Protein AF-A0A1V3IBD9-F1 (afdb_monomer_lite)

Structure (mmCIF, N/CA/C/O backbone):
data_AF-A0A1V3IBD9-F1
#
_entry.id   AF-A0A1V3IBD9-F1
#
loop_
_atom_site.group_PDB
_atom_site.id
_atom_site.type_symbol
_atom_site.label_atom_id
_atom_site.label_alt_id
_atom_site.label_comp_id
_atom_site.label_asym_id
_atom_site.label_entity_id
_atom_site.label_seq_id
_atom_site.pdbx_PDB_ins_code
_atom_site.Cartn_x
_atom_site.Cartn_y
_atom_site.Cartn_z
_atom_site.occupancy
_atom_site.B_iso_or_equiv
_atom_site.auth_seq_id
_atom_site.auth_comp_id
_atom_site.auth_asym_id
_atom_site.auth_atom_id
_atom_site.pdbx_PDB_model_num
ATOM 1 N N . MET A 1 1 ? -8.383 15.705 -66.553 1.00 63.94 1 MET A N 1
ATOM 2 C CA . MET A 1 1 ? -7.801 15.344 -65.237 1.00 63.94 1 MET A CA 1
ATOM 3 C C . MET A 1 1 ? -7.879 16.444 -64.161 1.00 63.94 1 MET A C 1
ATOM 5 O O . MET A 1 1 ? -8.313 16.171 -63.052 1.00 63.94 1 MET A O 1
ATOM 9 N N . THR A 1 2 ? -7.529 17.700 -64.458 1.00 65.94 2 THR A N 1
ATOM 10 C CA . THR A 1 2 ? -7.492 18.817 -63.480 1.00 65.94 2 THR A CA 1
ATOM 11 C C . THR A 1 2 ? -8.833 19.101 -62.796 1.00 65.94 2 THR A C 1
ATOM 13 O O . THR A 1 2 ? -8.874 19.352 -61.598 1.00 65.94 2 THR A O 1
ATOM 16 N N . ARG A 1 3 ? -9.948 18.995 -63.534 1.00 73.69 3 ARG A N 1
ATOM 17 C CA . ARG A 1 3 ? -11.305 19.179 -62.984 1.00 73.69 3 ARG A CA 1
ATOM 18 C C . ARG A 1 3 ? -11.642 18.153 -61.898 1.00 73.69 3 ARG A C 1
ATOM 20 O O . ARG A 1 3 ? -12.220 18.524 -60.891 1.00 73.69 3 ARG A O 1
ATOM 27 N N . PHE A 1 4 ? -11.214 16.903 -62.072 1.00 75.94 4 PHE A N 1
ATOM 28 C CA . PHE A 1 4 ? -11.428 15.827 -61.101 1.00 75.94 4 PHE A CA 1
ATOM 29 C C . PHE A 1 4 ? -10.678 16.086 -59.783 1.00 75.94 4 PHE A C 1
ATOM 31 O O . PHE A 1 4 ? -11.259 15.975 -58.708 1.00 75.94 4 PHE A O 1
ATOM 38 N N . LEU A 1 5 ? -9.417 16.526 -59.861 1.00 79.25 5 LEU A N 1
ATOM 39 C CA . LEU A 1 5 ? -8.609 16.866 -58.682 1.00 79.25 5 LEU A CA 1
ATOM 40 C C . LEU A 1 5 ? -9.171 18.066 -57.900 1.00 79.25 5 LEU A C 1
ATOM 42 O O . LEU A 1 5 ? -9.144 18.065 -56.668 1.00 79.25 5 LEU A O 1
ATOM 46 N N . ILE A 1 6 ? -9.713 19.060 -58.611 1.00 80.06 6 ILE A N 1
ATOM 47 C CA . ILE A 1 6 ? -10.380 20.230 -58.019 1.00 80.06 6 ILE A CA 1
ATOM 48 C C . ILE A 1 6 ? -11.703 19.824 -57.353 1.00 80.06 6 ILE A C 1
ATOM 50 O O . ILE A 1 6 ? -12.006 20.305 -56.264 1.00 80.06 6 ILE A O 1
ATOM 54 N N . SER A 1 7 ? -12.467 18.902 -57.953 1.00 82.38 7 SER A N 1
ATOM 55 C CA . SER A 1 7 ? -13.692 18.369 -57.345 1.00 82.38 7 SER A CA 1
ATOM 56 C C . SER A 1 7 ? -13.421 17.664 -56.014 1.00 82.38 7 SER A C 1
ATOM 58 O O . SER A 1 7 ? -14.168 17.872 -55.064 1.00 82.38 7 SER A O 1
ATOM 60 N N . ILE A 1 8 ? -12.332 16.895 -55.906 1.00 84.00 8 ILE A N 1
ATOM 61 C CA . ILE A 1 8 ? -11.932 16.255 -54.641 1.00 84.00 8 ILE A CA 1
ATOM 62 C C . ILE A 1 8 ? -11.574 17.305 -53.578 1.00 84.00 8 ILE A C 1
ATOM 64 O O . ILE A 1 8 ? -12.024 17.186 -52.440 1.00 84.00 8 ILE A O 1
ATOM 68 N N . LEU A 1 9 ? -10.829 18.361 -53.939 1.00 86.38 9 LEU A N 1
ATOM 69 C CA . LEU A 1 9 ? -10.517 19.455 -53.007 1.00 86.38 9 LEU A CA 1
ATOM 70 C C . LEU A 1 9 ? -11.797 20.122 -52.487 1.00 86.38 9 LEU A C 1
ATOM 72 O O . LEU A 1 9 ? -11.922 20.378 -51.294 1.00 86.38 9 LEU A O 1
ATOM 76 N N . PHE A 1 10 ? -12.758 20.373 -53.378 1.00 85.81 10 PHE A N 1
ATOM 77 C CA . PHE A 1 10 ? -14.030 20.993 -53.020 1.00 85.81 10 PHE A CA 1
ATOM 78 C C . PHE A 1 10 ? -14.851 20.119 -52.061 1.00 85.81 10 PHE A C 1
ATOM 80 O O . PHE A 1 10 ? -15.401 20.632 -51.090 1.00 85.81 10 PHE A O 1
ATOM 87 N N . ILE A 1 11 ? -14.876 18.800 -52.281 1.00 87.75 11 ILE A N 1
ATOM 88 C CA . ILE A 1 11 ? -15.528 17.842 -51.375 1.00 87.75 11 ILE A CA 1
ATOM 89 C C . ILE A 1 11 ? -14.865 17.864 -49.991 1.00 87.75 11 ILE A C 1
ATOM 91 O O . ILE A 1 11 ? -15.570 17.908 -48.985 1.00 87.75 11 ILE A O 1
ATOM 95 N N . LEU A 1 12 ? -13.529 17.881 -49.925 1.00 86.00 12 LEU A N 1
ATOM 96 C CA . LEU A 1 12 ? -12.796 17.938 -48.656 1.00 86.00 12 LEU A CA 1
ATOM 97 C C . LEU A 1 12 ? -13.051 19.250 -47.899 1.00 86.00 12 LEU A C 1
ATOM 99 O O . LEU A 1 12 ? -13.290 19.216 -46.696 1.00 86.00 12 LEU A O 1
ATOM 103 N N . ILE A 1 13 ? -13.058 20.392 -48.594 1.00 86.69 13 ILE A N 1
ATOM 104 C CA . ILE A 1 13 ? -13.361 21.704 -47.997 1.00 86.69 13 ILE A CA 1
ATOM 105 C C . ILE A 1 13 ? -14.804 21.746 -47.480 1.00 86.69 13 ILE A C 1
ATOM 107 O O . ILE A 1 13 ? -15.040 22.215 -46.369 1.00 86.69 13 ILE A O 1
ATOM 111 N N . LEU A 1 14 ? -15.766 21.227 -48.249 1.00 87.12 14 LEU A N 1
ATOM 112 C CA . LEU A 1 14 ? -17.162 21.161 -47.821 1.00 87.12 14 LEU A CA 1
ATOM 113 C C . LEU A 1 14 ? -17.319 20.275 -46.576 1.00 87.12 14 LEU A C 1
ATOM 115 O O . LEU A 1 14 ? -17.974 20.679 -45.618 1.00 87.12 14 LEU A O 1
ATOM 119 N N . ALA A 1 15 ? -16.668 19.107 -46.558 1.00 83.25 15 ALA A N 1
ATOM 120 C CA . ALA A 1 15 ? -16.649 18.219 -45.399 1.00 83.25 15 ALA A CA 1
ATOM 121 C C . ALA A 1 15 ? -16.025 18.899 -44.169 1.00 83.25 15 ALA A C 1
ATOM 123 O O . ALA A 1 15 ? -16.587 18.819 -43.079 1.00 83.25 15 ALA A O 1
ATOM 124 N N . PHE A 1 16 ? -14.922 19.631 -44.348 1.00 86.44 16 PHE A N 1
ATOM 125 C CA . PHE A 1 16 ? -14.269 20.381 -43.277 1.00 86.44 16 PHE A CA 1
ATOM 126 C C . PHE A 1 16 ? -15.192 21.439 -42.673 1.00 86.44 16 PHE A C 1
ATOM 128 O O . PHE A 1 16 ? -15.360 21.450 -41.457 1.00 86.44 16 PHE A O 1
ATOM 135 N N . ILE A 1 17 ? -15.850 22.260 -43.502 1.00 84.62 17 ILE A N 1
ATOM 136 C CA . ILE A 1 17 ? -16.802 23.290 -43.049 1.00 84.62 17 ILE A CA 1
ATOM 137 C C . ILE A 1 17 ? -17.947 22.657 -42.244 1.00 84.62 17 ILE A C 1
ATOM 139 O O . ILE A 1 17 ? -18.275 23.145 -41.164 1.00 84.62 17 ILE A O 1
ATOM 143 N N . ILE A 1 18 ? -18.511 21.542 -42.724 1.00 82.69 18 ILE A N 1
ATOM 144 C CA . ILE A 1 18 ? -19.573 20.806 -42.018 1.00 82.69 18 ILE A CA 1
ATOM 145 C C . ILE A 1 18 ? -19.075 20.297 -40.654 1.00 82.69 18 ILE A C 1
ATOM 147 O O . ILE A 1 18 ? -19.774 20.449 -39.654 1.00 82.69 18 ILE A O 1
ATOM 151 N N . THR A 1 19 ? -17.863 19.736 -40.580 1.00 82.62 19 THR A N 1
ATOM 152 C CA . THR A 1 19 ? -17.295 19.238 -39.311 1.00 82.62 19 THR A CA 1
ATOM 153 C C . THR A 1 19 ? -16.822 20.330 -38.352 1.00 82.62 19 THR A C 1
ATOM 155 O O . THR A 1 19 ? -16.801 20.111 -37.142 1.00 82.62 19 THR A O 1
ATOM 158 N N . LEU A 1 20 ? -16.476 21.517 -38.859 1.00 80.06 20 LEU A N 1
ATOM 159 C CA . LEU A 1 20 ? -16.118 22.671 -38.032 1.00 80.06 20 LEU A CA 1
ATOM 160 C C . LEU A 1 20 ? -17.339 23.206 -37.284 1.00 80.06 20 LEU A C 1
ATOM 162 O O . LEU A 1 20 ? -17.251 23.531 -36.104 1.00 80.06 20 LEU A O 1
ATOM 166 N N . LEU A 1 21 ? -18.487 23.239 -37.965 1.00 76.69 21 LEU A N 1
ATOM 167 C CA . LEU A 1 21 ? -19.767 23.644 -37.385 1.00 76.69 21 LEU A CA 1
ATOM 168 C C . LEU A 1 21 ? -20.274 22.655 -36.321 1.00 76.69 21 LEU A C 1
ATOM 170 O O . LEU A 1 21 ? -21.059 23.049 -35.464 1.00 76.69 21 LEU A O 1
ATOM 174 N N . SER A 1 22 ? -19.821 21.395 -36.346 1.00 77.06 22 SER A N 1
ATOM 175 C CA . SER A 1 22 ? -20.204 20.368 -35.367 1.00 77.06 22 SER A CA 1
ATOM 176 C C . SER A 1 22 ? -19.271 20.258 -34.152 1.00 77.06 22 SER A C 1
ATOM 178 O O . SER A 1 22 ? -19.585 19.514 -33.226 1.00 77.06 22 SER A O 1
ATOM 180 N N . GLY A 1 23 ? -18.137 20.975 -34.126 1.00 69.44 23 GLY A N 1
ATOM 181 C CA . GLY A 1 23 ? -17.217 21.014 -32.977 1.00 69.44 23 GLY A CA 1
ATOM 182 C C . GLY A 1 23 ? -16.503 19.691 -32.667 1.00 69.44 23 GLY A C 1
ATOM 183 O O . GLY A 1 23 ? -16.058 19.470 -31.542 1.00 69.44 23 GLY A O 1
ATOM 184 N N . THR A 1 24 ? -16.408 18.786 -33.641 1.00 75.81 24 THR A N 1
ATOM 185 C CA . THR A 1 24 ? -15.858 17.437 -33.435 1.00 75.81 24 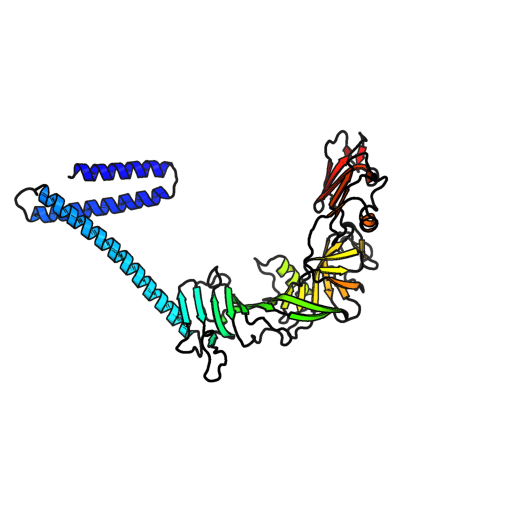THR A CA 1
ATOM 186 C C . THR A 1 24 ? -14.343 17.378 -33.666 1.00 75.81 24 THR A C 1
ATOM 188 O O . THR A 1 24 ? -13.800 18.079 -34.519 1.00 75.81 24 THR A O 1
ATOM 191 N N . ILE A 1 25 ? -13.649 16.458 -32.979 1.00 77.06 25 ILE A N 1
ATOM 192 C CA . ILE A 1 25 ? -12.212 16.154 -33.199 1.00 77.06 25 ILE A CA 1
ATOM 193 C C . ILE A 1 25 ? -11.927 15.775 -34.669 1.00 77.06 25 ILE A C 1
ATOM 195 O O . ILE A 1 25 ? -10.817 15.959 -35.167 1.00 77.06 25 ILE A O 1
ATOM 199 N N . GLN A 1 26 ? -12.945 15.315 -35.404 1.00 75.75 26 GLN A N 1
ATOM 200 C CA . GLN A 1 26 ? -12.861 15.009 -36.834 1.00 75.75 26 GLN A CA 1
ATOM 201 C C . GLN A 1 26 ? -12.463 16.221 -37.689 1.00 75.75 26 GLN A C 1
ATOM 203 O O . GLN A 1 26 ? -11.819 16.034 -38.720 1.00 75.75 26 GLN A O 1
ATOM 208 N N . ALA A 1 27 ? -12.750 17.451 -37.248 1.00 77.00 27 ALA A N 1
ATOM 209 C CA . ALA A 1 27 ? -12.298 18.659 -37.935 1.00 77.00 27 ALA A CA 1
ATOM 210 C C . ALA A 1 27 ? -10.760 18.738 -38.009 1.00 77.00 27 ALA A C 1
ATOM 212 O O . ALA A 1 27 ? -10.218 19.140 -39.036 1.00 77.00 27 ALA A O 1
ATOM 213 N N . ILE A 1 28 ? -10.043 18.281 -36.973 1.00 77.31 28 ILE A N 1
ATOM 214 C CA . ILE A 1 28 ? -8.569 18.255 -36.951 1.00 77.31 28 ILE A CA 1
ATOM 215 C C . ILE A 1 28 ? -8.039 17.259 -37.993 1.00 77.31 28 ILE A C 1
ATOM 217 O O . ILE A 1 28 ? -7.113 17.571 -38.742 1.00 77.31 28 ILE A O 1
ATOM 221 N N . LEU A 1 29 ? -8.667 16.083 -38.095 1.00 80.06 29 LEU A N 1
ATOM 222 C CA . LEU A 1 29 ? -8.291 15.049 -39.063 1.00 80.06 29 LEU A CA 1
ATOM 223 C C . LEU A 1 29 ? -8.551 15.492 -40.511 1.00 80.06 29 LEU A C 1
ATOM 225 O O . LEU A 1 29 ? -7.679 15.342 -41.367 1.00 80.06 29 LEU A O 1
ATOM 229 N N . ILE A 1 30 ? -9.721 16.076 -40.790 1.00 83.12 30 ILE A N 1
ATOM 230 C CA . ILE A 1 30 ? -10.078 16.552 -42.136 1.00 83.12 30 ILE A CA 1
ATOM 231 C C . ILE A 1 30 ? -9.239 17.780 -42.519 1.00 83.12 30 ILE A C 1
ATOM 233 O O . ILE A 1 30 ? -8.788 17.878 -43.660 1.00 83.12 30 ILE A O 1
ATOM 237 N N . GLY A 1 31 ? -8.959 18.679 -41.571 1.00 83.44 31 GLY A N 1
ATOM 238 C CA . GLY A 1 31 ? -8.054 19.812 -41.781 1.00 83.44 31 GLY A CA 1
ATOM 239 C C . GLY A 1 31 ? -6.641 19.357 -42.150 1.00 83.44 31 GLY A C 1
ATOM 240 O O . GLY A 1 31 ? -6.069 19.840 -43.129 1.00 83.44 31 GLY A O 1
ATOM 241 N N . GLY A 1 32 ? -6.114 18.355 -41.437 1.00 83.12 32 GLY A N 1
ATOM 242 C CA . GLY A 1 32 ? -4.859 17.697 -41.800 1.00 83.12 32 GLY A CA 1
ATOM 243 C C . GLY A 1 32 ? -4.905 17.088 -43.205 1.00 83.12 32 GLY A C 1
ATOM 244 O O . GLY A 1 32 ? -3.990 17.299 -44.000 1.00 83.12 32 GLY A O 1
ATOM 245 N N . ALA A 1 33 ? -5.993 16.398 -43.560 1.00 83.50 33 ALA A N 1
ATOM 246 C CA . ALA A 1 33 ? -6.164 15.799 -44.885 1.00 83.50 33 ALA A CA 1
ATOM 247 C C . ALA A 1 33 ? -6.180 16.839 -46.021 1.00 83.50 33 ALA A C 1
ATOM 249 O O . ALA A 1 33 ? -5.555 16.608 -47.056 1.00 83.50 33 ALA A O 1
ATOM 250 N N . ILE A 1 34 ? -6.826 17.998 -45.832 1.00 85.44 34 ILE A N 1
ATOM 251 C CA . ILE A 1 34 ? -6.788 19.109 -46.801 1.00 85.44 34 ILE A CA 1
ATOM 252 C C . ILE A 1 34 ? -5.355 19.600 -46.987 1.00 85.44 34 ILE A C 1
ATOM 254 O O . ILE A 1 34 ? -4.908 19.747 -48.123 1.00 85.44 34 ILE A O 1
ATOM 258 N N . PHE A 1 35 ? -4.625 19.825 -45.892 1.00 83.88 35 PHE A N 1
ATOM 259 C CA . PHE A 1 35 ? -3.243 20.297 -45.950 1.00 83.88 35 PHE A CA 1
ATOM 260 C C . PHE A 1 35 ? -2.347 19.330 -46.740 1.00 83.88 35 PHE A C 1
ATOM 262 O O . PHE A 1 35 ? -1.667 19.737 -47.685 1.00 83.88 35 PHE A O 1
ATOM 269 N N . TYR A 1 36 ? -2.422 18.032 -46.434 1.00 83.69 36 TYR A N 1
ATOM 270 C CA . TYR A 1 36 ? -1.700 16.992 -47.171 1.00 83.69 36 TYR A CA 1
ATOM 271 C C . TYR A 1 36 ? -2.123 16.905 -48.644 1.00 83.69 36 TYR A C 1
ATOM 273 O O . TYR A 1 36 ? -1.270 16.740 -49.517 1.00 83.69 36 TYR A O 1
ATOM 281 N N . TYR A 1 37 ? -3.414 17.063 -48.945 1.00 87.00 37 TYR A N 1
ATOM 282 C CA . TYR A 1 37 ? -3.917 17.047 -50.318 1.00 87.00 37 TYR A CA 1
ATOM 283 C C . TYR A 1 37 ? -3.446 18.266 -51.128 1.00 87.00 37 TYR A C 1
ATOM 285 O O . TYR A 1 37 ? -3.089 18.131 -52.297 1.00 87.00 37 TYR A O 1
ATOM 293 N N . VAL A 1 38 ? -3.360 19.451 -50.515 1.00 87.38 38 VAL A N 1
ATOM 294 C CA . VAL A 1 38 ? -2.793 20.651 -51.154 1.00 87.38 38 VAL A CA 1
ATOM 295 C C . VAL A 1 38 ? -1.305 20.461 -51.457 1.00 87.38 38 VAL A C 1
ATOM 297 O O . VAL A 1 38 ? -0.875 20.769 -52.569 1.00 87.38 38 VAL A O 1
ATOM 300 N N . ILE A 1 39 ? -0.530 19.894 -50.524 1.00 85.81 39 ILE A N 1
ATOM 301 C CA . ILE A 1 39 ? 0.881 19.542 -50.763 1.00 85.81 39 ILE A CA 1
ATOM 302 C C . ILE A 1 39 ? 0.998 18.555 -51.928 1.00 85.81 39 ILE A C 1
ATOM 304 O O . ILE A 1 39 ? 1.817 18.752 -52.825 1.00 85.81 39 ILE A O 1
ATOM 308 N N . PHE A 1 40 ? 0.153 17.523 -51.960 1.00 87.56 40 PHE A N 1
ATOM 309 C CA . PHE A 1 40 ? 0.113 16.559 -53.057 1.00 87.56 40 PHE A CA 1
ATOM 310 C C . PHE A 1 40 ? -0.148 17.236 -54.414 1.00 87.56 40 PHE A C 1
ATOM 312 O O . PHE A 1 40 ? 0.581 16.993 -55.379 1.00 87.56 40 PHE A O 1
ATOM 319 N N . LEU A 1 41 ? -1.143 18.129 -54.491 1.00 88.12 41 LEU A N 1
ATOM 320 C CA . LEU A 1 41 ? -1.447 18.882 -55.712 1.00 88.12 41 LEU A CA 1
ATOM 321 C C . LEU A 1 41 ? -0.293 19.794 -56.137 1.00 88.12 41 LEU A C 1
ATOM 323 O O . LEU A 1 41 ? -0.020 19.915 -57.331 1.00 88.12 41 LEU A O 1
ATOM 327 N N . PHE A 1 42 ? 0.392 20.414 -55.177 1.00 86.81 42 PHE A N 1
ATOM 328 C CA . PHE A 1 42 ? 1.549 21.264 -55.435 1.00 86.81 42 PHE A CA 1
ATOM 329 C C . PHE A 1 42 ? 2.722 20.468 -56.025 1.00 86.81 42 PHE A C 1
ATOM 331 O O . PHE A 1 42 ? 3.277 20.867 -57.048 1.00 86.81 42 PHE A O 1
ATOM 338 N N . ILE A 1 43 ? 3.045 19.303 -55.453 1.00 85.81 43 ILE A N 1
ATOM 339 C CA . ILE A 1 43 ? 4.083 18.403 -55.983 1.00 85.81 43 ILE A CA 1
ATOM 340 C C . ILE A 1 43 ? 3.715 17.944 -57.400 1.00 85.81 43 ILE A C 1
ATOM 342 O O . ILE A 1 43 ? 4.543 18.024 -58.309 1.00 85.81 43 ILE A O 1
ATOM 346 N N . TYR A 1 44 ? 2.462 17.534 -57.620 1.00 88.88 44 TYR A N 1
ATOM 347 C CA . TYR A 1 44 ? 1.975 17.152 -58.948 1.00 88.88 44 TYR A CA 1
ATOM 348 C C . TYR A 1 44 ? 2.119 18.295 -59.968 1.00 88.88 44 TYR A C 1
ATOM 350 O O . TYR A 1 44 ? 2.563 18.074 -61.099 1.00 88.88 44 TYR A O 1
ATOM 358 N N . ALA A 1 45 ? 1.783 19.527 -59.572 1.00 86.12 45 ALA A N 1
ATOM 359 C CA . ALA A 1 45 ? 1.903 20.708 -60.421 1.00 86.12 45 ALA A CA 1
ATOM 360 C C . ALA A 1 45 ? 3.364 21.022 -60.774 1.00 86.12 45 ALA A C 1
ATOM 362 O O . ALA A 1 45 ? 3.650 21.296 -61.940 1.00 86.12 45 ALA A O 1
ATOM 363 N N . ILE A 1 46 ? 4.290 20.920 -59.813 1.00 86.69 46 ILE A N 1
ATOM 364 C CA . ILE A 1 46 ? 5.732 21.086 -60.051 1.00 86.69 46 ILE A CA 1
ATOM 365 C C . ILE A 1 46 ? 6.238 20.043 -61.047 1.00 86.69 46 ILE A C 1
ATOM 367 O O . ILE A 1 46 ? 6.906 20.395 -62.016 1.00 86.69 46 ILE A O 1
ATOM 371 N N . ILE A 1 47 ? 5.895 18.769 -60.850 1.00 86.88 47 ILE A N 1
ATOM 372 C CA . ILE A 1 47 ? 6.325 17.685 -61.741 1.00 86.88 47 ILE A CA 1
ATOM 373 C C . ILE A 1 47 ? 5.799 17.919 -63.165 1.00 86.88 47 ILE A C 1
ATOM 375 O O . ILE A 1 47 ? 6.546 17.777 -64.135 1.00 86.88 47 ILE A O 1
ATOM 379 N N . CYS A 1 48 ? 4.538 18.341 -63.305 1.00 85.94 48 CYS A N 1
ATOM 380 C CA . CYS A 1 48 ? 3.970 18.709 -64.602 1.00 85.94 48 CYS A CA 1
ATOM 381 C C . CYS A 1 48 ? 4.675 19.921 -65.227 1.00 85.94 48 CYS A C 1
ATOM 383 O O . CYS A 1 48 ? 4.932 19.916 -66.428 1.00 85.94 48 CYS A O 1
ATOM 385 N N . PHE A 1 49 ? 4.999 20.946 -64.436 1.00 86.56 49 PHE A N 1
ATOM 386 C CA . PHE A 1 49 ? 5.701 22.140 -64.905 1.00 86.56 49 PHE A CA 1
ATOM 387 C C . PHE A 1 49 ? 7.106 21.805 -65.419 1.00 86.56 49 PHE A C 1
ATOM 389 O O . PHE A 1 49 ? 7.464 22.194 -66.529 1.00 86.56 49 PHE A O 1
ATOM 396 N N . ILE A 1 50 ? 7.864 21.007 -64.663 1.00 86.44 50 ILE A N 1
ATOM 397 C CA . ILE A 1 50 ? 9.190 20.522 -65.064 1.00 86.44 50 ILE A CA 1
ATOM 398 C C . ILE A 1 50 ? 9.083 19.720 -66.369 1.00 86.44 50 ILE A C 1
ATOM 400 O O . ILE A 1 50 ? 9.797 20.005 -67.327 1.00 86.44 50 ILE A O 1
ATOM 404 N N . ALA A 1 51 ? 8.149 18.767 -66.455 1.00 84.62 51 ALA A N 1
ATOM 405 C CA . ALA A 1 51 ? 7.952 17.951 -67.654 1.00 84.62 51 ALA A CA 1
ATOM 406 C C . ALA A 1 51 ? 7.506 18.767 -68.884 1.00 84.62 51 ALA A C 1
ATOM 408 O O . ALA A 1 51 ? 7.836 18.410 -70.017 1.00 84.62 51 ALA A O 1
ATOM 409 N N . GLN A 1 52 ? 6.770 19.863 -68.678 1.00 85.00 52 GLN A N 1
ATOM 410 C CA . GLN A 1 52 ? 6.399 20.801 -69.736 1.00 85.00 52 GLN A CA 1
ATOM 411 C C . GLN A 1 52 ? 7.599 21.634 -70.203 1.00 85.00 52 GLN A C 1
ATOM 413 O O . GLN A 1 52 ? 7.702 21.904 -71.393 1.00 85.00 52 GLN A O 1
ATOM 418 N N . GLY A 1 53 ? 8.526 21.991 -69.307 1.00 84.88 53 GLY A N 1
ATOM 419 C CA . GLY A 1 53 ? 9.759 22.707 -69.655 1.00 84.88 53 GLY A CA 1
ATOM 420 C C . GLY A 1 53 ? 10.675 21.936 -70.614 1.00 84.88 53 GLY A C 1
ATOM 421 O O . GLY A 1 53 ? 11.371 22.545 -71.420 1.00 84.88 53 GLY A O 1
ATOM 422 N N . PHE A 1 54 ? 10.621 20.600 -70.589 1.00 84.69 54 PHE A N 1
ATOM 423 C CA . PHE A 1 54 ? 11.358 19.731 -71.516 1.00 84.69 54 PHE A CA 1
ATOM 424 C C . PHE A 1 54 ? 10.603 19.407 -72.816 1.00 84.69 54 PHE A C 1
ATOM 426 O O . PHE A 1 54 ? 11.166 18.769 -73.703 1.00 84.69 54 PHE A O 1
ATOM 433 N N . ASN A 1 55 ? 9.342 19.830 -72.954 1.00 79.44 55 ASN A N 1
ATOM 434 C CA . ASN A 1 55 ? 8.503 19.515 -74.108 1.00 79.44 55 ASN A CA 1
ATOM 435 C C . ASN A 1 55 ? 8.023 20.786 -74.817 1.00 79.44 55 ASN A C 1
ATOM 437 O O . ASN A 1 55 ? 7.318 21.615 -74.250 1.00 79.44 55 ASN A O 1
ATOM 441 N N . SER A 1 56 ? 8.311 20.892 -76.115 1.00 73.19 56 SER A N 1
ATOM 442 C CA . SER A 1 56 ? 7.838 22.001 -76.960 1.00 73.19 56 SER A CA 1
ATOM 443 C C . SER A 1 56 ? 6.330 21.961 -77.247 1.00 73.19 56 SER A C 1
ATOM 445 O O . SER A 1 56 ? 5.764 22.939 -77.730 1.00 73.19 56 SER A O 1
ATOM 447 N N . LYS A 1 57 ? 5.666 20.836 -76.951 1.00 82.81 57 LYS A N 1
ATOM 448 C CA . LYS A 1 57 ? 4.218 20.639 -77.096 1.00 82.81 57 LYS A CA 1
ATOM 449 C C . LYS A 1 57 ? 3.549 20.481 -75.727 1.00 82.81 57 LYS A C 1
ATOM 451 O O . LYS A 1 57 ? 4.195 19.996 -74.795 1.00 82.81 57 LYS A O 1
ATOM 456 N N . PRO A 1 58 ? 2.262 20.849 -75.589 1.00 83.19 58 PRO A N 1
ATOM 457 C CA . PRO A 1 58 ? 1.518 20.612 -74.356 1.00 83.19 58 PRO A CA 1
ATOM 458 C C . PRO A 1 58 ? 1.492 19.117 -74.003 1.00 83.19 58 PRO A C 1
ATOM 460 O O . PRO A 1 58 ? 1.304 18.271 -74.880 1.00 83.19 58 PRO A O 1
ATOM 463 N N . LEU A 1 59 ? 1.664 18.796 -72.717 1.00 84.81 59 LEU A N 1
ATOM 464 C CA . LEU A 1 59 ? 1.639 17.416 -72.217 1.00 84.81 59 LEU A CA 1
ATOM 465 C C . LEU A 1 59 ? 0.320 16.703 -72.567 1.00 84.81 59 LEU A C 1
ATOM 467 O O . LEU A 1 59 ? -0.772 17.218 -72.301 1.00 84.81 59 LEU A O 1
ATOM 471 N N . SER A 1 60 ? 0.426 15.482 -73.103 1.00 87.19 60 SER A N 1
ATOM 472 C CA . SER A 1 60 ? -0.730 14.614 -73.369 1.00 87.19 60 SER A CA 1
ATOM 473 C C . SER A 1 60 ? -1.410 14.157 -72.067 1.00 87.19 60 SER A C 1
ATOM 475 O O . SER A 1 60 ? -0.770 14.101 -71.014 1.00 87.19 60 SER A O 1
ATOM 477 N N . GLU A 1 61 ? -2.697 13.791 -72.111 1.00 81.38 61 GLU A N 1
ATOM 478 C CA . GLU A 1 61 ? -3.405 13.280 -70.919 1.00 81.38 61 GLU A CA 1
ATOM 479 C C . GLU A 1 61 ? -2.790 11.973 -70.384 1.00 81.38 61 GLU A C 1
ATOM 481 O O . GLU A 1 61 ? -2.725 11.780 -69.167 1.00 81.38 61 GLU A O 1
ATOM 486 N N . SER A 1 62 ? -2.264 11.110 -71.261 1.00 83.06 62 SER A N 1
ATOM 487 C CA . SER A 1 62 ? -1.540 9.895 -70.864 1.00 83.06 62 SER A CA 1
ATOM 488 C C . SER A 1 62 ? -0.273 10.232 -70.077 1.00 83.06 62 SER A C 1
ATOM 490 O O . SER A 1 62 ? -0.012 9.636 -69.034 1.00 83.06 62 SER A O 1
ATOM 492 N N . THR A 1 63 ? 0.480 11.243 -70.525 1.00 83.50 63 THR A N 1
ATOM 493 C CA . THR A 1 63 ? 1.670 11.726 -69.812 1.00 83.50 63 THR A CA 1
ATOM 494 C C . THR A 1 63 ? 1.293 12.311 -68.454 1.00 83.50 63 THR A C 1
ATOM 496 O O . THR A 1 63 ? 1.917 11.972 -67.457 1.00 83.50 63 THR A O 1
ATOM 499 N N . LYS A 1 64 ? 0.233 13.125 -68.373 1.00 83.38 64 LYS A N 1
ATOM 500 C CA . LYS A 1 64 ? -0.254 13.672 -67.094 1.00 83.38 64 LYS A CA 1
ATOM 501 C C . LYS A 1 64 ? -0.656 12.569 -66.116 1.00 83.38 64 LYS A C 1
ATOM 503 O O . LYS A 1 64 ? -0.274 12.619 -64.952 1.00 83.38 64 LYS A O 1
ATOM 508 N N . THR A 1 65 ? -1.365 11.546 -66.591 1.00 84.88 65 THR A N 1
ATOM 509 C CA . THR A 1 65 ? -1.790 10.408 -65.761 1.00 84.88 65 THR A CA 1
ATOM 510 C C . THR A 1 65 ? -0.588 9.634 -65.228 1.00 84.88 65 THR A C 1
ATOM 512 O O . THR A 1 65 ? -0.552 9.298 -64.046 1.00 84.88 65 THR A O 1
ATOM 515 N N . PHE A 1 66 ? 0.437 9.428 -66.056 1.00 86.62 66 PHE A N 1
ATOM 516 C CA . PHE A 1 66 ? 1.694 8.832 -65.611 1.00 86.62 66 PHE A CA 1
ATOM 517 C C . PHE A 1 66 ? 2.372 9.666 -64.511 1.00 86.62 66 PHE A C 1
ATOM 519 O O . PHE A 1 66 ? 2.737 9.124 -63.471 1.00 86.62 66 PHE A O 1
ATOM 526 N N . LEU A 1 67 ? 2.451 10.991 -64.678 1.00 87.12 67 LEU A N 1
ATOM 527 C CA . LEU A 1 67 ? 3.015 11.889 -63.661 1.00 87.12 67 LEU A CA 1
ATOM 528 C C . LEU A 1 67 ? 2.198 11.902 -62.358 1.00 87.12 67 LEU A C 1
ATOM 530 O O . LEU A 1 67 ? 2.768 12.063 -61.278 1.00 87.12 67 LEU A O 1
ATOM 534 N N . LEU A 1 68 ? 0.880 11.686 -62.420 1.00 86.38 68 LEU A N 1
ATOM 535 C CA . LEU A 1 68 ? 0.051 11.534 -61.221 1.00 86.38 68 LEU A CA 1
ATOM 536 C C . LEU A 1 68 ? 0.387 10.247 -60.472 1.00 86.38 68 LEU A C 1
ATOM 538 O O . LEU A 1 68 ? 0.547 10.293 -59.257 1.00 86.38 68 LEU A O 1
ATOM 542 N N . ILE A 1 69 ? 0.552 9.126 -61.181 1.00 84.44 69 ILE A N 1
ATOM 543 C CA . ILE A 1 69 ? 0.989 7.859 -60.576 1.00 84.44 69 ILE A CA 1
ATOM 544 C C . ILE A 1 69 ? 2.353 8.047 -59.902 1.00 84.44 69 ILE A C 1
ATOM 546 O O . ILE A 1 69 ? 2.520 7.668 -58.745 1.00 84.44 69 ILE A O 1
ATOM 550 N N . SER A 1 70 ? 3.306 8.704 -60.572 1.00 83.94 70 SER A N 1
ATOM 551 C CA . SER A 1 70 ? 4.604 9.036 -59.973 1.00 83.94 70 SER A CA 1
ATOM 552 C C . SER A 1 70 ? 4.462 9.903 -58.718 1.00 83.94 70 SER A C 1
ATOM 554 O O . SER A 1 70 ? 5.135 9.652 -57.723 1.00 83.94 70 SER A O 1
ATOM 556 N N . THR A 1 71 ? 3.551 10.880 -58.726 1.00 86.06 71 THR A N 1
ATOM 557 C CA . THR A 1 71 ? 3.286 11.728 -57.552 1.00 86.06 71 THR A CA 1
ATOM 558 C C . THR A 1 71 ? 2.730 10.915 -56.381 1.00 86.06 71 THR A C 1
ATOM 560 O O . THR A 1 71 ? 3.183 11.079 -55.250 1.00 86.06 71 THR A O 1
ATOM 563 N N . ILE A 1 72 ? 1.789 10.001 -56.642 1.00 85.19 72 ILE A N 1
ATOM 564 C CA . ILE A 1 72 ? 1.230 9.094 -55.627 1.00 85.19 72 ILE A CA 1
ATOM 565 C C . ILE A 1 72 ? 2.337 8.225 -55.023 1.00 85.19 72 ILE A C 1
ATOM 567 O O . ILE A 1 72 ? 2.402 8.089 -53.804 1.00 85.19 72 ILE A O 1
ATOM 571 N N . LEU A 1 73 ? 3.239 7.688 -55.847 1.00 86.00 73 LEU A N 1
ATOM 572 C CA . LEU A 1 73 ? 4.359 6.869 -55.377 1.00 86.00 73 LEU A CA 1
ATOM 573 C C . LEU A 1 73 ? 5.349 7.659 -54.511 1.00 86.00 73 LEU A C 1
ATOM 575 O O . LEU A 1 73 ? 5.784 7.142 -53.486 1.00 86.00 73 LEU A O 1
ATOM 579 N N . ILE A 1 74 ? 5.667 8.908 -54.870 1.00 84.31 74 ILE A N 1
ATOM 580 C CA . ILE A 1 74 ? 6.511 9.794 -54.045 1.00 84.31 74 ILE A CA 1
ATOM 581 C C . ILE A 1 74 ? 5.856 10.031 -52.680 1.00 84.31 74 ILE A C 1
ATOM 583 O O . ILE A 1 74 ? 6.510 9.924 -51.644 1.00 84.31 74 ILE A O 1
ATOM 587 N N . PHE A 1 75 ? 4.553 10.316 -52.674 1.00 82.38 75 PHE A N 1
ATOM 588 C CA . PHE A 1 75 ? 3.804 10.593 -51.454 1.00 82.38 75 PHE A CA 1
ATOM 589 C C . PHE A 1 75 ? 3.707 9.354 -50.549 1.00 82.38 75 PHE A C 1
ATOM 591 O O . PHE A 1 75 ? 3.998 9.436 -49.359 1.00 82.38 75 PHE A O 1
ATOM 598 N N . LEU A 1 76 ? 3.390 8.182 -51.110 1.00 82.94 76 LEU A N 1
ATOM 599 C CA . LEU A 1 76 ? 3.391 6.910 -50.376 1.00 82.94 76 LEU A CA 1
ATOM 600 C C . LEU A 1 76 ? 4.785 6.560 -49.843 1.00 82.94 76 LEU A C 1
ATOM 602 O O . LEU A 1 76 ? 4.912 6.154 -48.690 1.00 82.94 76 LEU A O 1
ATOM 606 N N . GLY A 1 77 ? 5.829 6.765 -50.652 1.00 85.62 77 GLY A N 1
ATOM 607 C CA . GLY A 1 77 ? 7.218 6.565 -50.245 1.00 85.62 77 GLY A CA 1
ATOM 608 C C . GLY A 1 77 ? 7.602 7.426 -49.041 1.00 85.62 77 GLY A C 1
ATOM 609 O O . GLY A 1 77 ? 8.208 6.917 -48.102 1.00 85.62 77 GLY A O 1
ATOM 610 N N . TYR A 1 78 ? 7.178 8.693 -49.017 1.00 84.44 78 TYR A N 1
ATOM 611 C CA . TYR A 1 78 ? 7.389 9.595 -47.882 1.00 84.44 78 TYR A CA 1
ATOM 612 C C . TYR A 1 78 ? 6.704 9.103 -46.597 1.00 84.44 78 TYR A C 1
ATOM 614 O O . TYR A 1 78 ? 7.333 9.077 -45.541 1.00 84.44 78 TYR A O 1
ATOM 622 N N . PHE A 1 79 ? 5.446 8.654 -46.669 1.00 80.62 79 PHE A N 1
ATOM 623 C CA . PHE A 1 79 ? 4.741 8.117 -45.496 1.00 80.62 79 PHE A CA 1
ATOM 624 C C . PHE A 1 79 ? 5.381 6.835 -44.961 1.00 80.62 79 PHE A C 1
ATOM 626 O O . PHE A 1 79 ? 5.547 6.687 -43.750 1.00 80.62 79 PHE A O 1
ATOM 633 N N . ILE A 1 80 ? 5.765 5.917 -45.853 1.00 81.25 80 ILE A N 1
ATOM 634 C CA . ILE A 1 80 ? 6.459 4.682 -45.471 1.00 81.25 80 ILE A CA 1
ATOM 635 C C . ILE A 1 80 ? 7.799 5.017 -44.808 1.00 81.25 80 ILE A C 1
ATOM 637 O O . ILE A 1 80 ? 8.108 4.462 -43.755 1.00 81.25 80 ILE A O 1
ATOM 641 N N . TRP A 1 81 ? 8.561 5.951 -45.384 1.00 83.44 81 TRP A N 1
ATOM 642 C CA . TRP A 1 81 ? 9.837 6.403 -44.834 1.00 83.44 81 TRP A CA 1
ATOM 643 C C . TRP A 1 81 ? 9.683 7.034 -43.450 1.00 83.44 81 TRP A C 1
ATOM 645 O O . TRP A 1 81 ? 10.378 6.628 -42.527 1.00 83.44 81 TRP A O 1
ATOM 655 N N . ASN A 1 82 ? 8.747 7.969 -43.272 1.00 81.44 82 ASN A N 1
ATOM 656 C CA . ASN A 1 82 ? 8.515 8.614 -41.978 1.00 81.44 82 ASN A CA 1
ATOM 657 C C . ASN A 1 82 ? 8.106 7.614 -40.893 1.00 81.44 82 ASN A C 1
ATOM 659 O O . ASN A 1 82 ? 8.587 7.703 -39.767 1.00 81.44 82 ASN A O 1
ATOM 663 N N . ASN A 1 83 ? 7.239 6.652 -41.221 1.00 79.75 83 ASN A N 1
ATOM 664 C CA . ASN A 1 83 ? 6.847 5.611 -40.272 1.00 79.75 83 ASN A CA 1
ATOM 665 C C . ASN A 1 83 ? 8.032 4.705 -39.914 1.00 79.75 83 ASN A C 1
ATOM 667 O O . ASN A 1 83 ? 8.208 4.342 -38.753 1.00 79.75 83 ASN A O 1
ATOM 671 N N . TYR A 1 84 ? 8.858 4.354 -40.901 1.00 82.19 84 TYR A N 1
ATOM 672 C CA . TYR A 1 84 ? 10.076 3.582 -40.683 1.00 82.19 84 TYR A CA 1
ATOM 673 C C . TYR A 1 84 ? 11.094 4.338 -39.814 1.00 82.19 84 TYR A C 1
ATOM 675 O O . TYR A 1 84 ? 11.647 3.757 -38.880 1.00 82.19 84 TYR A O 1
ATOM 683 N N . ASP A 1 85 ? 11.303 5.631 -40.074 1.00 83.75 85 ASP A N 1
ATOM 684 C CA . ASP A 1 85 ? 12.192 6.485 -39.285 1.00 83.75 85 ASP A CA 1
ATOM 685 C C . ASP A 1 85 ? 11.682 6.631 -37.848 1.00 83.75 85 ASP A C 1
ATOM 687 O O . ASP A 1 85 ? 12.427 6.359 -36.914 1.00 83.75 85 ASP A O 1
ATOM 691 N N . ALA A 1 86 ? 10.392 6.916 -37.644 1.00 81.31 86 ALA A N 1
ATOM 692 C CA . ALA A 1 86 ? 9.797 6.994 -36.309 1.00 81.31 86 ALA A CA 1
ATOM 693 C C . ALA A 1 86 ? 9.981 5.692 -35.505 1.00 81.31 86 ALA A C 1
ATOM 695 O O . ALA A 1 86 ? 10.405 5.730 -34.349 1.00 81.31 86 ALA A O 1
ATOM 696 N N . LEU A 1 87 ? 9.743 4.528 -36.125 1.00 82.50 87 LEU A N 1
ATOM 697 C CA . LEU A 1 87 ? 9.962 3.222 -35.489 1.00 82.50 87 LEU A CA 1
ATOM 698 C C . LEU A 1 87 ? 11.436 2.981 -35.140 1.00 82.50 87 LEU A C 1
ATOM 700 O O . LEU A 1 87 ? 11.744 2.424 -34.082 1.00 82.50 87 LEU A O 1
ATOM 704 N N . ASN A 1 88 ? 12.355 3.394 -36.012 1.00 86.38 88 ASN A N 1
ATOM 705 C CA . ASN A 1 88 ? 13.786 3.288 -35.754 1.00 86.38 88 ASN A CA 1
ATOM 706 C C . ASN A 1 88 ? 14.242 4.233 -34.641 1.00 86.38 88 ASN A C 1
ATOM 708 O O . ASN A 1 88 ? 14.993 3.804 -33.767 1.00 86.38 88 ASN A O 1
ATOM 712 N N . GLN A 1 89 ? 13.765 5.477 -34.630 1.00 85.88 89 GLN A N 1
ATOM 713 C CA . GLN A 1 89 ? 14.038 6.444 -33.566 1.00 85.88 89 GLN A CA 1
ATOM 714 C C . GLN A 1 89 ? 13.545 5.920 -32.216 1.00 85.88 89 GLN A C 1
ATOM 716 O O . GLN A 1 89 ? 14.283 5.963 -31.234 1.00 85.88 89 GLN A O 1
ATOM 721 N N . ASP A 1 90 ? 12.350 5.333 -32.165 1.00 83.81 90 ASP A N 1
ATOM 722 C CA . ASP A 1 90 ? 11.828 4.699 -30.954 1.00 83.81 90 ASP A CA 1
ATOM 723 C C . ASP A 1 90 ? 12.669 3.501 -30.511 1.00 83.81 90 ASP A C 1
ATOM 725 O O . ASP A 1 90 ? 12.938 3.330 -29.318 1.00 83.81 90 ASP A O 1
ATOM 729 N N . LYS A 1 91 ? 13.130 2.674 -31.456 1.00 87.38 91 LYS A N 1
ATOM 730 C CA . LYS A 1 91 ? 14.028 1.553 -31.159 1.00 87.38 91 LYS A CA 1
ATOM 731 C C . LYS A 1 91 ? 15.357 2.041 -30.579 1.00 87.38 91 LYS A C 1
ATOM 733 O O . LYS A 1 91 ? 15.801 1.492 -29.572 1.00 87.38 91 LYS A O 1
ATOM 738 N N . ILE A 1 92 ? 15.955 3.076 -31.171 1.00 87.88 92 ILE A N 1
ATOM 739 C CA . ILE A 1 92 ? 17.197 3.700 -30.693 1.00 87.88 92 ILE A CA 1
ATOM 740 C C . ILE A 1 92 ? 16.981 4.299 -29.300 1.00 87.88 92 ILE A C 1
ATOM 742 O O . ILE A 1 92 ? 17.751 4.016 -28.387 1.00 87.88 92 ILE A O 1
ATOM 746 N N . ARG A 1 93 ? 15.894 5.049 -29.087 1.00 87.19 93 ARG A N 1
ATOM 747 C CA . ARG A 1 93 ? 15.548 5.615 -27.774 1.00 87.19 93 ARG A CA 1
ATOM 748 C C . ARG A 1 93 ? 15.399 4.536 -26.710 1.00 87.19 93 ARG A C 1
ATOM 750 O O . ARG A 1 93 ? 15.992 4.653 -25.647 1.00 87.19 93 ARG A O 1
ATOM 757 N N . ARG A 1 94 ? 14.664 3.454 -26.988 1.00 87.06 94 ARG A N 1
ATOM 758 C CA . ARG A 1 94 ? 14.527 2.323 -26.050 1.00 87.06 94 ARG A CA 1
ATOM 759 C C . ARG A 1 94 ? 15.872 1.682 -25.726 1.00 87.06 94 ARG A C 1
ATOM 761 O O . ARG A 1 94 ? 16.095 1.314 -24.578 1.00 87.06 94 ARG A O 1
ATOM 768 N N . GLN A 1 95 ? 16.764 1.555 -26.707 1.00 91.62 95 GLN A N 1
ATOM 769 C CA . GLN A 1 95 ? 18.121 1.061 -26.468 1.00 91.62 95 GLN A CA 1
ATOM 770 C C . GLN A 1 95 ? 18.910 2.002 -25.554 1.00 91.62 95 GLN A C 1
ATOM 772 O O . GLN A 1 95 ? 19.528 1.515 -24.614 1.00 91.62 95 GLN A O 1
ATOM 777 N N . LEU A 1 96 ? 18.829 3.319 -25.771 1.00 90.88 96 LEU A N 1
ATOM 778 C CA . LEU A 1 96 ? 19.470 4.325 -24.918 1.00 90.88 96 LEU A CA 1
ATOM 779 C C . LEU A 1 96 ? 18.931 4.286 -23.482 1.00 90.88 96 LEU A C 1
ATOM 781 O O . LEU A 1 96 ? 19.718 4.172 -22.550 1.00 90.88 96 LEU A O 1
ATOM 785 N N . TYR A 1 97 ? 17.607 4.286 -23.293 1.00 91.25 97 TYR A N 1
ATOM 786 C CA . TYR A 1 97 ? 17.002 4.175 -21.959 1.00 91.25 97 TYR A CA 1
ATOM 787 C C . TYR A 1 97 ? 17.366 2.858 -21.272 1.00 91.25 97 TYR A C 1
ATOM 789 O O . TYR A 1 97 ? 17.664 2.839 -20.084 1.00 91.25 97 TYR A O 1
ATOM 797 N N . THR A 1 98 ? 17.363 1.747 -22.013 1.00 93.50 98 THR A N 1
ATOM 798 C CA . THR A 1 98 ? 17.734 0.433 -21.467 1.00 93.50 98 THR A CA 1
ATOM 799 C C . THR A 1 98 ? 19.211 0.387 -21.076 1.00 93.50 98 THR A C 1
ATOM 801 O O . THR A 1 98 ? 19.543 -0.237 -20.073 1.00 93.50 98 THR A O 1
ATOM 804 N N . ALA A 1 99 ? 20.091 1.033 -21.847 1.00 91.94 99 ALA A N 1
ATOM 805 C CA . ALA A 1 99 ? 21.509 1.144 -21.523 1.00 91.94 99 ALA A CA 1
ATOM 806 C C . ALA A 1 99 ? 21.723 1.987 -20.260 1.00 91.94 99 ALA A C 1
ATOM 808 O O . ALA A 1 99 ? 22.357 1.497 -19.333 1.00 91.94 99 ALA A O 1
ATOM 809 N N . ALA A 1 100 ? 21.109 3.172 -20.186 1.00 90.75 100 ALA A N 1
ATOM 810 C CA . ALA A 1 100 ? 21.167 4.035 -19.006 1.00 90.75 100 ALA A CA 1
ATOM 811 C C . ALA A 1 100 ? 20.637 3.321 -17.754 1.00 90.75 100 ALA A C 1
ATOM 813 O O . ALA A 1 100 ? 21.302 3.285 -16.727 1.00 90.75 100 ALA A O 1
ATOM 814 N N . PHE A 1 101 ? 19.487 2.646 -17.852 1.00 93.31 101 PHE A N 1
ATOM 815 C CA . PHE A 1 101 ? 18.963 1.880 -16.724 1.00 93.31 101 PHE A CA 1
ATOM 816 C C . PHE A 1 101 ? 19.895 0.739 -16.313 1.00 93.31 101 PHE A C 1
ATOM 818 O O . PHE A 1 101 ? 20.064 0.477 -15.131 1.00 93.31 101 PHE A O 1
ATOM 825 N N . ARG A 1 102 ? 20.527 0.056 -17.274 1.00 93.94 102 ARG A N 1
ATOM 826 C CA . ARG A 1 102 ? 21.482 -1.015 -16.978 1.00 93.94 102 ARG A CA 1
ATOM 827 C C . ARG A 1 102 ? 22.727 -0.502 -16.243 1.00 93.94 102 ARG A C 1
ATOM 829 O O . ARG A 1 102 ? 23.285 -1.274 -15.472 1.00 93.94 102 ARG A O 1
ATOM 836 N N . GLU A 1 103 ? 23.153 0.741 -16.464 1.00 92.19 103 GLU A N 1
ATOM 837 C CA . GLU A 1 103 ? 24.276 1.356 -15.737 1.00 92.19 103 GLU A CA 1
ATOM 838 C C . GLU A 1 103 ? 23.957 1.593 -14.252 1.00 92.19 103 GLU A C 1
ATOM 840 O O . GLU A 1 103 ? 24.849 1.477 -13.417 1.00 92.19 103 GLU A O 1
ATOM 845 N N . GLU A 1 104 ? 22.683 1.805 -13.909 1.00 92.44 104 GLU A N 1
ATOM 846 C CA . GLU A 1 104 ? 22.210 1.935 -12.520 1.00 92.44 104 GLU A CA 1
ATOM 847 C C . GLU A 1 104 ? 22.088 0.590 -11.774 1.00 92.44 104 GLU A C 1
ATOM 849 O O . GLU A 1 104 ? 21.818 0.566 -10.571 1.00 92.44 104 GLU A O 1
ATOM 854 N N . LEU A 1 105 ? 22.244 -0.542 -12.473 1.00 95.06 105 LEU A N 1
ATOM 855 C CA . LEU A 1 105 ? 22.115 -1.885 -11.901 1.00 95.06 105 LEU A CA 1
ATOM 856 C C . LEU A 1 105 ? 23.496 -2.487 -11.628 1.00 95.06 105 LEU A C 1
ATOM 858 O O . LEU A 1 105 ? 24.173 -2.984 -12.533 1.00 95.06 105 LEU A O 1
ATOM 862 N N . GLU A 1 106 ? 23.908 -2.512 -10.363 1.00 94.81 106 GLU A N 1
ATOM 863 C CA . GLU A 1 106 ? 25.203 -3.080 -9.991 1.00 94.81 106 GLU A CA 1
ATOM 864 C C . GLU A 1 106 ? 25.135 -4.610 -9.903 1.00 94.81 106 GLU A C 1
ATOM 866 O O . GLU A 1 106 ? 24.136 -5.201 -9.483 1.00 94.81 106 GLU A O 1
ATOM 871 N N . ASN A 1 107 ? 26.239 -5.273 -10.260 1.00 94.44 107 ASN A N 1
ATOM 872 C CA . ASN A 1 107 ? 26.369 -6.737 -10.254 1.00 94.44 107 ASN A CA 1
ATOM 873 C C . ASN A 1 107 ? 25.315 -7.470 -11.104 1.00 94.44 107 ASN A C 1
ATOM 875 O O . ASN A 1 107 ? 25.038 -8.647 -10.877 1.00 94.44 107 ASN A O 1
ATOM 879 N N . LEU A 1 108 ? 24.746 -6.798 -12.109 1.00 95.25 108 LEU A N 1
ATOM 880 C CA . LEU A 1 108 ? 23.732 -7.379 -12.975 1.00 95.25 108 LEU A CA 1
ATOM 881 C C . LEU A 1 108 ? 24.297 -8.560 -13.800 1.00 95.25 108 LEU A C 1
ATOM 883 O O . LEU A 1 108 ? 25.223 -8.377 -14.599 1.00 95.25 108 LEU A O 1
ATOM 887 N N . PRO A 1 109 ? 23.715 -9.770 -13.699 1.00 93.38 109 PRO A N 1
ATOM 888 C CA . PRO A 1 109 ? 24.108 -10.909 -14.522 1.00 93.38 109 PRO A CA 1
ATOM 889 C C . PRO A 1 109 ? 23.980 -10.626 -16.026 1.00 93.38 109 PRO A C 1
ATOM 891 O O . PRO A 1 109 ? 23.000 -10.041 -16.485 1.00 93.38 109 PRO A O 1
ATOM 894 N N . GLN A 1 110 ? 24.913 -11.129 -16.843 1.00 89.75 110 GLN A N 1
ATOM 895 C CA . GLN A 1 110 ? 24.911 -10.872 -18.296 1.00 89.75 110 GLN A CA 1
ATOM 896 C C . GLN A 1 110 ? 23.607 -11.290 -18.997 1.00 89.75 110 GLN A C 1
ATOM 898 O O . GLN A 1 110 ? 23.163 -10.617 -19.927 1.00 89.75 110 GLN A O 1
ATOM 903 N N . LYS A 1 111 ? 22.987 -12.385 -18.536 1.00 92.88 111 LYS A N 1
ATOM 904 C CA . LYS A 1 111 ? 21.730 -12.931 -19.074 1.00 92.88 111 LYS A CA 1
ATOM 905 C C . LYS A 1 111 ? 20.471 -12.288 -18.477 1.00 92.88 111 LYS A C 1
ATOM 907 O O . LYS A 1 111 ? 19.374 -12.743 -18.790 1.00 92.88 111 LYS A O 1
ATOM 912 N N . ALA A 1 112 ? 20.610 -11.277 -17.617 1.00 94.81 112 ALA A N 1
ATOM 913 C CA . ALA A 1 112 ? 19.476 -10.582 -17.023 1.00 94.81 112 ALA A CA 1
ATOM 914 C C . ALA A 1 112 ? 18.605 -9.930 -18.100 1.00 94.81 112 ALA A C 1
ATOM 916 O O . ALA A 1 112 ? 19.106 -9.332 -19.061 1.00 94.81 112 ALA A O 1
ATOM 917 N N . MET A 1 113 ? 17.291 -10.017 -17.919 1.00 95.88 113 MET A N 1
ATOM 918 C CA . MET A 1 113 ? 16.337 -9.321 -18.771 1.00 95.88 113 MET A CA 1
ATOM 919 C C . MET A 1 113 ? 16.245 -7.876 -18.300 1.00 95.88 113 MET A C 1
ATOM 921 O O . MET A 1 113 ? 15.873 -7.648 -17.159 1.00 95.88 113 MET A O 1
ATOM 925 N N . VAL A 1 114 ? 16.564 -6.913 -19.169 1.00 95.62 114 VAL A N 1
ATOM 926 C CA . VAL A 1 114 ? 16.459 -5.476 -18.869 1.00 95.62 114 VAL A CA 1
ATOM 927 C C . VAL A 1 114 ? 15.763 -4.771 -20.019 1.00 95.62 114 VAL A C 1
ATOM 929 O O . VAL A 1 114 ? 16.078 -5.027 -21.185 1.00 95.62 114 VAL A O 1
ATOM 932 N N . ARG A 1 115 ? 14.803 -3.906 -19.701 1.00 93.12 115 ARG A N 1
ATOM 933 C CA . ARG A 1 115 ? 14.090 -3.054 -20.655 1.00 93.12 115 ARG A CA 1
ATOM 934 C C . ARG A 1 115 ? 13.743 -1.739 -19.978 1.00 93.12 115 ARG A C 1
ATOM 936 O O . ARG A 1 115 ? 13.256 -1.752 -18.856 1.00 93.12 115 ARG A O 1
ATOM 943 N N . ALA A 1 116 ? 13.922 -0.631 -20.680 1.00 91.62 116 ALA A N 1
ATOM 944 C CA . ALA A 1 116 ? 13.425 0.662 -20.236 1.00 91.62 116 ALA A CA 1
ATOM 945 C C . ALA A 1 116 ? 12.976 1.528 -21.417 1.00 91.62 116 ALA A C 1
ATOM 947 O O . ALA A 1 116 ? 13.390 1.340 -22.566 1.00 91.62 116 ALA A O 1
ATOM 948 N N . ASN A 1 117 ? 12.096 2.473 -21.120 1.00 87.69 117 ASN A N 1
ATOM 949 C CA . ASN A 1 117 ? 11.699 3.571 -21.988 1.00 87.69 117 ASN A CA 1
ATOM 950 C C . ASN A 1 117 ? 11.477 4.832 -21.131 1.00 87.69 117 ASN A C 1
ATOM 952 O O . ASN A 1 117 ? 11.774 4.834 -19.941 1.00 87.69 117 ASN A O 1
ATOM 956 N N . HIS A 1 118 ? 10.954 5.898 -21.734 1.00 82.38 118 HIS A N 1
ATOM 957 C CA . HIS A 1 118 ? 10.762 7.185 -21.061 1.00 82.38 118 HIS A CA 1
ATOM 958 C C . HIS A 1 118 ? 9.803 7.158 -19.854 1.00 82.38 118 HIS A C 1
ATOM 960 O O . HIS A 1 118 ? 9.817 8.101 -19.076 1.00 82.38 118 HIS A O 1
ATOM 966 N N . SER A 1 119 ? 8.961 6.129 -19.704 1.00 84.38 119 SER A N 1
ATOM 967 C CA . SER A 1 119 ? 7.904 6.085 -18.683 1.00 84.38 119 SER A CA 1
ATOM 968 C C . SER A 1 119 ? 7.839 4.772 -17.901 1.00 84.38 119 SER A C 1
ATOM 970 O O . SER A 1 119 ? 6.956 4.606 -17.065 1.00 84.38 119 SER A O 1
ATOM 972 N N . SER A 1 120 ? 8.709 3.806 -18.196 1.00 89.69 120 SER A N 1
ATOM 973 C CA . SER A 1 120 ? 8.680 2.481 -17.577 1.00 89.69 120 SER A CA 1
ATOM 974 C C . SER A 1 120 ? 10.029 1.789 -17.672 1.00 89.69 120 SER A C 1
ATOM 976 O O . SER A 1 120 ? 10.775 1.968 -18.641 1.00 89.69 120 SER A O 1
ATOM 978 N N . PHE A 1 121 ? 10.310 0.942 -16.691 1.00 92.44 121 PHE A N 1
ATOM 979 C CA . PHE A 1 121 ? 11.495 0.100 -16.676 1.00 92.44 121 PHE A CA 1
ATOM 980 C C . PHE A 1 121 ? 11.218 -1.245 -16.019 1.00 92.44 121 PHE A C 1
ATOM 982 O O . PHE A 1 121 ? 10.268 -1.419 -15.257 1.00 92.44 121 PHE A O 1
ATOM 989 N N . PHE A 1 122 ? 12.052 -2.214 -16.373 1.00 94.56 122 PHE A N 1
ATOM 990 C CA . PHE A 1 122 ? 11.970 -3.594 -15.940 1.00 94.56 122 PHE A CA 1
ATOM 991 C C . PHE A 1 122 ? 13.372 -4.199 -15.930 1.00 94.56 122 PHE A C 1
ATOM 993 O O . PHE A 1 122 ? 14.071 -4.159 -16.948 1.00 94.56 122 PHE A O 1
ATOM 1000 N N . ALA A 1 123 ? 13.754 -4.820 -14.819 1.00 96.38 123 ALA A N 1
ATOM 1001 C CA . ALA A 1 123 ? 14.875 -5.745 -14.761 1.00 96.38 123 ALA A CA 1
ATOM 1002 C C . ALA A 1 123 ? 14.483 -7.005 -13.985 1.00 96.38 123 ALA A C 1
ATOM 1004 O O . ALA A 1 123 ? 13.820 -6.917 -12.956 1.00 96.38 123 ALA A O 1
ATOM 1005 N N . SER A 1 124 ? 14.880 -8.181 -14.471 1.00 97.12 124 SER A N 1
ATOM 1006 C CA . SER A 1 124 ? 14.643 -9.451 -13.778 1.00 97.12 124 SER A CA 1
ATOM 1007 C C . SER A 1 124 ? 15.749 -10.469 -14.041 1.00 97.12 124 SER A C 1
ATOM 1009 O O . SER A 1 124 ? 16.290 -10.583 -15.150 1.00 97.12 124 SER A O 1
ATOM 1011 N N . VAL A 1 125 ? 16.055 -11.216 -12.984 1.00 96.44 125 VAL A N 1
ATOM 1012 C CA . VAL A 1 125 ? 16.925 -12.394 -12.954 1.00 96.44 125 VAL A CA 1
ATOM 1013 C C . VAL A 1 125 ? 16.232 -13.590 -12.292 1.00 96.44 125 VAL A C 1
ATOM 1015 O O . VAL A 1 125 ? 16.888 -14.583 -11.997 1.00 96.44 125 VAL A O 1
ATOM 1018 N N . GLU A 1 126 ? 14.917 -13.535 -12.063 1.00 91.44 126 GLU A N 1
ATOM 1019 C CA . GLU A 1 126 ? 14.146 -14.590 -11.374 1.00 91.44 126 GLU A CA 1
ATOM 1020 C C . GLU A 1 126 ? 14.248 -15.958 -12.064 1.00 91.44 126 GLU A C 1
ATOM 1022 O O . GLU A 1 126 ? 14.229 -17.015 -11.445 1.00 91.44 126 GLU A O 1
ATOM 1027 N N . ASN A 1 127 ? 14.405 -15.942 -13.381 1.00 91.00 127 ASN A N 1
ATOM 1028 C CA . ASN A 1 127 ? 14.596 -17.109 -14.231 1.00 91.00 127 ASN A CA 1
ATOM 1029 C C . ASN A 1 127 ? 16.056 -17.597 -14.293 1.00 91.00 127 ASN A C 1
ATOM 1031 O O . ASN A 1 127 ? 16.355 -18.545 -15.022 1.00 91.00 127 ASN A O 1
ATOM 1035 N N . LEU A 1 128 ? 16.970 -16.967 -13.553 1.00 92.69 128 LEU A N 1
ATOM 1036 C CA . LEU A 1 128 ? 18.381 -17.322 -13.486 1.00 92.69 128 LEU A CA 1
ATOM 1037 C C . LEU A 1 128 ? 18.741 -17.816 -12.082 1.00 92.69 128 LEU A C 1
ATOM 1039 O O . LEU A 1 128 ? 18.373 -17.222 -11.070 1.00 92.69 128 LEU A O 1
ATOM 1043 N N . LYS A 1 129 ? 19.523 -18.892 -12.039 1.00 92.88 129 LYS A N 1
ATOM 1044 C CA . LYS A 1 129 ? 20.088 -19.460 -10.815 1.00 92.88 129 LYS A CA 1
ATOM 1045 C C . LYS A 1 129 ? 21.602 -19.539 -10.939 1.00 92.88 129 LYS A C 1
ATOM 1047 O O . LYS A 1 129 ? 22.125 -19.623 -12.056 1.00 92.88 129 LYS A O 1
ATOM 1052 N N . ASP A 1 130 ? 22.298 -19.497 -9.811 1.00 89.56 130 ASP A N 1
ATOM 1053 C CA . ASP A 1 130 ? 23.725 -19.800 -9.781 1.00 89.56 130 ASP A CA 1
ATOM 1054 C C . ASP A 1 130 ? 23.989 -21.306 -9.969 1.00 89.56 130 ASP A C 1
ATOM 1056 O O . ASP A 1 130 ? 23.080 -22.107 -10.208 1.00 89.56 130 ASP A O 1
ATOM 1060 N N . LYS A 1 131 ? 25.267 -21.693 -9.903 1.00 89.56 131 LYS A N 1
ATOM 1061 C CA . LYS A 1 131 ? 25.700 -23.087 -10.080 1.00 89.56 131 LYS A CA 1
ATOM 1062 C C . LYS A 1 131 ? 25.162 -24.022 -8.992 1.00 89.56 131 LYS A C 1
ATOM 1064 O O . LYS A 1 131 ? 25.019 -25.211 -9.263 1.00 89.56 131 LYS A O 1
ATOM 1069 N N . ASP A 1 132 ? 24.841 -23.481 -7.821 1.00 91.38 132 ASP A N 1
ATOM 1070 C CA . ASP A 1 132 ? 24.332 -24.211 -6.661 1.00 91.38 132 ASP A CA 1
ATOM 1071 C C . ASP A 1 132 ? 22.791 -24.184 -6.600 1.00 91.38 132 ASP A C 1
ATOM 1073 O O . ASP A 1 132 ? 22.177 -24.718 -5.678 1.00 91.38 132 ASP A O 1
ATOM 1077 N N . GLY A 1 133 ? 22.137 -23.588 -7.605 1.00 88.94 133 GLY A N 1
ATOM 1078 C CA . GLY A 1 133 ? 20.683 -23.498 -7.704 1.00 88.94 133 GLY A CA 1
ATOM 1079 C C . GLY A 1 133 ? 20.056 -22.374 -6.872 1.00 88.94 133 GLY A C 1
ATOM 1080 O O . GLY A 1 133 ? 18.824 -22.321 -6.777 1.00 88.94 133 GLY A O 1
ATOM 1081 N N . LYS A 1 134 ? 20.858 -21.469 -6.299 1.00 90.75 134 LYS A N 1
ATOM 1082 C CA . LYS A 1 134 ? 20.386 -20.299 -5.551 1.00 90.75 134 LYS A CA 1
ATOM 1083 C C . LYS A 1 134 ? 19.922 -19.200 -6.507 1.00 90.75 134 LYS A C 1
ATOM 1085 O O . LYS A 1 134 ? 20.455 -19.026 -7.605 1.00 90.75 134 LYS A O 1
ATOM 1090 N N . GLN A 1 135 ? 18.905 -18.458 -6.076 1.00 93.06 135 GLN A N 1
ATOM 1091 C CA . GLN A 1 135 ? 18.370 -17.309 -6.800 1.00 93.06 135 GLN A CA 1
ATOM 1092 C C . GLN A 1 135 ? 19.445 -16.224 -6.954 1.00 93.06 135 GLN A C 1
ATOM 1094 O O . GLN A 1 135 ? 20.029 -15.798 -5.957 1.00 93.06 135 GLN A O 1
ATOM 1099 N N . LEU A 1 136 ? 19.692 -15.777 -8.191 1.00 95.00 136 LEU A N 1
ATOM 1100 C CA . LEU A 1 136 ? 20.564 -14.630 -8.450 1.00 95.00 136 LEU A CA 1
ATOM 1101 C C . LEU A 1 136 ? 19.872 -13.319 -8.073 1.00 95.00 136 LEU A C 1
ATOM 1103 O O . LEU A 1 136 ? 18.644 -13.215 -8.148 1.00 95.00 136 LEU A O 1
ATOM 1107 N N . THR A 1 137 ? 20.685 -12.323 -7.736 1.00 96.00 137 THR A N 1
ATOM 1108 C CA . THR A 1 137 ? 20.285 -10.956 -7.394 1.00 96.00 137 THR A CA 1
ATOM 1109 C C . THR A 1 137 ? 21.157 -9.936 -8.138 1.00 96.00 137 THR A C 1
ATOM 1111 O O . THR A 1 137 ? 22.188 -10.279 -8.722 1.00 96.00 137 THR A O 1
ATOM 1114 N N . PHE A 1 138 ? 20.723 -8.681 -8.151 1.00 95.75 138 PHE A N 1
ATOM 1115 C CA . PHE A 1 138 ? 21.468 -7.494 -8.574 1.00 95.75 138 PHE A CA 1
ATOM 1116 C C . PHE A 1 138 ? 21.167 -6.354 -7.594 1.00 95.75 138 PHE A C 1
ATOM 1118 O O . PHE A 1 138 ? 20.170 -6.417 -6.875 1.00 95.75 138 PHE A O 1
ATOM 1125 N N . LYS A 1 139 ? 21.996 -5.310 -7.545 1.00 95.75 139 LYS A N 1
ATOM 1126 C CA . LYS A 1 139 ? 21.709 -4.135 -6.710 1.00 95.75 139 LYS A CA 1
ATOM 1127 C C . LYS A 1 139 ? 21.096 -3.010 -7.525 1.00 95.75 139 LYS A C 1
ATOM 1129 O O . LYS A 1 139 ? 21.482 -2.788 -8.669 1.00 95.75 139 LYS A O 1
ATOM 1134 N N . TRP A 1 140 ? 20.176 -2.285 -6.905 1.00 94.19 140 TRP A N 1
ATOM 1135 C CA . TRP A 1 140 ? 19.620 -1.043 -7.421 1.00 94.19 140 TRP A CA 1
ATOM 1136 C C . TRP A 1 140 ? 19.427 -0.076 -6.252 1.00 94.19 140 TRP A C 1
ATOM 1138 O O . TRP A 1 140 ? 18.561 -0.282 -5.402 1.00 94.19 140 TRP A O 1
ATOM 1148 N N . GLY A 1 141 ? 20.282 0.947 -6.166 1.00 91.81 141 GLY A N 1
ATOM 1149 C CA . GLY A 1 141 ? 20.371 1.797 -4.977 1.00 91.81 141 GLY A CA 1
ATOM 1150 C C . GLY A 1 141 ? 20.744 0.996 -3.726 1.00 91.81 141 GLY A C 1
ATOM 1151 O O . GLY A 1 141 ? 21.728 0.257 -3.731 1.00 91.81 141 GLY A O 1
ATOM 1152 N N . ASP A 1 142 ? 19.935 1.127 -2.676 1.00 90.38 142 ASP A N 1
ATOM 1153 C CA . ASP A 1 142 ? 20.146 0.440 -1.394 1.00 90.38 142 ASP A CA 1
ATOM 1154 C C . ASP A 1 142 ? 19.523 -0.971 -1.355 1.00 90.38 142 ASP A C 1
ATOM 1156 O O . ASP A 1 142 ? 19.580 -1.653 -0.332 1.00 90.38 142 ASP A O 1
ATOM 1160 N N . TYR A 1 143 ? 18.922 -1.428 -2.460 1.00 92.94 143 TYR A N 1
ATOM 1161 C CA . TYR A 1 143 ? 18.179 -2.685 -2.511 1.00 92.94 143 TYR A CA 1
ATOM 1162 C C . TYR A 1 143 ? 18.934 -3.759 -3.291 1.00 92.94 143 TYR A C 1
ATOM 1164 O O . TYR A 1 143 ? 19.389 -3.537 -4.414 1.00 92.94 143 TYR A O 1
ATOM 1172 N N . GLU A 1 144 ? 19.009 -4.960 -2.723 1.00 94.56 144 GLU A N 1
ATOM 1173 C CA . GLU A 1 144 ? 19.424 -6.168 -3.435 1.00 94.56 144 GLU A CA 1
ATOM 1174 C C . GLU A 1 144 ? 18.174 -6.905 -3.920 1.00 94.56 144 GLU A C 1
ATOM 1176 O O . GLU A 1 144 ? 17.331 -7.265 -3.105 1.00 94.56 144 GLU A O 1
ATOM 1181 N N . LEU A 1 145 ? 18.025 -7.088 -5.233 1.00 95.81 145 LEU A N 1
ATOM 1182 C CA . LEU A 1 145 ? 16.775 -7.454 -5.903 1.00 95.81 145 LEU A CA 1
ATOM 1183 C C . LEU A 1 145 ? 16.964 -8.627 -6.865 1.00 95.81 145 LEU A C 1
ATOM 1185 O O . LEU A 1 145 ? 18.010 -8.773 -7.490 1.00 95.81 145 LEU A O 1
ATOM 1189 N N . ALA A 1 146 ? 15.920 -9.428 -7.054 1.00 96.56 146 ALA A N 1
ATOM 1190 C CA . ALA A 1 146 ? 15.824 -10.387 -8.156 1.00 96.56 146 ALA A CA 1
ATOM 1191 C C . ALA A 1 146 ? 14.940 -9.866 -9.303 1.00 96.56 146 ALA A C 1
ATOM 1193 O O . ALA A 1 146 ? 15.098 -10.292 -10.450 1.00 96.56 146 ALA A O 1
ATOM 1194 N N . ARG A 1 147 ? 14.048 -8.910 -9.023 1.00 96.69 147 ARG A N 1
ATOM 1195 C CA . ARG A 1 147 ? 13.282 -8.186 -10.038 1.00 96.69 147 ARG A CA 1
ATOM 1196 C C . ARG A 1 147 ? 12.889 -6.795 -9.559 1.00 96.69 147 ARG A C 1
ATOM 1198 O O . ARG A 1 147 ? 12.653 -6.583 -8.376 1.00 96.69 147 ARG A O 1
ATOM 1205 N N . VAL A 1 148 ? 12.775 -5.874 -10.509 1.00 95.81 148 VAL A N 1
ATOM 1206 C CA . VAL A 1 148 ? 12.205 -4.542 -10.322 1.00 95.81 148 VAL A CA 1
ATOM 1207 C C . VAL A 1 148 ? 11.423 -4.142 -11.567 1.00 95.81 148 VAL A C 1
ATOM 1209 O O . VAL A 1 148 ? 11.883 -4.372 -12.689 1.00 95.81 148 VAL A O 1
ATOM 1212 N N . ASN A 1 149 ? 10.236 -3.569 -11.396 1.00 94.75 149 ASN A N 1
ATOM 1213 C CA . ASN A 1 149 ? 9.470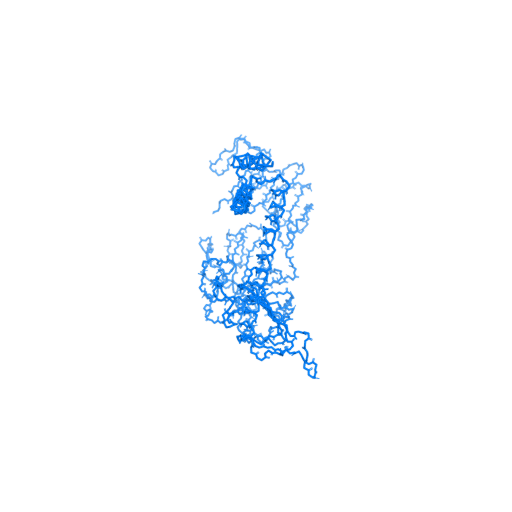 -3.001 -12.495 1.00 94.75 149 ASN A CA 1
ATOM 1214 C C . ASN A 1 149 ? 8.547 -1.876 -12.048 1.00 94.75 149 ASN A C 1
ATOM 1216 O O . ASN A 1 149 ? 7.975 -1.922 -10.965 1.00 94.75 149 ASN A O 1
ATOM 1220 N N . THR A 1 150 ? 8.336 -0.910 -12.930 1.00 92.38 150 THR A N 1
ATOM 1221 C CA . THR A 1 150 ? 7.326 0.135 -12.728 1.00 92.38 150 THR A CA 1
ATOM 1222 C C . THR A 1 150 ? 5.918 -0.448 -12.672 1.00 92.38 150 THR A C 1
ATOM 1224 O O . THR A 1 150 ? 5.634 -1.451 -13.341 1.00 92.38 150 THR A O 1
ATOM 1227 N N . VAL A 1 151 ? 5.042 0.192 -11.901 1.00 86.25 151 VAL A N 1
ATOM 1228 C CA . VAL A 1 151 ? 3.601 -0.100 -11.848 1.00 86.25 151 VAL A CA 1
ATOM 1229 C C . VAL A 1 151 ? 2.882 0.590 -13.018 1.00 86.25 151 VAL A C 1
ATOM 1231 O O . VAL A 1 151 ? 3.410 1.516 -13.642 1.00 86.25 151 VAL A O 1
ATOM 1234 N N . GLU A 1 152 ? 1.677 0.126 -13.359 1.00 71.31 152 GLU A N 1
ATOM 1235 C CA . GLU A 1 152 ? 0.787 0.858 -14.266 1.00 71.31 152 GLU A CA 1
ATOM 1236 C C . GLU A 1 152 ? 0.510 2.257 -13.692 1.00 71.31 152 GLU A C 1
ATOM 1238 O O . GLU A 1 152 ? -0.123 2.394 -12.652 1.00 71.31 152 GLU A O 1
ATOM 1243 N N . GLY A 1 153 ? 1.028 3.300 -14.347 1.00 62.03 153 GLY A N 1
ATOM 1244 C CA . GLY A 1 153 ? 0.967 4.678 -13.840 1.00 62.03 153 GLY A CA 1
ATOM 1245 C C . GLY A 1 153 ? 2.274 5.454 -14.000 1.00 62.03 153 GLY A C 1
ATOM 1246 O O . GLY A 1 153 ? 2.242 6.680 -14.052 1.00 62.03 153 GLY A O 1
ATOM 1247 N N . GLY A 1 154 ? 3.404 4.761 -14.186 1.00 76.38 154 GLY A N 1
ATOM 1248 C CA . GLY A 1 154 ? 4.679 5.369 -14.576 1.00 76.38 154 GLY A CA 1
ATOM 1249 C C . GLY A 1 154 ? 5.834 5.031 -13.638 1.00 76.38 154 GLY A C 1
ATOM 1250 O O . GLY A 1 154 ? 5.787 4.068 -12.882 1.00 76.38 154 GLY A O 1
ATOM 1251 N N . ILE A 1 155 ? 6.891 5.837 -13.702 1.00 83.88 155 ILE A N 1
ATOM 1252 C CA . ILE A 1 155 ? 8.135 5.653 -12.937 1.00 83.88 155 ILE A CA 1
ATOM 1253 C C . ILE A 1 155 ? 8.028 6.054 -11.456 1.00 83.88 155 ILE A C 1
ATOM 1255 O O . ILE A 1 155 ? 9.003 5.907 -10.728 1.00 83.88 155 ILE A O 1
ATOM 1259 N N . PHE A 1 156 ? 6.882 6.570 -11.008 1.00 86.69 156 PHE A N 1
ATOM 1260 C CA . PHE A 1 156 ? 6.692 7.033 -9.631 1.00 86.69 156 PHE A CA 1
ATOM 1261 C C . PHE A 1 156 ? 6.637 5.875 -8.623 1.00 86.69 156 PHE A C 1
ATOM 1263 O O . PHE A 1 156 ? 7.317 5.933 -7.601 1.00 86.69 156 PHE A O 1
ATOM 1270 N N . ASP A 1 157 ? 5.909 4.806 -8.954 1.00 89.44 157 ASP A N 1
ATOM 1271 C CA . ASP A 1 157 ? 5.767 3.622 -8.107 1.00 89.44 157 ASP A CA 1
ATOM 1272 C C . ASP A 1 157 ? 6.347 2.383 -8.783 1.00 89.44 157 ASP A C 1
ATOM 1274 O O . ASP A 1 157 ? 6.186 2.136 -9.986 1.00 89.44 157 ASP A O 1
ATOM 1278 N N . VAL A 1 158 ? 7.034 1.580 -7.981 1.00 92.94 158 VAL A N 1
ATOM 1279 C CA . VAL A 1 158 ? 7.822 0.443 -8.439 1.00 92.94 158 VAL A CA 1
ATOM 1280 C C . VAL A 1 158 ? 7.536 -0.761 -7.561 1.00 92.94 158 VAL A C 1
ATOM 1282 O O . VAL A 1 158 ? 7.537 -0.677 -6.337 1.00 92.94 158 VAL A O 1
ATOM 1285 N N . VAL A 1 159 ? 7.349 -1.911 -8.200 1.00 95.25 159 VAL A N 1
ATOM 1286 C CA . VAL A 1 159 ? 7.309 -3.212 -7.536 1.00 95.25 159 VAL A CA 1
ATOM 1287 C C . VAL A 1 159 ? 8.676 -3.850 -7.656 1.00 95.25 159 VAL A C 1
ATOM 1289 O O . VAL A 1 159 ? 9.227 -3.980 -8.753 1.00 95.25 159 VAL A O 1
ATOM 1292 N N . ALA A 1 160 ? 9.201 -4.294 -6.528 1.00 95.44 160 ALA A N 1
ATOM 1293 C CA . ALA A 1 160 ? 10.424 -5.055 -6.445 1.00 95.44 160 ALA A CA 1
ATOM 1294 C C . ALA A 1 160 ? 10.146 -6.433 -5.841 1.00 95.44 160 ALA A C 1
ATOM 1296 O O . ALA A 1 160 ? 9.248 -6.610 -5.020 1.00 95.44 160 ALA A O 1
ATOM 1297 N N . PHE A 1 161 ? 10.935 -7.413 -6.264 1.00 95.75 161 PHE A N 1
ATOM 1298 C CA . PHE A 1 161 ? 10.987 -8.733 -5.658 1.00 95.75 161 PHE A CA 1
ATOM 1299 C C . PHE A 1 161 ? 12.421 -9.014 -5.230 1.00 95.75 161 PHE A C 1
ATOM 1301 O O . PHE A 1 161 ? 13.359 -8.839 -6.020 1.00 95.75 161 PHE A O 1
ATOM 1308 N N . SER A 1 162 ? 12.592 -9.482 -3.998 1.00 93.50 162 SER A N 1
ATOM 1309 C CA . SER A 1 162 ? 13.885 -9.920 -3.495 1.00 93.50 162 SER A CA 1
ATOM 1310 C C . SER A 1 162 ? 13.782 -11.166 -2.620 1.00 93.50 162 SER A C 1
ATOM 1312 O O . SER A 1 162 ? 12.910 -11.242 -1.754 1.00 93.50 162 SER A O 1
ATOM 1314 N N . PRO A 1 163 ? 14.715 -12.125 -2.772 1.00 88.94 163 PRO A N 1
ATOM 1315 C CA . PRO A 1 163 ? 14.897 -13.190 -1.792 1.00 88.94 163 PRO A CA 1
ATOM 1316 C C . PRO A 1 163 ? 15.514 -12.689 -0.473 1.00 88.94 163 PRO A C 1
ATOM 1318 O O . PRO A 1 163 ? 15.507 -13.427 0.510 1.00 88.94 163 PRO A O 1
ATOM 1321 N N . ILE A 1 164 ? 16.082 -11.477 -0.451 1.00 89.50 164 ILE A N 1
ATOM 1322 C CA . ILE A 1 164 ? 16.706 -10.856 0.720 1.00 89.50 164 ILE A CA 1
ATOM 1323 C C . ILE A 1 164 ? 15.822 -9.695 1.165 1.00 89.50 164 ILE A C 1
ATOM 1325 O O . ILE A 1 164 ? 15.563 -8.763 0.407 1.00 89.50 164 ILE A O 1
ATOM 1329 N N . GLN A 1 165 ? 15.354 -9.751 2.409 1.00 88.44 165 GLN A N 1
ATOM 1330 C CA . GLN A 1 165 ? 14.491 -8.709 2.943 1.00 88.44 165 GLN A CA 1
ATOM 1331 C C . GLN A 1 165 ? 15.261 -7.385 3.109 1.00 88.44 165 GLN A C 1
ATOM 1333 O O . GLN A 1 165 ? 16.348 -7.399 3.690 1.00 88.44 165 GLN A O 1
ATOM 1338 N N . PRO A 1 166 ? 14.709 -6.247 2.646 1.00 87.88 166 PRO A N 1
ATOM 1339 C CA . PRO A 1 166 ? 15.276 -4.927 2.904 1.00 87.88 166 PRO A CA 1
ATOM 1340 C C . PRO A 1 166 ? 15.531 -4.660 4.392 1.00 87.88 166 PRO A C 1
ATOM 1342 O O . PRO A 1 166 ? 14.660 -4.905 5.226 1.00 87.88 166 PRO A O 1
ATOM 1345 N N . GLU A 1 167 ? 16.682 -4.062 4.715 1.00 87.56 167 GLU A N 1
ATOM 1346 C CA . GLU A 1 167 ? 17.085 -3.745 6.099 1.00 87.56 167 GLU A CA 1
ATOM 1347 C C . GLU A 1 167 ? 16.123 -2.792 6.822 1.00 87.56 167 GLU A C 1
ATOM 1349 O O . GLU A 1 167 ? 16.114 -2.715 8.049 1.00 87.56 167 GLU A O 1
ATOM 1354 N N . VAL A 1 168 ? 15.319 -2.036 6.069 1.00 87.50 168 VAL A N 1
ATOM 1355 C CA . VAL A 1 168 ? 14.320 -1.130 6.641 1.00 87.50 168 VAL A CA 1
ATOM 1356 C C . VAL A 1 168 ? 13.195 -1.888 7.347 1.00 87.50 168 VAL A C 1
ATOM 1358 O O . VAL A 1 168 ? 12.646 -1.360 8.308 1.00 87.50 168 VAL A O 1
ATOM 1361 N N . ILE A 1 169 ? 12.864 -3.111 6.920 1.00 88.38 169 ILE A N 1
ATOM 1362 C CA . ILE A 1 169 ? 11.746 -3.874 7.485 1.00 88.38 169 ILE A CA 1
ATOM 1363 C C . ILE A 1 169 ? 12.162 -4.486 8.834 1.00 88.38 169 ILE A C 1
ATOM 1365 O O . ILE A 1 169 ? 13.219 -5.115 8.916 1.00 88.38 169 ILE A O 1
ATOM 1369 N N . PRO A 1 170 ? 11.334 -4.383 9.890 1.00 86.00 170 PRO A N 1
ATOM 1370 C CA . PRO A 1 170 ? 11.644 -4.950 11.200 1.00 86.00 170 PRO A CA 1
ATOM 1371 C C . PRO A 1 170 ? 11.929 -6.464 11.180 1.00 86.00 170 PRO A C 1
ATOM 1373 O O . PRO A 1 170 ? 11.157 -7.243 10.627 1.00 86.00 170 PRO A O 1
ATOM 1376 N N . ASN A 1 171 ? 12.968 -6.907 11.900 1.00 78.94 171 ASN A N 1
ATOM 1377 C CA . ASN A 1 171 ? 13.482 -8.294 11.892 1.00 78.94 171 ASN A CA 1
ATOM 1378 C C . ASN A 1 171 ? 12.482 -9.409 12.276 1.00 78.94 171 ASN A C 1
ATOM 1380 O O . ASN A 1 171 ? 12.796 -10.583 12.097 1.00 78.94 171 ASN A O 1
ATOM 1384 N N . LYS A 1 172 ? 11.318 -9.085 12.854 1.00 84.19 172 LYS A N 1
ATOM 1385 C CA . LYS A 1 172 ? 10.291 -10.080 13.233 1.00 84.19 172 LYS A CA 1
ATOM 1386 C C . LYS A 1 172 ? 9.128 -10.167 12.244 1.00 84.19 172 LYS A C 1
ATOM 1388 O O . LYS A 1 172 ? 8.206 -10.942 12.483 1.00 84.19 172 LYS A O 1
ATOM 1393 N N . ILE A 1 173 ? 9.140 -9.354 11.193 1.00 88.19 173 ILE A N 1
ATOM 1394 C CA . ILE A 1 173 ? 8.114 -9.357 10.155 1.00 88.19 173 ILE A CA 1
ATOM 1395 C C . ILE A 1 173 ? 8.767 -9.845 8.873 1.00 88.19 173 ILE A C 1
ATOM 1397 O O . ILE A 1 173 ? 9.842 -9.371 8.513 1.00 88.19 173 ILE A O 1
ATOM 1401 N N . GLN A 1 174 ? 8.121 -10.796 8.205 1.00 89.94 174 GLN A N 1
ATOM 1402 C CA . GLN A 1 174 ? 8.602 -11.351 6.951 1.00 89.94 174 GLN A CA 1
ATOM 1403 C C . GLN A 1 174 ? 7.630 -11.016 5.821 1.00 89.94 174 GLN A C 1
ATOM 1405 O O . GLN A 1 174 ? 6.494 -11.495 5.809 1.00 89.94 174 GLN A O 1
ATOM 1410 N N . CYS A 1 175 ? 8.083 -10.209 4.863 1.00 91.25 175 CYS A N 1
ATOM 1411 C CA . CYS A 1 175 ? 7.307 -9.941 3.653 1.00 91.25 175 CYS A CA 1
ATOM 1412 C C . CYS A 1 175 ? 7.260 -11.193 2.758 1.00 91.25 175 CYS A C 1
ATOM 1414 O O . CYS A 1 175 ? 8.097 -12.093 2.859 1.00 91.25 175 CYS A O 1
ATOM 1416 N N . ASP A 1 176 ? 6.306 -11.250 1.833 1.00 90.31 176 ASP A N 1
ATOM 1417 C CA . ASP A 1 176 ? 6.135 -12.377 0.906 1.00 90.31 176 ASP A CA 1
ATOM 1418 C C . ASP A 1 176 ? 7.236 -12.501 -0.174 1.00 90.31 176 ASP A C 1
ATOM 1420 O O . ASP A 1 176 ? 7.213 -13.441 -0.973 1.00 90.31 176 ASP A O 1
ATOM 1424 N N . GLY A 1 177 ? 8.195 -11.571 -0.169 1.00 90.56 177 GLY A N 1
ATOM 1425 C CA . GLY A 1 177 ? 9.271 -11.408 -1.145 1.00 90.56 177 GLY A CA 1
ATOM 1426 C C . GLY A 1 177 ? 9.079 -10.181 -2.037 1.00 90.56 177 GLY A C 1
ATOM 1427 O O . GLY A 1 177 ? 10.058 -9.684 -2.592 1.00 90.56 177 GLY A O 1
ATOM 1428 N N . HIS A 1 178 ? 7.856 -9.659 -2.142 1.00 93.69 178 HIS A N 1
ATOM 1429 C CA . HIS A 1 178 ? 7.551 -8.427 -2.856 1.00 93.69 178 HIS A CA 1
ATOM 1430 C C . HIS A 1 178 ? 7.551 -7.231 -1.910 1.00 93.69 178 HIS A C 1
ATOM 1432 O O . HIS A 1 178 ? 7.178 -7.322 -0.740 1.00 93.69 178 HIS A O 1
ATOM 1438 N N . PHE A 1 179 ? 7.941 -6.081 -2.438 1.00 93.75 179 PHE A N 1
ATOM 1439 C CA . PHE A 1 179 ? 7.756 -4.798 -1.781 1.00 93.75 179 PHE A CA 1
ATOM 1440 C C . PHE A 1 179 ? 7.626 -3.691 -2.813 1.00 93.75 179 PHE A C 1
ATOM 1442 O O . PHE A 1 179 ? 8.054 -3.814 -3.963 1.00 93.75 179 PHE A O 1
ATOM 1449 N N . TYR A 1 180 ? 7.011 -2.610 -2.372 1.00 94.06 180 TYR A N 1
ATOM 1450 C CA . TYR A 1 180 ? 6.677 -1.458 -3.175 1.00 94.06 180 TYR A CA 1
ATOM 1451 C C . TYR A 1 180 ? 7.569 -0.309 -2.755 1.00 94.06 180 TYR A C 1
ATOM 1453 O O . TYR A 1 180 ? 7.807 -0.073 -1.566 1.00 94.06 180 TYR A O 1
ATOM 1461 N N . LEU A 1 181 ? 8.105 0.362 -3.760 1.00 92.62 181 LEU A N 1
ATOM 1462 C CA . LEU A 1 181 ? 8.981 1.497 -3.606 1.00 92.62 181 LEU A CA 1
ATOM 1463 C C . LEU A 1 181 ? 8.346 2.689 -4.306 1.00 92.62 181 LEU A C 1
ATOM 1465 O O . LEU A 1 181 ? 7.907 2.575 -5.451 1.00 92.62 181 LEU A O 1
ATOM 1469 N N . THR A 1 182 ? 8.374 3.832 -3.644 1.00 90.44 182 THR A N 1
ATOM 1470 C CA . THR A 1 182 ? 7.846 5.082 -4.184 1.00 90.44 182 THR A CA 1
ATOM 1471 C C . THR A 1 182 ? 8.981 6.073 -4.350 1.00 90.44 182 THR A C 1
ATOM 1473 O O . THR A 1 182 ? 9.896 6.155 -3.522 1.00 90.44 182 THR A O 1
ATOM 1476 N N . HIS A 1 183 ? 8.938 6.823 -5.442 1.00 89.31 183 HIS A N 1
ATOM 1477 C CA . HIS A 1 183 ? 9.901 7.871 -5.719 1.00 89.31 183 HIS A CA 1
ATOM 1478 C C . HIS A 1 183 ? 9.801 8.991 -4.669 1.00 89.31 183 HIS A C 1
ATOM 1480 O O . HIS A 1 183 ? 8.718 9.350 -4.200 1.00 89.31 183 HIS A O 1
ATOM 1486 N N . LYS A 1 184 ? 10.941 9.555 -4.261 1.00 86.50 184 LYS A N 1
ATOM 1487 C CA . LYS A 1 184 ? 10.981 10.630 -3.255 1.00 86.50 184 LYS A CA 1
ATOM 1488 C C . LYS A 1 184 ? 10.323 11.921 -3.754 1.00 86.50 184 LYS A C 1
ATOM 1490 O O . LYS A 1 184 ? 9.688 12.611 -2.958 1.00 86.50 184 LYS A O 1
ATOM 1495 N N . ASP A 1 185 ? 10.454 12.219 -5.046 1.00 82.56 185 ASP A N 1
ATOM 1496 C CA . ASP A 1 185 ? 9.723 13.287 -5.747 1.00 82.56 185 ASP A CA 1
ATOM 1497 C C . ASP A 1 185 ? 8.387 12.763 -6.297 1.00 82.56 185 ASP A C 1
ATOM 1499 O O . ASP A 1 185 ? 8.351 11.681 -6.878 1.00 82.56 185 ASP A O 1
ATOM 1503 N N . LYS A 1 186 ? 7.312 13.549 -6.153 1.00 72.62 186 LYS A N 1
ATOM 1504 C CA . LYS A 1 186 ? 5.953 13.248 -6.631 1.00 72.62 186 LYS A CA 1
ATOM 1505 C C . LYS A 1 186 ? 5.797 13.348 -8.152 1.00 72.62 186 LYS A C 1
ATOM 1507 O O . LYS A 1 186 ? 4.840 12.792 -8.675 1.00 72.62 186 LYS A O 1
ATOM 1512 N N . ASN A 1 187 ? 6.705 14.029 -8.859 1.00 77.00 187 ASN A N 1
ATOM 1513 C CA . ASN A 1 187 ? 6.656 14.175 -10.321 1.00 77.00 187 ASN A CA 1
ATOM 1514 C C . ASN A 1 187 ? 8.024 13.925 -10.983 1.00 77.00 187 ASN A C 1
ATOM 1516 O O . ASN A 1 187 ? 8.586 14.839 -11.596 1.00 77.00 187 ASN A O 1
ATOM 1520 N N . PRO A 1 188 ? 8.563 12.696 -10.903 1.00 79.00 188 PRO A N 1
ATOM 1521 C CA . PRO A 1 188 ? 9.814 12.366 -11.572 1.00 79.00 188 PRO A CA 1
ATOM 1522 C C . PRO A 1 188 ? 9.675 12.555 -13.088 1.00 79.00 188 PRO A C 1
ATOM 1524 O O . PRO A 1 188 ? 8.744 12.049 -13.719 1.00 79.00 188 PRO A O 1
ATOM 1527 N N . MET A 1 189 ? 10.604 13.306 -13.679 1.00 70.88 189 MET A N 1
ATOM 1528 C CA . MET A 1 189 ? 10.629 13.565 -15.125 1.00 70.88 189 MET A CA 1
ATOM 1529 C C . MET A 1 189 ? 11.442 12.525 -15.900 1.00 70.88 189 MET A C 1
ATOM 1531 O O . MET A 1 189 ? 11.265 12.383 -17.112 1.00 70.88 189 MET A O 1
ATOM 1535 N N . THR A 1 190 ? 12.346 11.818 -15.223 1.00 71.25 190 THR A N 1
ATOM 1536 C CA . THR A 1 190 ? 13.302 10.893 -15.831 1.00 71.25 190 THR A CA 1
ATOM 1537 C C . THR A 1 190 ? 13.481 9.644 -14.991 1.00 71.25 190 THR A C 1
ATOM 1539 O O . THR A 1 190 ? 13.179 9.619 -13.806 1.00 71.25 190 THR A O 1
ATOM 1542 N N . LEU A 1 191 ? 13.971 8.590 -15.642 1.00 72.31 191 LEU A N 1
ATOM 1543 C CA . LEU A 1 191 ? 14.441 7.394 -14.964 1.00 72.31 191 LEU A CA 1
ATOM 1544 C C . LEU A 1 191 ? 15.624 7.758 -14.055 1.00 72.31 191 LEU A C 1
ATOM 1546 O O . LEU A 1 191 ? 16.680 8.123 -14.570 1.00 72.31 191 LEU A O 1
ATOM 1550 N N . ASP A 1 192 ? 15.436 7.609 -12.748 1.00 78.62 192 ASP A N 1
ATOM 1551 C CA . ASP A 1 192 ? 16.432 7.964 -11.742 1.00 78.62 192 ASP A CA 1
ATOM 1552 C C . ASP A 1 192 ? 17.039 6.728 -11.064 1.00 78.62 192 ASP A C 1
ATOM 1554 O O . ASP A 1 192 ? 16.585 5.585 -11.213 1.00 78.62 192 ASP A O 1
ATOM 1558 N N . SER A 1 193 ? 18.118 6.971 -10.323 1.00 84.56 193 SER A N 1
ATOM 1559 C CA . SER A 1 193 ? 18.814 5.946 -9.553 1.00 84.56 193 SER A CA 1
ATOM 1560 C C . SER A 1 193 ? 17.894 5.313 -8.508 1.00 84.56 193 SER A C 1
ATOM 1562 O O . SER A 1 193 ? 17.044 5.984 -7.922 1.00 84.56 193 SER A O 1
ATOM 1564 N N . GLY A 1 194 ? 18.127 4.042 -8.164 1.00 84.94 194 GLY A N 1
ATOM 1565 C CA . GLY A 1 194 ? 17.381 3.354 -7.099 1.00 84.94 194 GLY A CA 1
ATOM 1566 C C . GLY A 1 194 ? 17.471 4.046 -5.735 1.00 84.94 194 GLY A C 1
ATOM 1567 O O . GLY A 1 194 ? 16.621 3.837 -4.875 1.00 84.94 194 GLY A O 1
ATOM 1568 N N . LYS A 1 195 ? 18.466 4.922 -5.543 1.00 89.50 195 LYS A N 1
ATOM 1569 C CA . LYS A 1 195 ? 18.614 5.767 -4.349 1.00 89.50 195 LYS A CA 1
ATOM 1570 C C . LYS A 1 195 ? 17.506 6.807 -4.202 1.00 89.50 195 LYS A C 1
ATOM 1572 O O . LYS A 1 195 ? 17.267 7.263 -3.086 1.00 89.50 195 LYS A O 1
ATOM 1577 N N . GLU A 1 196 ? 16.821 7.173 -5.281 1.00 91.12 196 GLU A N 1
ATOM 1578 C CA . GLU A 1 196 ? 15.685 8.101 -5.244 1.00 91.12 196 GLU A CA 1
ATOM 1579 C C . GLU A 1 196 ? 14.365 7.418 -4.877 1.00 91.12 196 GLU A C 1
ATOM 1581 O O . GLU A 1 196 ? 13.346 8.081 -4.691 1.00 91.12 196 GLU A O 1
ATOM 1586 N N . TYR A 1 197 ? 14.391 6.100 -4.676 1.00 91.06 197 TYR A N 1
ATOM 1587 C CA . TYR A 1 197 ? 13.236 5.317 -4.273 1.00 91.06 197 TYR A CA 1
ATOM 1588 C C . TYR A 1 197 ? 13.328 4.919 -2.804 1.00 91.06 197 TYR A C 1
ATOM 1590 O O . TYR A 1 197 ? 14.351 4.436 -2.308 1.00 91.06 197 TYR A O 1
ATOM 1598 N N . ARG A 1 198 ? 12.224 5.106 -2.087 1.00 90.12 198 ARG A N 1
ATOM 1599 C CA . ARG A 1 198 ? 12.072 4.686 -0.693 1.00 90.12 198 ARG A CA 1
ATOM 1600 C C . ARG A 1 198 ? 11.102 3.522 -0.606 1.00 90.12 198 ARG A C 1
ATOM 1602 O O . ARG A 1 198 ? 10.159 3.445 -1.384 1.00 90.12 198 ARG A O 1
ATOM 1609 N N . PHE A 1 199 ? 11.322 2.658 0.374 1.00 91.44 199 PHE A N 1
ATOM 1610 C CA . PHE A 1 199 ? 10.343 1.653 0.753 1.00 91.44 199 PHE A CA 1
ATOM 1611 C C . PHE A 1 199 ? 9.024 2.324 1.139 1.00 91.44 199 PHE A C 1
ATOM 1613 O O . PHE A 1 199 ? 9.034 3.289 1.903 1.00 91.44 199 PHE A O 1
ATOM 1620 N N . ASP A 1 200 ? 7.924 1.812 0.598 1.00 90.69 200 ASP A N 1
ATOM 1621 C CA . ASP A 1 200 ? 6.570 2.276 0.886 1.00 90.69 200 ASP A CA 1
ATOM 1622 C C . ASP A 1 200 ? 5.803 1.206 1.664 1.00 90.69 200 ASP A C 1
ATOM 1624 O O . ASP A 1 200 ? 5.492 1.394 2.837 1.00 90.69 200 ASP A O 1
ATOM 1628 N N . TYR A 1 201 ? 5.588 0.028 1.076 1.00 93.56 201 TYR A N 1
ATOM 1629 C CA . TYR A 1 201 ? 4.935 -1.074 1.781 1.00 93.56 201 TYR A CA 1
ATOM 1630 C C . TYR A 1 201 ? 5.366 -2.452 1.289 1.00 93.56 201 TYR A C 1
ATOM 1632 O O . TYR A 1 201 ? 5.959 -2.602 0.220 1.00 93.56 201 TYR A O 1
ATOM 1640 N N . CYS A 1 202 ? 5.050 -3.485 2.068 1.00 93.69 202 CYS A N 1
ATOM 1641 C CA . CYS A 1 202 ? 5.156 -4.867 1.619 1.00 93.69 202 CYS A CA 1
ATOM 1642 C C . CYS A 1 202 ? 3.952 -5.712 2.060 1.00 93.69 202 CYS A C 1
ATOM 1644 O O . CYS A 1 202 ? 3.423 -5.500 3.156 1.00 93.69 202 CYS A O 1
ATOM 1646 N N . PRO A 1 203 ? 3.542 -6.709 1.260 1.00 93.38 203 PRO A N 1
ATOM 1647 C CA . PRO A 1 203 ? 2.609 -7.733 1.705 1.00 93.38 203 PRO A CA 1
ATOM 1648 C C . PRO A 1 203 ? 3.270 -8.681 2.709 1.00 93.38 203 PRO A C 1
ATOM 1650 O O . PRO A 1 203 ? 4.374 -9.185 2.487 1.00 93.38 203 PRO A O 1
ATOM 1653 N N . VAL A 1 204 ? 2.563 -8.985 3.791 1.00 91.31 204 VAL A N 1
ATOM 1654 C CA . VAL A 1 204 ? 2.974 -9.928 4.834 1.00 91.31 204 VAL A CA 1
ATOM 1655 C C . VAL A 1 204 ? 2.002 -11.103 4.846 1.00 91.31 204 VAL A C 1
ATOM 1657 O O . VAL A 1 204 ? 0.786 -10.931 4.957 1.00 91.31 204 VAL A O 1
ATOM 1660 N N . LYS A 1 205 ? 2.538 -12.324 4.731 1.00 86.94 205 LYS A N 1
ATOM 1661 C CA . LYS A 1 205 ? 1.715 -13.546 4.702 1.00 86.94 205 LYS A CA 1
ATOM 1662 C C . LYS A 1 205 ? 1.094 -13.848 6.055 1.00 86.94 205 LYS A C 1
ATOM 1664 O O . LYS A 1 205 ? -0.104 -14.106 6.128 1.00 86.94 205 LYS A O 1
ATOM 1669 N N . GLU A 1 206 ? 1.918 -13.832 7.093 1.00 88.19 206 GLU A N 1
ATOM 1670 C CA . GLU A 1 206 ? 1.518 -14.147 8.455 1.00 88.19 206 GLU A CA 1
ATOM 1671 C C . GLU A 1 206 ? 2.389 -13.374 9.442 1.00 88.19 206 GLU A C 1
ATOM 1673 O O . GLU A 1 206 ? 3.606 -13.274 9.267 1.00 88.19 206 GLU A O 1
ATOM 1678 N N . TRP A 1 207 ? 1.770 -12.852 10.496 1.00 88.44 207 TRP A N 1
ATOM 1679 C CA . TRP A 1 207 ? 2.484 -12.302 11.637 1.00 88.44 207 TRP A CA 1
ATOM 1680 C C . TRP A 1 207 ? 1.693 -12.540 12.920 1.00 88.44 207 TRP A C 1
ATOM 1682 O O . TRP A 1 207 ? 0.522 -12.177 13.022 1.00 88.44 207 TRP A O 1
ATOM 1692 N N . ASN A 1 208 ? 2.350 -13.150 13.904 1.00 86.38 208 ASN A N 1
ATOM 1693 C CA . ASN A 1 208 ? 1.771 -13.393 15.217 1.00 86.38 208 ASN A CA 1
ATOM 1694 C C . ASN A 1 208 ? 2.188 -12.276 16.167 1.00 86.38 208 ASN A C 1
ATOM 1696 O O . ASN A 1 208 ? 3.377 -12.086 16.443 1.00 86.38 208 ASN A O 1
ATOM 1700 N N . ILE A 1 209 ? 1.198 -11.553 16.678 1.00 85.12 209 ILE A N 1
ATOM 1701 C CA . ILE A 1 209 ? 1.392 -10.490 17.656 1.00 85.12 209 ILE A CA 1
ATOM 1702 C C . ILE A 1 209 ? 0.673 -10.824 18.947 1.00 85.12 209 ILE A C 1
ATOM 1704 O O . ILE A 1 209 ? -0.333 -11.528 18.964 1.00 85.12 209 ILE A O 1
ATOM 1708 N N . ARG A 1 210 ? 1.183 -10.278 20.047 1.00 80.25 210 ARG A N 1
ATOM 1709 C CA . ARG A 1 210 ? 0.530 -10.359 21.347 1.00 80.25 210 ARG A CA 1
ATOM 1710 C C . ARG A 1 210 ? 0.103 -8.960 21.763 1.00 80.25 210 ARG A C 1
ATOM 1712 O O . ARG A 1 210 ? 0.963 -8.108 21.981 1.00 80.25 210 ARG A O 1
ATOM 1719 N N . LEU A 1 211 ? -1.203 -8.741 21.869 1.00 78.38 211 LEU A N 1
ATOM 1720 C CA . LEU A 1 211 ? -1.806 -7.518 22.403 1.00 78.38 211 LEU A CA 1
ATOM 1721 C C . LEU A 1 211 ? -2.612 -7.912 23.643 1.00 78.38 211 LEU A C 1
ATOM 1723 O O . LEU A 1 211 ? -3.474 -8.776 23.540 1.00 78.38 211 LEU A O 1
ATOM 1727 N N . ASN A 1 212 ? -2.329 -7.331 24.814 1.00 74.06 212 ASN A N 1
ATOM 1728 C CA . ASN A 1 212 ? -3.054 -7.634 26.061 1.00 74.06 212 ASN A CA 1
ATOM 1729 C C . ASN A 1 212 ? -3.215 -9.145 26.346 1.00 74.06 212 ASN A C 1
ATOM 1731 O O . ASN A 1 212 ? -4.317 -9.659 26.532 1.00 74.06 212 ASN A O 1
ATOM 1735 N N . ASN A 1 213 ? -2.112 -9.897 26.294 1.00 70.12 213 ASN A N 1
ATOM 1736 C CA . ASN A 1 213 ? -2.104 -11.358 26.462 1.00 70.12 213 ASN A CA 1
ATOM 1737 C C . ASN A 1 213 ? -2.981 -12.170 25.492 1.00 70.12 213 ASN A C 1
ATOM 1739 O O . ASN A 1 213 ? -3.027 -13.393 25.613 1.00 70.12 213 ASN A O 1
ATOM 1743 N N . GLN A 1 214 ? -3.602 -11.531 24.504 1.00 75.00 214 GLN A N 1
ATOM 1744 C CA . GLN A 1 214 ? -4.256 -12.193 23.390 1.00 75.00 214 GLN A CA 1
ATOM 1745 C C . GLN A 1 214 ? -3.237 -12.375 22.278 1.00 75.00 214 GLN A C 1
ATOM 1747 O O . GLN A 1 214 ? -2.595 -11.419 21.835 1.00 75.00 214 GLN A O 1
ATOM 1752 N N . GLU A 1 215 ? -3.078 -13.618 21.847 1.00 82.12 215 GLU A N 1
ATOM 1753 C CA . GLU A 1 215 ? -2.359 -13.920 20.620 1.00 82.12 215 GLU A CA 1
ATOM 1754 C C . GLU A 1 215 ? -3.286 -13.654 19.441 1.00 82.12 215 GLU A C 1
ATOM 1756 O O . GLU A 1 215 ? -4.415 -14.143 19.386 1.00 82.12 215 GLU A O 1
ATOM 1761 N N . ILE A 1 216 ? -2.807 -12.825 18.526 1.00 81.38 216 ILE A N 1
ATOM 1762 C CA . ILE A 1 216 ? -3.511 -12.426 17.322 1.00 81.38 216 ILE A CA 1
ATOM 1763 C C . ILE A 1 216 ? -2.640 -12.832 16.142 1.00 81.38 216 ILE A C 1
ATOM 1765 O O . ILE A 1 216 ? -1.511 -12.358 15.990 1.00 81.38 216 ILE A O 1
ATOM 1769 N N . SER A 1 217 ? -3.191 -13.705 15.307 1.00 82.75 217 SER A N 1
ATOM 1770 C CA . SER A 1 217 ? -2.581 -14.129 14.054 1.00 82.75 217 SER A CA 1
ATOM 1771 C C . SER A 1 217 ? -3.145 -13.292 12.918 1.00 82.75 217 SER A C 1
ATOM 1773 O O . SER A 1 217 ? -4.323 -13.400 12.571 1.00 82.75 217 SER A O 1
ATOM 1775 N N . LEU A 1 218 ? -2.301 -12.430 12.363 1.00 82.50 218 LEU A N 1
ATOM 1776 C CA . LEU A 1 218 ? -2.630 -11.596 11.218 1.00 82.50 218 LEU A CA 1
ATOM 1777 C C . LEU A 1 218 ? -2.219 -12.323 9.948 1.00 82.50 218 LEU A C 1
ATOM 1779 O O . LEU A 1 218 ? -1.085 -12.791 9.852 1.00 82.50 218 LEU A O 1
ATOM 1783 N N . TYR A 1 219 ? -3.118 -12.374 8.970 1.00 83.31 219 TYR A N 1
ATOM 1784 C CA . TYR A 1 219 ? -2.882 -13.027 7.688 1.00 83.31 219 TYR A CA 1
ATOM 1785 C C . TYR A 1 219 ? -3.120 -12.055 6.542 1.00 83.31 219 TYR A C 1
ATOM 1787 O O . TYR A 1 219 ? -4.099 -11.314 6.565 1.00 83.31 219 TYR A O 1
ATOM 1795 N N . SER A 1 220 ? -2.271 -12.124 5.515 1.00 83.19 220 SER A N 1
ATOM 1796 C CA . SER A 1 220 ? -2.444 -11.395 4.247 1.00 83.19 220 SER A CA 1
ATOM 1797 C C . SER A 1 220 ? -2.747 -9.901 4.434 1.00 83.19 220 SER A C 1
ATOM 1799 O O . SER A 1 220 ? -3.776 -9.408 3.974 1.00 83.19 220 SER A O 1
ATOM 1801 N N . PHE A 1 221 ? -1.858 -9.192 5.130 1.00 87.06 221 PHE A N 1
ATOM 1802 C CA . PHE A 1 221 ? -1.976 -7.752 5.373 1.00 87.06 221 PHE A CA 1
ATOM 1803 C C . PHE A 1 221 ? -0.794 -6.990 4.771 1.00 87.06 221 PHE A C 1
ATOM 1805 O O . PHE A 1 221 ? 0.230 -7.580 4.427 1.00 87.06 221 PHE A O 1
ATOM 1812 N N . GLU A 1 222 ? -0.930 -5.674 4.653 1.00 92.00 222 GLU A N 1
ATOM 1813 C CA . GLU A 1 222 ? 0.122 -4.791 4.153 1.00 92.00 222 GLU A CA 1
ATOM 1814 C C . GLU A 1 222 ? 0.806 -4.079 5.325 1.00 92.00 222 GLU A C 1
ATOM 1816 O O . GLU A 1 222 ? 0.151 -3.498 6.195 1.00 92.00 222 GLU A O 1
ATOM 1821 N N . LEU A 1 223 ? 2.138 -4.153 5.365 1.00 92.62 223 LEU A N 1
ATOM 1822 C CA . LEU A 1 223 ? 2.963 -3.371 6.278 1.00 92.62 223 LEU A CA 1
ATOM 1823 C C . LEU A 1 223 ? 3.453 -2.130 5.540 1.00 92.62 223 LEU A C 1
ATOM 1825 O O . LEU A 1 223 ? 4.293 -2.235 4.646 1.00 92.62 223 LEU A O 1
ATOM 1829 N N . HIS A 1 224 ? 2.968 -0.967 5.953 1.00 93.06 224 HIS A N 1
ATOM 1830 C CA . HIS A 1 224 ? 3.332 0.317 5.375 1.00 93.06 224 HIS A CA 1
ATOM 1831 C C . HIS A 1 224 ? 4.369 1.033 6.232 1.00 93.06 224 HIS A C 1
ATOM 1833 O O . HIS A 1 224 ? 4.328 1.011 7.464 1.00 93.06 224 HIS A O 1
ATOM 1839 N N . TYR A 1 225 ? 5.279 1.722 5.568 1.00 89.69 225 TYR A N 1
ATOM 1840 C CA . TYR A 1 225 ? 6.249 2.617 6.162 1.00 89.69 225 TYR A CA 1
ATOM 1841 C C . TYR A 1 225 ? 5.749 4.054 6.061 1.00 89.69 225 TYR A C 1
ATOM 1843 O O . TYR A 1 225 ? 5.342 4.502 4.992 1.00 89.69 225 TYR A O 1
ATOM 1851 N N . ILE A 1 226 ? 5.800 4.806 7.164 1.00 82.94 226 ILE A N 1
ATOM 1852 C CA . ILE A 1 226 ? 5.484 6.233 7.091 1.00 82.94 226 ILE A CA 1
ATOM 1853 C C . ILE A 1 226 ? 6.737 7.034 6.790 1.00 82.94 226 ILE A C 1
ATOM 1855 O O . ILE A 1 226 ? 7.719 7.021 7.535 1.00 82.94 226 ILE A O 1
ATOM 1859 N N . PHE A 1 227 ? 6.647 7.802 5.710 1.00 69.62 227 PHE A N 1
ATOM 1860 C CA . PHE A 1 227 ? 7.634 8.803 5.369 1.00 69.62 227 PHE A CA 1
ATOM 1861 C C . PHE A 1 227 ? 7.328 10.135 6.062 1.00 69.62 227 PHE A C 1
ATOM 1863 O O . PHE A 1 227 ? 6.365 10.810 5.696 1.00 69.62 227 PHE A O 1
ATOM 1870 N N . ASN A 1 228 ? 8.201 10.514 7.004 1.00 72.19 228 ASN A N 1
ATOM 1871 C CA . ASN A 1 228 ? 8.138 11.749 7.796 1.00 72.19 228 ASN A CA 1
ATOM 1872 C C . ASN A 1 228 ? 6.850 11.889 8.643 1.00 72.19 228 ASN A C 1
ATOM 1874 O O . ASN A 1 228 ? 5.796 11.335 8.347 1.00 72.19 228 ASN A O 1
ATOM 1878 N N . LEU A 1 229 ? 6.936 12.647 9.731 1.00 67.62 229 LEU A N 1
ATOM 1879 C CA . LEU A 1 229 ? 5.796 12.967 10.592 1.00 67.62 229 LEU A CA 1
ATOM 1880 C C . LEU A 1 229 ? 5.000 14.171 10.080 1.00 67.62 229 LEU A C 1
ATOM 1882 O O . LEU A 1 229 ? 3.840 14.333 10.445 1.00 67.62 229 LEU A O 1
ATOM 1886 N N . GLU A 1 230 ? 5.599 15.019 9.240 1.00 76.81 230 GLU A N 1
ATOM 1887 C CA . GLU A 1 230 ? 4.918 16.201 8.711 1.00 76.81 230 GLU A CA 1
ATOM 1888 C C . GLU A 1 230 ? 3.732 15.808 7.824 1.00 76.81 230 GLU A C 1
ATOM 1890 O O . GLU A 1 230 ? 3.837 14.952 6.941 1.00 76.81 230 GLU A O 1
ATOM 1895 N N . ILE A 1 231 ? 2.588 16.446 8.065 1.00 77.56 231 ILE A N 1
ATOM 1896 C CA . ILE A 1 231 ? 1.388 16.280 7.247 1.00 77.56 231 ILE A CA 1
ATOM 1897 C C . ILE A 1 231 ? 1.565 17.080 5.958 1.00 77.56 231 ILE A C 1
ATOM 1899 O O . ILE A 1 231 ? 1.703 18.302 5.990 1.00 77.56 231 ILE A O 1
ATOM 1903 N N . GLU A 1 232 ? 1.508 16.397 4.819 1.00 75.81 232 GLU A N 1
ATOM 1904 C CA . GLU A 1 232 ? 1.672 17.022 3.513 1.00 75.81 232 GLU A CA 1
ATOM 1905 C C . GLU A 1 232 ? 0.328 17.273 2.815 1.00 75.81 232 GLU A C 1
ATOM 1907 O O . GLU A 1 232 ? -0.680 16.585 3.023 1.00 75.81 232 GLU A O 1
ATOM 1912 N N . ASN A 1 233 ? 0.321 18.250 1.904 1.00 65.44 233 ASN A N 1
ATOM 1913 C CA . ASN A 1 233 ? -0.785 18.422 0.968 1.00 65.44 233 ASN A CA 1
ATOM 1914 C C . ASN A 1 233 ? -0.889 17.183 0.062 1.00 65.44 233 ASN A C 1
ATOM 1916 O O . ASN A 1 233 ? 0.078 16.796 -0.597 1.00 65.44 233 ASN A O 1
ATOM 1920 N N . GLY A 1 234 ? -2.077 16.578 0.032 1.00 71.06 234 GLY A N 1
ATOM 1921 C CA . GLY A 1 234 ? -2.348 15.329 -0.685 1.00 71.06 234 GLY A CA 1
ATOM 1922 C C . GLY A 1 234 ? -2.352 14.077 0.196 1.00 71.06 234 GLY A C 1
ATOM 1923 O O . GLY A 1 234 ? -2.820 13.043 -0.272 1.00 71.06 234 GLY A O 1
ATOM 1924 N N . ASP A 1 235 ? -1.923 14.160 1.463 1.00 76.69 235 ASP A N 1
ATOM 1925 C CA . ASP A 1 235 ? -2.070 13.037 2.394 1.00 76.69 235 ASP A CA 1
ATOM 1926 C C . ASP A 1 235 ? -3.555 12.701 2.593 1.00 76.69 235 ASP A C 1
ATOM 1928 O O . ASP A 1 235 ? -4.398 13.586 2.809 1.00 76.69 235 ASP A O 1
ATOM 1932 N N . SER A 1 236 ? -3.871 11.406 2.554 1.00 82.69 236 SER A N 1
ATOM 1933 C CA . SER A 1 236 ? -5.205 10.915 2.895 1.00 82.69 236 SER A CA 1
ATOM 1934 C C . SER A 1 236 ? -5.518 11.196 4.366 1.00 82.69 236 SER A C 1
ATOM 1936 O O . SER A 1 236 ? -4.621 11.284 5.205 1.00 82.69 236 SER A O 1
ATOM 1938 N N . GLU A 1 237 ? -6.801 11.314 4.709 1.00 80.69 237 GLU A N 1
ATOM 1939 C CA . GLU A 1 237 ? -7.236 11.510 6.101 1.00 80.69 237 GLU A CA 1
ATOM 1940 C C . GLU A 1 237 ? -6.690 10.419 7.035 1.00 80.69 237 GLU A C 1
ATOM 1942 O O . GLU A 1 237 ? -6.220 10.710 8.131 1.00 80.69 237 GLU A O 1
ATOM 1947 N N . LYS A 1 238 ? -6.630 9.175 6.547 1.00 83.62 238 LYS A N 1
ATOM 1948 C CA . LYS A 1 238 ? -6.000 8.050 7.243 1.00 83.62 238 LYS A CA 1
ATOM 1949 C C . LYS A 1 238 ? -4.537 8.336 7.598 1.00 83.62 238 LYS A C 1
ATOM 1951 O O . LYS A 1 238 ? -4.158 8.208 8.759 1.00 83.62 238 LYS A O 1
ATOM 1956 N N . VAL A 1 239 ? -3.721 8.745 6.623 1.00 83.75 239 VAL A N 1
ATOM 1957 C CA . VAL A 1 239 ? -2.293 9.045 6.842 1.00 83.75 239 VAL A CA 1
ATOM 1958 C C . VAL A 1 239 ? -2.125 10.227 7.795 1.00 83.75 239 VAL A C 1
ATOM 1960 O O . VAL A 1 239 ? -1.279 10.174 8.686 1.00 83.75 239 VAL A O 1
ATOM 1963 N N . LYS A 1 240 ? -2.973 11.255 7.676 1.00 84.00 240 LYS A N 1
ATOM 1964 C CA . LYS A 1 240 ? -2.988 12.401 8.599 1.00 84.00 240 LYS A CA 1
ATOM 1965 C C . LYS A 1 240 ? -3.260 11.974 10.038 1.00 84.00 240 LYS A C 1
ATOM 1967 O O . LYS A 1 240 ? -2.526 12.382 10.935 1.00 84.00 240 LYS A O 1
ATOM 1972 N N . ASN A 1 241 ? -4.260 11.117 10.251 1.00 80.62 241 ASN A N 1
ATOM 1973 C CA . ASN A 1 241 ? -4.606 10.603 11.577 1.00 80.62 241 ASN A CA 1
ATOM 1974 C C . ASN A 1 241 ? -3.453 9.794 12.181 1.00 80.62 241 ASN A C 1
ATOM 1976 O O . ASN A 1 241 ? -3.133 9.966 13.356 1.00 80.62 241 ASN A O 1
ATOM 1980 N N . ILE A 1 242 ? -2.787 8.961 11.375 1.00 86.69 242 ILE A N 1
ATOM 1981 C CA . ILE A 1 242 ? -1.631 8.191 11.839 1.00 86.69 242 ILE A CA 1
ATOM 1982 C C . ILE A 1 242 ? -0.461 9.110 12.215 1.00 86.69 242 ILE A C 1
ATOM 1984 O O . ILE A 1 242 ? 0.121 8.941 13.286 1.00 86.69 242 ILE A O 1
ATOM 1988 N N . LYS A 1 243 ? -0.111 10.078 11.357 1.00 86.38 243 LYS A N 1
ATOM 1989 C CA . LYS A 1 243 ? 0.975 11.036 11.620 1.00 86.38 243 LYS A CA 1
ATOM 1990 C C . LYS A 1 243 ? 0.706 11.845 12.890 1.00 86.38 243 LYS A C 1
ATOM 1992 O O . LYS A 1 243 ? 1.573 11.910 13.753 1.00 86.38 243 LYS A O 1
ATOM 1997 N N . SER A 1 244 ? -0.518 12.354 13.056 1.00 82.75 244 SER A N 1
ATOM 1998 C CA . SER A 1 244 ? -0.933 13.065 14.273 1.00 82.75 244 SER A CA 1
ATOM 1999 C C . SER A 1 244 ? -0.782 12.193 15.521 1.00 82.75 244 SER A C 1
ATOM 2001 O O . SER A 1 244 ? -0.178 12.624 16.500 1.00 82.75 244 SER A O 1
ATOM 2003 N N . ALA A 1 245 ? -1.270 10.949 15.481 1.00 81.62 245 ALA A N 1
ATOM 2004 C CA . ALA A 1 245 ? -1.129 10.021 16.598 1.00 81.62 245 ALA A CA 1
ATOM 2005 C C . ALA A 1 245 ? 0.345 9.744 16.931 1.00 81.62 245 ALA A C 1
ATOM 2007 O O . ALA A 1 245 ? 0.723 9.760 18.100 1.00 81.62 245 ALA A O 1
ATOM 2008 N N . ALA A 1 246 ? 1.194 9.538 15.921 1.00 84.44 246 ALA A N 1
ATOM 2009 C CA . ALA A 1 246 ? 2.621 9.313 16.123 1.00 84.44 246 ALA A CA 1
ATOM 2010 C C . ALA A 1 246 ? 3.317 10.526 16.765 1.00 84.44 246 ALA A C 1
ATOM 2012 O O . ALA A 1 246 ? 4.086 10.357 17.715 1.00 84.44 246 ALA A O 1
ATOM 2013 N N . THR A 1 247 ? 2.992 11.745 16.318 1.00 83.06 247 THR A N 1
ATOM 2014 C CA . THR A 1 247 ? 3.481 12.992 16.922 1.00 83.06 247 THR A CA 1
ATOM 2015 C C . THR A 1 247 ? 3.061 13.119 18.385 1.00 83.06 247 THR A C 1
ATOM 2017 O O . THR A 1 247 ? 3.903 13.410 19.234 1.00 83.06 247 THR A O 1
ATOM 2020 N N . ASN A 1 248 ? 1.796 12.836 18.709 1.00 80.00 248 ASN A N 1
ATOM 2021 C CA . ASN A 1 248 ? 1.282 12.914 20.082 1.00 80.00 248 ASN A CA 1
ATOM 2022 C C . ASN A 1 248 ? 1.962 11.918 21.030 1.00 80.00 248 ASN A C 1
ATOM 2024 O O . ASN A 1 248 ? 2.107 12.180 22.221 1.00 80.00 248 ASN A O 1
ATOM 2028 N N . LEU A 1 249 ? 2.410 10.780 20.497 1.00 79.62 249 LEU A N 1
ATOM 2029 C CA . LEU A 1 249 ? 3.155 9.763 21.237 1.00 79.62 249 LEU A CA 1
ATOM 2030 C C . LEU A 1 249 ? 4.660 10.062 21.333 1.00 79.62 249 LEU A C 1
ATOM 2032 O O . LEU A 1 249 ? 5.397 9.277 21.927 1.00 79.62 249 LEU A O 1
ATOM 2036 N N . GLY A 1 250 ? 5.131 11.170 20.751 1.00 80.25 250 GLY A N 1
ATOM 2037 C CA . GLY A 1 250 ? 6.550 11.523 20.713 1.00 80.25 250 GLY A CA 1
ATOM 2038 C C . GLY A 1 250 ? 7.398 10.555 19.883 1.00 80.25 250 GLY A C 1
ATOM 2039 O O . GLY A 1 250 ? 8.601 10.431 20.123 1.00 80.25 250 GLY A O 1
ATOM 2040 N N . ILE A 1 251 ? 6.789 9.839 18.931 1.00 82.88 251 ILE A N 1
ATOM 2041 C CA . ILE A 1 251 ? 7.499 8.917 18.042 1.00 82.88 251 ILE A CA 1
ATOM 2042 C C . ILE A 1 251 ? 8.257 9.757 17.020 1.00 82.88 251 ILE A C 1
ATOM 2044 O O . ILE A 1 251 ? 7.663 10.261 16.078 1.00 82.88 251 ILE A O 1
ATOM 2048 N N . ASN A 1 252 ? 9.571 9.884 17.202 1.00 71.56 252 ASN A N 1
ATOM 2049 C CA . ASN A 1 252 ? 10.452 10.663 16.321 1.00 71.56 252 ASN A CA 1
ATOM 2050 C C . ASN A 1 252 ? 11.362 9.784 15.440 1.00 71.56 252 ASN A C 1
ATOM 2052 O O . ASN A 1 252 ? 12.230 10.294 14.733 1.00 71.56 252 ASN A O 1
ATOM 2056 N N . GLU A 1 253 ? 11.203 8.460 15.506 1.00 72.31 253 GLU A N 1
ATOM 2057 C CA . GLU A 1 253 ? 12.015 7.479 14.777 1.00 72.31 253 GLU A CA 1
ATOM 2058 C C . GLU A 1 253 ? 11.238 6.823 13.622 1.00 72.31 253 GLU A C 1
ATOM 2060 O O . GLU A 1 253 ? 10.078 7.134 13.375 1.00 72.31 253 GLU A O 1
ATOM 2065 N N . LYS A 1 254 ? 11.877 5.883 12.909 1.00 8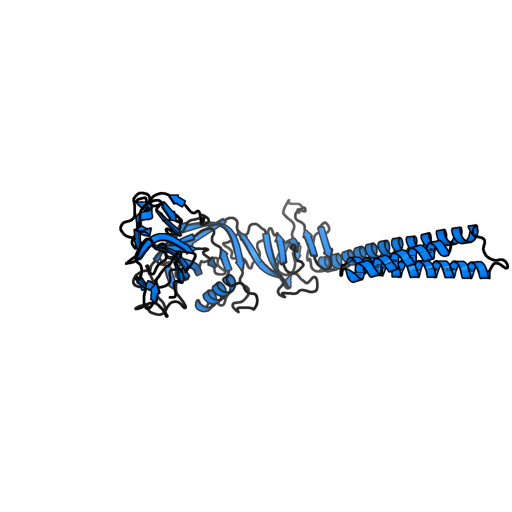1.44 254 LYS A N 1
ATOM 2066 C CA . LYS A 1 254 ? 11.222 5.026 11.909 1.00 81.44 254 LYS A CA 1
ATOM 2067 C C . LYS A 1 254 ? 10.127 4.177 12.566 1.00 81.44 254 LYS A C 1
ATOM 2069 O O . LYS A 1 254 ? 10.415 3.424 13.497 1.00 81.44 254 LYS A O 1
ATOM 2074 N N . TYR A 1 255 ? 8.918 4.236 12.021 1.00 88.50 255 TYR A N 1
ATOM 2075 C CA . TYR A 1 255 ? 7.792 3.403 12.429 1.00 88.50 255 TYR A CA 1
ATOM 2076 C C . TYR A 1 255 ? 6.996 2.930 11.213 1.00 88.50 255 TYR A C 1
ATOM 2078 O O . TYR A 1 255 ? 7.142 3.438 10.098 1.00 88.50 255 TYR A O 1
ATOM 2086 N N . PHE A 1 256 ? 6.162 1.931 11.456 1.00 92.12 256 PHE A N 1
ATOM 2087 C CA . PHE A 1 256 ? 5.327 1.282 10.461 1.00 92.12 256 PHE A CA 1
ATOM 2088 C C . PHE A 1 256 ? 3.881 1.303 10.926 1.00 92.12 256 PHE A C 1
ATOM 2090 O O . PHE A 1 256 ? 3.605 1.434 12.124 1.00 92.12 256 PHE A O 1
ATOM 2097 N N . PHE A 1 257 ? 2.961 1.133 9.986 1.00 92.31 257 PHE A N 1
ATOM 2098 C CA . PHE A 1 257 ? 1.591 0.791 10.313 1.00 92.31 257 PHE A CA 1
ATOM 2099 C C . PHE A 1 257 ? 1.123 -0.428 9.528 1.00 92.31 257 PHE A C 1
ATOM 2101 O O . PHE A 1 257 ? 1.551 -0.661 8.400 1.00 92.31 257 PHE A O 1
ATOM 2108 N N . ALA A 1 258 ? 0.241 -1.203 10.145 1.00 91.06 258 ALA A N 1
ATOM 2109 C CA . ALA A 1 258 ? -0.439 -2.320 9.514 1.00 91.06 258 ALA A CA 1
ATOM 2110 C C . ALA A 1 258 ? -1.946 -2.116 9.624 1.00 91.06 258 ALA A C 1
ATOM 2112 O O . ALA A 1 258 ? -2.459 -1.852 10.716 1.00 91.06 258 ALA A O 1
ATOM 2113 N N . ASP A 1 259 ? -2.647 -2.273 8.506 1.00 87.62 259 ASP A N 1
ATOM 2114 C CA . ASP A 1 259 ? -4.097 -2.414 8.530 1.00 87.62 259 ASP A CA 1
ATOM 2115 C C . ASP A 1 259 ? -4.436 -3.809 9.033 1.00 87.62 259 ASP A C 1
ATOM 2117 O O . ASP A 1 259 ? -4.078 -4.816 8.419 1.00 87.62 259 ASP A O 1
ATOM 2121 N N . LEU A 1 260 ? -5.116 -3.879 10.171 1.00 84.88 260 LEU A N 1
ATOM 2122 C CA . LEU A 1 260 ? -5.509 -5.154 10.736 1.00 84.88 260 LEU A CA 1
ATOM 2123 C C . LEU A 1 260 ? -6.781 -5.639 10.023 1.00 84.88 260 LEU A C 1
ATOM 2125 O O . LEU A 1 260 ? -7.787 -4.921 10.015 1.00 84.88 260 LEU A O 1
ATOM 2129 N N . PRO A 1 261 ? -6.779 -6.847 9.429 1.00 77.38 261 PRO A N 1
ATOM 2130 C CA . PRO A 1 261 ? -7.976 -7.403 8.820 1.00 77.38 261 PRO A CA 1
ATOM 2131 C C . PRO A 1 261 ? -9.005 -7.695 9.918 1.00 77.38 261 PRO A C 1
ATOM 2133 O O . PRO A 1 261 ? -8.842 -8.619 10.700 1.00 77.38 261 PRO A O 1
ATOM 2136 N N . GLY A 1 262 ? -10.056 -6.886 10.020 1.00 81.44 262 GLY A N 1
ATOM 2137 C CA . GLY A 1 262 ? -11.173 -7.126 10.933 1.00 81.44 262 GLY A CA 1
ATOM 2138 C C . GLY A 1 262 ? -11.448 -5.974 11.885 1.00 81.44 262 GLY A C 1
ATOM 2139 O O . GLY A 1 262 ? -11.346 -4.819 11.483 1.00 81.44 262 GLY A O 1
ATOM 2140 N N . TYR A 1 263 ? -11.867 -6.276 13.113 1.00 85.12 263 TYR A N 1
ATOM 2141 C CA . TYR A 1 263 ? -12.286 -5.262 14.084 1.00 85.12 263 TYR A CA 1
ATOM 2142 C C . TYR A 1 263 ? -11.996 -5.685 15.528 1.00 85.12 263 TYR A C 1
ATOM 2144 O O . TYR A 1 263 ? -11.796 -6.865 15.825 1.00 85.12 263 TYR A O 1
ATOM 2152 N N . PHE A 1 264 ? -11.995 -4.718 16.447 1.00 84.31 264 PHE A N 1
ATOM 2153 C CA . PHE A 1 264 ? -11.933 -4.992 17.887 1.00 84.31 264 PHE A CA 1
ATOM 2154 C C . PHE A 1 264 ? -13.247 -4.622 18.562 1.00 84.31 264 PHE A C 1
ATOM 2156 O O . PHE A 1 264 ? -13.865 -3.622 18.213 1.00 84.31 264 PHE A O 1
ATOM 2163 N N . LYS A 1 265 ? -13.659 -5.382 19.574 1.00 82.56 265 LYS A N 1
ATOM 2164 C CA . LYS A 1 265 ? -14.739 -4.983 20.487 1.00 82.56 265 LYS A CA 1
ATOM 2165 C C . LYS A 1 265 ? -14.136 -4.402 21.755 1.00 82.56 265 LYS A C 1
ATOM 2167 O O . LYS A 1 265 ? -13.213 -5.002 22.302 1.00 82.56 265 LYS A O 1
ATOM 2172 N N . ILE A 1 266 ? -14.677 -3.285 22.230 1.00 80.56 266 ILE A N 1
ATOM 2173 C CA . ILE A 1 266 ? -14.393 -2.731 23.556 1.00 80.56 266 ILE A CA 1
ATOM 2174 C C . ILE A 1 266 ? -15.586 -3.076 24.445 1.00 80.56 266 ILE A C 1
ATOM 2176 O O . ILE A 1 266 ? -16.667 -2.484 24.319 1.00 80.56 266 ILE A O 1
ATOM 2180 N N . ASN A 1 267 ? -15.398 -4.053 25.333 1.00 75.56 267 ASN A N 1
ATOM 2181 C CA . ASN A 1 267 ? -16.492 -4.664 26.093 1.00 75.56 267 ASN A CA 1
ATOM 2182 C C . ASN A 1 267 ? -17.651 -5.084 25.150 1.00 75.56 267 ASN A C 1
ATOM 2184 O O . ASN A 1 267 ? -17.416 -5.523 24.024 1.00 75.56 267 ASN A O 1
ATOM 2188 N N . ASP A 1 268 ? -18.901 -4.909 25.591 1.00 69.69 268 ASP A N 1
ATOM 2189 C CA . ASP A 1 268 ? -20.104 -5.221 24.809 1.00 69.69 268 ASP A CA 1
ATOM 2190 C C . ASP A 1 268 ? -20.728 -4.012 24.108 1.00 69.69 268 ASP A C 1
ATOM 2192 O O . ASP A 1 268 ? -21.765 -4.178 23.468 1.00 69.69 268 ASP A O 1
ATOM 2196 N N . LEU A 1 269 ? -20.157 -2.809 24.238 1.00 72.12 269 LEU A N 1
ATOM 2197 C CA . LEU A 1 269 ? -20.818 -1.559 23.839 1.00 72.12 269 LEU A CA 1
ATOM 2198 C C . LEU A 1 269 ? -20.140 -0.813 22.696 1.00 72.12 269 LEU A C 1
ATOM 2200 O O . LEU A 1 269 ? -20.807 0.003 22.072 1.00 72.12 269 LEU A O 1
ATOM 2204 N N . TRP A 1 270 ? -18.873 -1.084 22.385 1.00 79.56 270 TRP A N 1
ATOM 2205 C CA . TRP A 1 270 ? -18.174 -0.379 21.310 1.00 79.56 270 TRP A CA 1
ATOM 2206 C C . TRP A 1 270 ? -17.433 -1.334 20.390 1.00 79.56 270 TRP A C 1
ATOM 2208 O O . TRP A 1 270 ? -16.967 -2.394 20.808 1.00 79.56 270 TRP A O 1
ATOM 2218 N N . VAL A 1 271 ? -17.292 -0.919 19.138 1.00 83.88 271 VAL A N 1
ATOM 2219 C CA . VAL A 1 271 ? -16.488 -1.600 18.126 1.00 83.88 271 VAL A CA 1
ATOM 2220 C C . VAL A 1 271 ? -15.501 -0.610 17.528 1.00 83.88 271 VAL A C 1
ATOM 2222 O O . VAL A 1 271 ? -15.875 0.515 17.228 1.00 83.88 271 VAL A O 1
ATOM 2225 N N . ILE A 1 272 ? -14.257 -1.033 17.341 1.00 84.25 272 ILE A N 1
ATOM 2226 C CA . ILE A 1 272 ? -13.221 -0.300 16.620 1.00 84.25 272 ILE A CA 1
ATOM 2227 C C . ILE A 1 272 ? -13.179 -0.866 15.204 1.00 84.25 272 ILE A C 1
ATOM 2229 O O . ILE A 1 272 ? -12.672 -1.971 14.990 1.00 84.25 272 ILE A O 1
ATOM 2233 N N . ASP A 1 273 ? -13.752 -0.119 14.264 1.00 81.69 273 ASP A N 1
ATOM 2234 C CA . ASP A 1 273 ? -13.724 -0.437 12.838 1.00 81.69 273 ASP A CA 1
ATOM 2235 C C . ASP A 1 273 ? -12.379 -0.033 12.219 1.00 81.69 273 ASP A C 1
ATOM 2237 O O . ASP A 1 273 ? -11.741 0.937 12.651 1.00 81.69 273 ASP A O 1
ATOM 2241 N N . THR A 1 274 ? -11.967 -0.781 11.193 1.00 81.44 274 THR A N 1
ATOM 2242 C CA . THR A 1 274 ? -10.720 -0.596 10.434 1.00 81.44 274 THR A CA 1
ATOM 2243 C C . THR A 1 274 ? -9.503 -0.299 11.328 1.00 81.44 274 THR A C 1
ATOM 2245 O O . THR A 1 274 ? -8.920 0.783 11.228 1.00 81.44 274 THR A O 1
ATOM 2248 N N . PRO A 1 275 ? -9.143 -1.208 12.251 1.00 88.19 275 PRO A N 1
ATOM 2249 C CA . PRO A 1 275 ? -8.060 -0.977 13.189 1.00 88.19 275 PRO A CA 1
ATOM 2250 C C . PRO A 1 275 ? -6.703 -0.913 12.480 1.00 88.19 275 PRO A C 1
ATOM 2252 O O . PRO A 1 275 ? -6.370 -1.759 11.655 1.00 88.19 275 PRO A O 1
ATOM 2255 N N . ILE A 1 276 ? -5.896 0.070 12.860 1.00 90.81 276 ILE A N 1
ATOM 2256 C CA . ILE A 1 276 ? -4.550 0.323 12.356 1.00 90.81 276 ILE A CA 1
ATOM 2257 C C . ILE A 1 276 ? -3.579 0.159 13.516 1.00 90.81 276 ILE A C 1
ATOM 2259 O O . ILE A 1 276 ? -3.699 0.833 14.540 1.00 90.81 276 ILE A O 1
ATOM 2263 N N . LEU A 1 277 ? -2.594 -0.717 13.361 1.00 91.00 277 LEU A N 1
ATOM 2264 C CA . LEU A 1 277 ? -1.569 -0.939 14.371 1.00 91.00 277 LEU A CA 1
ATOM 2265 C C . LEU A 1 277 ? -0.306 -0.159 14.028 1.00 91.00 277 LEU A C 1
ATOM 2267 O O . LEU A 1 277 ? 0.268 -0.381 12.968 1.00 91.00 277 LEU A O 1
ATOM 2271 N N . LEU A 1 278 ? 0.159 0.696 14.938 1.00 91.56 278 LEU A N 1
ATOM 2272 C CA . LEU A 1 278 ? 1.477 1.322 14.861 1.00 91.56 278 LEU A CA 1
ATOM 2273 C C . LEU A 1 278 ? 2.539 0.419 15.467 1.00 91.56 278 LEU A C 1
ATOM 2275 O O . LEU A 1 278 ? 2.341 -0.165 16.536 1.00 91.56 278 LEU A O 1
ATOM 2279 N N . ILE A 1 279 ? 3.674 0.327 14.786 1.00 90.25 279 ILE A N 1
ATOM 2280 C CA . ILE A 1 279 ? 4.725 -0.643 15.073 1.00 90.25 279 ILE A CA 1
ATOM 2281 C C . ILE A 1 279 ? 6.085 0.059 15.030 1.00 90.25 279 ILE A C 1
ATOM 2283 O O . ILE A 1 279 ? 6.359 0.842 14.119 1.00 90.25 279 ILE A O 1
ATOM 2287 N N . ASP A 1 280 ? 6.947 -0.227 16.006 1.00 87.44 280 ASP A N 1
ATOM 2288 C CA . ASP A 1 280 ? 8.314 0.302 16.033 1.00 87.44 280 ASP A CA 1
ATOM 2289 C C . ASP A 1 280 ? 9.257 -0.454 15.074 1.00 87.44 280 ASP A C 1
ATOM 2291 O O . ASP A 1 280 ? 8.933 -1.495 14.495 1.00 87.44 280 ASP A O 1
ATOM 2295 N N . ASN A 1 281 ? 10.483 0.046 14.938 1.00 85.19 281 ASN A N 1
ATOM 2296 C CA . ASN A 1 281 ? 11.547 -0.587 14.149 1.00 85.19 281 ASN A CA 1
ATOM 2297 C C . ASN A 1 281 ? 11.963 -2.000 14.627 1.00 85.19 281 ASN A C 1
ATOM 2299 O O . ASN A 1 281 ? 12.663 -2.712 13.910 1.00 85.19 281 ASN A O 1
ATOM 2303 N N . LYS A 1 282 ? 11.533 -2.433 15.818 1.00 86.88 282 LYS A N 1
ATOM 2304 C CA . LYS A 1 282 ? 11.780 -3.760 16.409 1.00 86.88 282 LYS A CA 1
ATOM 2305 C C . LYS A 1 282 ? 10.554 -4.676 16.323 1.00 86.88 282 LYS A C 1
ATOM 2307 O O . LYS A 1 282 ? 10.563 -5.754 16.931 1.00 86.88 282 LYS A O 1
ATOM 2312 N N . ALA A 1 283 ? 9.533 -4.272 15.566 1.00 87.06 283 ALA A N 1
ATOM 2313 C CA . ALA A 1 283 ? 8.254 -4.956 15.434 1.00 87.06 283 ALA A CA 1
ATOM 2314 C C . ALA A 1 283 ? 7.462 -5.057 16.750 1.00 87.06 283 ALA A C 1
ATOM 2316 O O . ALA A 1 283 ? 6.738 -6.027 16.971 1.00 87.06 283 ALA A O 1
ATOM 2317 N N . ASN A 1 284 ? 7.623 -4.104 17.668 1.00 87.31 284 ASN A N 1
ATOM 2318 C CA . ASN A 1 284 ? 6.779 -4.023 18.851 1.00 87.31 284 ASN A CA 1
ATOM 2319 C C . ASN A 1 284 ? 5.568 -3.127 18.561 1.00 87.31 284 ASN A C 1
ATOM 2321 O O . ASN A 1 284 ? 5.743 -2.020 18.047 1.00 87.31 284 ASN A O 1
ATOM 2325 N N . PRO A 1 285 ? 4.356 -3.562 18.938 1.00 88.19 285 PRO A N 1
ATOM 2326 C CA . PRO A 1 285 ? 3.177 -2.710 18.918 1.00 88.19 285 PRO A CA 1
ATOM 2327 C C . PRO A 1 285 ? 3.370 -1.466 19.795 1.00 88.19 285 PRO A C 1
ATOM 2329 O O . PRO A 1 285 ? 3.758 -1.588 20.960 1.00 88.19 285 PRO A O 1
ATOM 2332 N N . ILE A 1 286 ? 3.082 -0.288 19.241 1.00 87.81 286 ILE A N 1
ATOM 2333 C CA . ILE A 1 286 ? 3.150 1.004 19.936 1.00 87.81 286 ILE A CA 1
ATOM 2334 C C . ILE A 1 286 ? 1.747 1.470 20.321 1.00 87.81 286 ILE A C 1
ATOM 2336 O O . ILE A 1 286 ? 1.478 1.750 21.489 1.00 87.81 286 ILE A O 1
ATOM 2340 N N . ALA A 1 287 ? 0.855 1.544 19.331 1.00 88.38 287 ALA A N 1
ATOM 2341 C CA . ALA A 1 287 ? -0.499 2.047 19.498 1.00 88.38 287 ALA A CA 1
ATOM 2342 C C . ALA A 1 287 ? -1.465 1.391 18.510 1.00 88.38 287 ALA A C 1
ATOM 2344 O O . ALA A 1 287 ? -1.062 0.968 17.430 1.00 88.38 287 ALA A O 1
ATOM 2345 N N . LEU A 1 288 ? -2.737 1.315 18.887 1.00 88.81 288 LEU A N 1
ATOM 2346 C CA . LEU A 1 288 ? -3.829 0.886 18.022 1.00 88.81 288 LEU A CA 1
ATOM 2347 C C . LEU A 1 288 ? -4.713 2.100 17.748 1.00 88.81 288 LEU A C 1
ATOM 2349 O O . LEU A 1 288 ? -5.169 2.756 18.678 1.00 88.81 288 LEU A O 1
ATOM 2353 N N . ILE A 1 289 ? -4.954 2.395 16.482 1.00 88.25 289 ILE A N 1
ATOM 2354 C CA . ILE A 1 289 ? -5.808 3.491 16.032 1.00 88.25 289 ILE A CA 1
ATOM 2355 C C . ILE A 1 289 ? -7.030 2.872 15.378 1.00 88.25 289 ILE A C 1
ATOM 2357 O O . ILE A 1 289 ? -6.911 1.894 14.649 1.00 88.25 289 ILE A O 1
ATOM 2361 N N . GLY A 1 290 ? -8.206 3.436 15.585 1.00 85.38 290 GLY A N 1
ATOM 2362 C CA . GLY A 1 290 ? -9.346 3.066 14.763 1.00 85.38 290 GLY A CA 1
ATOM 2363 C C . GLY A 1 290 ? -10.569 3.895 15.068 1.00 85.38 290 GLY A C 1
ATOM 2364 O O . GLY A 1 290 ? -10.568 4.741 15.960 1.00 85.38 290 GLY A O 1
ATOM 2365 N N . ASN A 1 291 ? -11.624 3.641 14.313 1.00 80.94 291 ASN A N 1
ATOM 2366 C CA . ASN A 1 291 ? -12.868 4.372 14.464 1.00 80.94 291 ASN A CA 1
ATOM 2367 C C . ASN A 1 291 ? -13.752 3.620 15.455 1.00 80.94 291 ASN A C 1
ATOM 2369 O O . ASN A 1 291 ? -14.291 2.562 15.135 1.00 80.94 291 ASN A O 1
ATOM 2373 N N . ALA A 1 292 ? -13.868 4.143 16.671 1.00 81.25 292 ALA A N 1
ATOM 2374 C CA . ALA A 1 292 ? -14.762 3.621 17.685 1.00 81.25 292 ALA A CA 1
ATOM 2375 C C . ALA A 1 292 ? -16.210 4.002 17.362 1.00 81.25 292 ALA A C 1
ATOM 2377 O O . ALA A 1 292 ? -16.542 5.168 17.157 1.00 81.25 292 ALA A O 1
ATOM 2378 N N . ILE A 1 293 ? -17.080 3.001 17.345 1.00 79.94 293 ILE A N 1
ATOM 2379 C CA . ILE A 1 293 ? -18.503 3.118 17.052 1.00 79.94 293 ILE A CA 1
ATOM 2380 C C . ILE A 1 293 ? -19.270 2.515 18.220 1.00 79.94 293 ILE A C 1
ATOM 2382 O O . ILE A 1 293 ? -19.046 1.360 18.594 1.00 79.94 293 ILE A O 1
ATOM 2386 N N . SER A 1 294 ? -20.178 3.299 18.792 1.00 75.31 294 SER A N 1
ATOM 2387 C CA . SER A 1 294 ? -21.096 2.833 19.825 1.00 75.31 294 SER A CA 1
ATOM 2388 C C . SER A 1 294 ? -22.064 1.844 19.193 1.00 75.31 294 SER A C 1
ATOM 2390 O O . SER A 1 294 ? -22.703 2.159 18.187 1.00 75.31 294 SER A O 1
ATOM 2392 N N . ARG A 1 295 ? -22.204 0.656 19.785 1.00 66.62 295 ARG A N 1
ATOM 2393 C CA . ARG A 1 295 ? -23.151 -0.363 19.328 1.00 66.62 295 ARG A CA 1
ATOM 2394 C C . ARG A 1 295 ? -24.561 0.221 19.303 1.00 66.62 295 ARG A C 1
ATOM 2396 O O . ARG A 1 295 ? -25.183 0.223 18.254 1.00 66.62 295 ARG A O 1
ATOM 2403 N N . THR A 1 296 ? -25.000 0.863 20.383 1.00 62.09 296 THR A N 1
ATOM 2404 C CA . THR A 1 296 ? -26.350 1.447 20.459 1.00 62.09 296 THR A CA 1
ATOM 2405 C C . THR A 1 296 ? -26.566 2.641 19.523 1.00 62.09 296 THR A C 1
ATOM 2407 O O . THR A 1 296 ? -27.707 3.013 19.286 1.00 62.09 296 THR A O 1
ATOM 2410 N N . GLY A 1 297 ? -25.506 3.250 18.974 1.00 61.12 297 GLY A N 1
ATOM 2411 C CA . GLY A 1 297 ? -25.613 4.418 18.093 1.00 61.12 297 GLY A CA 1
ATOM 2412 C C 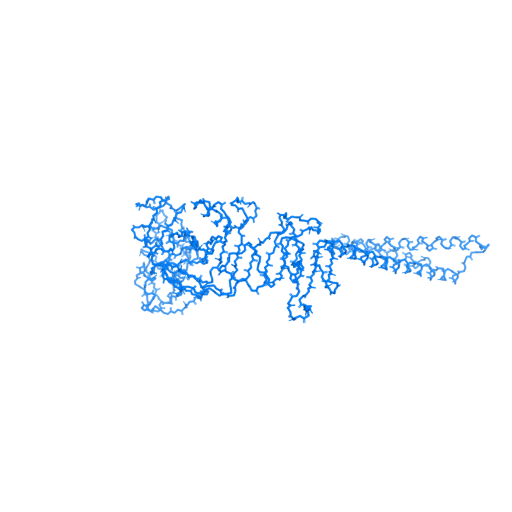. GLY A 1 297 ? -25.893 5.746 18.809 1.00 61.12 297 GLY A C 1
ATOM 2413 O O . GLY A 1 297 ? -26.014 6.771 18.139 1.00 61.12 297 GLY A O 1
ATOM 2414 N N . TYR A 1 298 ? -25.924 5.748 20.143 1.00 60.25 298 TYR A N 1
ATOM 2415 C CA . TYR A 1 298 ? -26.140 6.930 20.985 1.00 60.25 298 TYR A CA 1
ATOM 2416 C C . TYR A 1 298 ? -24.975 7.153 21.956 1.00 60.25 298 TYR A C 1
ATOM 2418 O O . TYR A 1 298 ? -24.022 6.365 21.982 1.00 60.25 298 TYR A O 1
ATOM 2426 N N . THR A 1 299 ? -25.072 8.215 22.765 1.00 62.09 299 THR A N 1
ATOM 2427 C CA . THR A 1 299 ? -24.206 8.467 23.921 1.00 62.09 299 THR A CA 1
ATOM 2428 C C . THR A 1 299 ? -24.108 7.218 24.785 1.00 62.09 299 THR A C 1
ATOM 2430 O O . THR A 1 299 ? -25.113 6.746 25.318 1.00 62.09 299 THR A O 1
ATOM 2433 N N . THR A 1 300 ? -22.902 6.696 24.983 1.00 65.38 300 THR A N 1
ATOM 2434 C CA . THR A 1 300 ? -22.684 5.595 25.927 1.00 65.38 300 THR A CA 1
ATOM 2435 C C . THR A 1 300 ? -21.459 5.849 26.782 1.00 65.38 300 THR A C 1
ATOM 2437 O O . THR A 1 300 ? -20.734 6.831 26.610 1.00 65.38 300 THR A O 1
ATOM 2440 N N . LYS A 1 301 ? -21.266 4.989 27.781 1.00 69.88 301 LYS A N 1
ATOM 2441 C CA . LYS A 1 301 ? -20.127 5.093 28.679 1.00 69.88 301 LYS A CA 1
ATOM 2442 C C . LYS A 1 301 ? -18.969 4.226 28.210 1.00 69.88 301 LYS A C 1
ATOM 2444 O O . LYS A 1 301 ? -19.172 3.094 27.770 1.00 69.88 301 LYS A O 1
ATOM 2449 N N . ILE A 1 302 ? -17.761 4.746 28.386 1.00 69.06 302 ILE A N 1
ATOM 2450 C CA . ILE A 1 302 ? -16.528 3.960 28.427 1.00 69.06 302 ILE A CA 1
ATOM 2451 C C . ILE A 1 302 ? -15.933 4.184 29.814 1.00 69.06 302 ILE A C 1
ATOM 2453 O O . ILE A 1 302 ? -15.578 5.307 30.167 1.00 69.06 302 ILE A O 1
ATOM 2457 N N . GLY A 1 303 ? -15.899 3.126 30.628 1.00 69.50 303 GLY A N 1
ATOM 2458 C CA . GLY A 1 303 ? -15.572 3.251 32.047 1.00 69.50 303 GLY A CA 1
ATOM 2459 C C . GLY A 1 303 ? -16.522 4.224 32.754 1.00 69.50 303 GLY A C 1
ATOM 2460 O O . GLY A 1 303 ? -17.743 4.062 32.710 1.00 69.50 303 GLY A O 1
ATOM 2461 N N . GLU A 1 304 ? -15.959 5.250 33.388 1.00 66.12 304 GLU A N 1
ATOM 2462 C CA . GLU A 1 304 ? -16.718 6.287 34.099 1.00 66.12 304 GLU A CA 1
ATOM 2463 C C . GLU A 1 304 ? -17.123 7.473 33.206 1.00 66.12 304 GLU A C 1
ATOM 2465 O O . GLU A 1 304 ? -17.967 8.279 33.602 1.00 66.12 304 GLU A O 1
ATOM 2470 N N . CYS A 1 305 ? -16.585 7.567 31.985 1.00 67.81 305 CYS A N 1
ATOM 2471 C CA . CYS A 1 305 ? -16.844 8.690 31.089 1.00 67.81 305 CYS A CA 1
ATOM 2472 C C . CYS A 1 305 ? -18.068 8.486 30.211 1.00 67.81 305 CYS A C 1
ATOM 2474 O O . CYS A 1 305 ? -18.213 7.454 29.561 1.00 67.81 305 CYS A O 1
ATOM 2476 N N . ALA A 1 306 ? -18.915 9.513 30.145 1.00 70.69 306 ALA A N 1
ATOM 2477 C CA . ALA A 1 306 ? -19.988 9.607 29.165 1.00 70.69 306 ALA A CA 1
ATOM 2478 C C . ALA A 1 306 ? -19.436 10.183 27.854 1.00 70.69 306 ALA A C 1
ATOM 2480 O O . ALA A 1 306 ? -19.015 11.341 27.809 1.00 70.69 306 ALA A O 1
ATOM 2481 N N . ILE A 1 307 ? -19.445 9.373 26.798 1.00 68.81 307 ILE A N 1
ATOM 2482 C CA . ILE A 1 307 ? -19.050 9.775 25.450 1.00 68.81 307 ILE A CA 1
ATOM 2483 C C . ILE A 1 307 ? -20.312 10.182 24.700 1.00 68.81 307 ILE A C 1
ATOM 2485 O O . ILE A 1 307 ? -21.165 9.341 24.431 1.00 68.81 307 ILE A O 1
ATOM 2489 N N . ASN A 1 308 ? -20.439 11.475 24.401 1.00 63.97 308 ASN A N 1
ATOM 2490 C CA . ASN A 1 308 ? -21.643 12.055 23.797 1.00 63.97 308 ASN A CA 1
ATOM 2491 C C . ASN A 1 308 ? -21.742 11.880 22.276 1.00 63.97 308 ASN A C 1
ATOM 2493 O O . ASN A 1 308 ? -22.797 12.145 21.711 1.00 63.97 308 ASN A O 1
ATOM 2497 N N . ASP A 1 309 ? -20.676 11.414 21.629 1.00 67.56 309 ASP A N 1
ATOM 2498 C CA . ASP A 1 309 ? -20.672 11.097 20.205 1.00 67.56 309 ASP A CA 1
ATOM 2499 C C . ASP A 1 309 ? -20.717 9.573 20.018 1.00 67.56 309 ASP A C 1
ATOM 2501 O O . ASP A 1 309 ? -19.999 8.825 20.678 1.00 67.56 309 ASP A O 1
ATOM 2505 N N . SER A 1 310 ? -21.558 9.090 19.104 1.00 69.56 310 SER A N 1
ATOM 2506 C CA . SER A 1 310 ? -21.696 7.655 18.809 1.00 69.56 310 SER A CA 1
ATOM 2507 C C . SER A 1 310 ? -20.607 7.101 17.887 1.00 69.56 310 SER A C 1
ATOM 2509 O O . SER A 1 310 ? -20.575 5.900 17.612 1.00 69.56 310 SER A O 1
ATOM 2511 N N . TYR A 1 311 ? -19.719 7.974 17.418 1.00 76.06 311 TYR A N 1
ATOM 2512 C CA . TYR A 1 311 ? -18.622 7.679 16.512 1.00 76.06 311 TYR A CA 1
ATOM 2513 C C . TYR A 1 311 ? -17.433 8.572 16.845 1.00 76.06 311 TYR A C 1
ATOM 2515 O O . TYR A 1 311 ? -17.611 9.787 16.962 1.00 76.06 311 TYR A O 1
ATOM 2523 N N . PHE A 1 312 ? -16.234 7.994 16.934 1.00 75.06 312 PHE A N 1
ATOM 2524 C CA . PHE A 1 312 ? -15.022 8.778 17.098 1.00 75.06 312 PHE A CA 1
ATOM 2525 C C . PHE A 1 312 ? -13.700 8.077 16.784 1.00 75.06 312 PHE A C 1
ATOM 2527 O O . PHE A 1 312 ? -13.612 6.856 16.799 1.00 75.06 312 PHE A O 1
ATOM 2534 N N . ASN A 1 313 ? -12.638 8.862 16.578 1.00 77.12 313 ASN A N 1
ATOM 2535 C CA . ASN A 1 313 ? -11.279 8.345 16.413 1.00 77.12 313 ASN A CA 1
ATOM 2536 C C . ASN A 1 313 ? -10.692 7.962 17.776 1.00 77.12 313 ASN A C 1
ATOM 2538 O O . ASN A 1 313 ? -10.480 8.819 18.634 1.00 77.12 313 ASN A O 1
ATOM 2542 N N . ALA A 1 314 ? -10.415 6.680 17.966 1.00 79.31 314 ALA A N 1
ATOM 2543 C CA . ALA A 1 314 ? -9.844 6.132 19.182 1.00 79.31 314 ALA A CA 1
ATOM 2544 C C . ALA A 1 314 ? -8.354 5.830 18.995 1.00 79.31 314 ALA A C 1
ATOM 2546 O O . ALA A 1 314 ? -7.958 5.199 18.013 1.00 79.31 314 ALA A O 1
ATOM 2547 N N . LEU A 1 315 ? -7.540 6.248 19.966 1.00 83.62 315 LEU A N 1
ATOM 2548 C CA . LEU A 1 315 ? -6.120 5.923 20.053 1.00 83.62 315 LEU A CA 1
ATOM 2549 C C . LEU A 1 315 ? -5.874 5.110 21.324 1.00 83.62 315 LEU A C 1
ATOM 2551 O O . LEU A 1 315 ? -6.043 5.623 22.422 1.00 83.62 315 LEU A O 1
ATOM 2555 N N . PHE A 1 316 ? -5.446 3.860 21.196 1.00 82.19 316 PHE A N 1
ATOM 2556 C CA . PHE A 1 316 ? -5.076 3.012 22.325 1.00 82.19 316 PHE A CA 1
ATOM 2557 C C . PHE A 1 316 ? -3.560 2.908 22.445 1.00 82.19 316 PHE A C 1
ATOM 2559 O O . PHE A 1 316 ? -2.873 2.648 21.458 1.00 82.19 316 PHE A O 1
ATOM 2566 N N . THR A 1 317 ? -3.046 3.050 23.659 1.00 80.69 317 THR A N 1
ATOM 2567 C CA . THR A 1 317 ? -1.638 2.856 24.030 1.00 80.69 317 THR A CA 1
ATOM 2568 C C . THR A 1 317 ? -1.528 1.809 25.146 1.00 80.69 317 THR A C 1
ATOM 2570 O O . THR A 1 317 ? -2.525 1.179 25.506 1.00 80.69 317 THR A O 1
ATOM 2573 N N . ASN A 1 318 ? -0.320 1.564 25.670 1.00 76.19 318 ASN A N 1
ATOM 2574 C CA . ASN A 1 318 ? -0.053 0.549 26.704 1.00 76.19 318 ASN A CA 1
ATOM 2575 C C . ASN A 1 318 ? -0.526 -0.862 26.312 1.00 76.19 318 ASN A C 1
ATOM 2577 O O . ASN A 1 318 ? -1.036 -1.627 27.123 1.00 76.19 318 ASN A O 1
ATOM 2581 N N . LEU A 1 319 ? -0.301 -1.239 25.049 1.00 77.06 319 LEU A N 1
ATOM 2582 C CA . LEU A 1 319 ? -0.799 -2.488 24.454 1.00 77.06 319 LEU A CA 1
ATOM 2583 C C . LEU A 1 319 ? -0.235 -3.783 25.091 1.00 77.06 319 LEU A C 1
ATOM 2585 O O . LEU A 1 319 ? -0.638 -4.886 24.711 1.00 77.06 319 LEU A O 1
ATOM 2589 N N . LYS A 1 320 ? 0.744 -3.662 25.998 1.00 66.00 320 LYS A N 1
ATOM 2590 C CA . LYS A 1 320 ? 1.442 -4.777 26.661 1.00 66.00 320 LYS A CA 1
ATOM 2591 C C . LYS A 1 320 ? 0.852 -5.147 28.022 1.00 66.00 320 LYS A C 1
ATOM 2593 O O . LYS A 1 320 ? 1.012 -6.295 28.430 1.00 66.00 320 LYS A O 1
ATOM 2598 N N . ASP A 1 321 ? 0.210 -4.204 28.702 1.00 61.25 321 ASP A N 1
ATOM 2599 C CA . ASP A 1 321 ? -0.364 -4.431 30.026 1.00 61.25 321 ASP A CA 1
ATOM 2600 C C . ASP A 1 321 ? -1.759 -5.060 29.907 1.00 61.25 321 ASP A C 1
ATOM 2602 O O . ASP A 1 321 ? -2.351 -5.077 28.828 1.00 61.25 321 ASP A O 1
ATOM 2606 N N . GLU A 1 322 ? -2.321 -5.540 31.024 1.00 56.09 322 GLU A N 1
ATOM 2607 C CA . GLU A 1 322 ? -3.686 -6.108 31.099 1.00 56.09 322 GLU A CA 1
ATOM 2608 C C . GLU A 1 322 ? -4.807 -5.094 30.759 1.00 56.09 322 GLU A C 1
ATOM 2610 O O . GLU A 1 322 ? -5.997 -5.354 30.937 1.00 56.09 322 GLU A O 1
ATOM 2615 N N . SER A 1 323 ? -4.428 -3.888 30.335 1.00 61.56 323 SER A N 1
ATOM 2616 C CA . SER A 1 323 ? -5.302 -2.747 30.152 1.00 61.56 323 SER A CA 1
ATOM 2617 C C . SER A 1 323 ? -4.729 -1.731 29.173 1.00 61.56 323 SER A C 1
ATOM 2619 O O . SER A 1 323 ? -3.705 -1.115 29.459 1.00 61.56 323 SER A O 1
ATOM 2621 N N . PHE A 1 324 ? -5.433 -1.512 28.064 1.00 62.94 324 PHE A N 1
ATOM 2622 C CA . PHE A 1 324 ? -5.116 -0.455 27.103 1.00 62.94 324 PHE A CA 1
ATOM 2623 C C . PHE A 1 324 ? -5.421 0.926 27.694 1.00 62.94 324 PHE A C 1
ATOM 2625 O O . PHE A 1 324 ? -6.391 1.050 28.429 1.00 62.94 324 PHE A O 1
ATOM 2632 N N . SER A 1 325 ? -4.657 1.959 27.338 1.00 65.94 325 SER A N 1
ATOM 2633 C CA . SER A 1 325 ? -4.975 3.360 27.661 1.00 65.94 325 SER A CA 1
ATOM 2634 C C . SER A 1 325 ? -5.641 4.022 26.452 1.00 65.94 325 SER A C 1
ATOM 2636 O O . SER A 1 325 ? -5.030 4.091 25.391 1.00 65.94 325 SER A O 1
ATOM 2638 N N . LEU A 1 326 ? -6.885 4.494 26.583 1.00 70.06 326 LEU A N 1
ATOM 2639 C CA . LEU A 1 326 ? -7.634 5.144 25.499 1.00 70.06 326 LEU A CA 1
ATOM 2640 C C . LEU A 1 326 ? -7.441 6.668 25.523 1.00 70.06 326 LEU A C 1
ATOM 2642 O O . LEU A 1 326 ? -7.974 7.362 26.381 1.00 70.06 326 LEU A O 1
ATOM 2646 N N . ASN A 1 327 ? -6.721 7.203 24.545 1.00 67.81 327 ASN A N 1
ATOM 2647 C CA . ASN A 1 327 ? -6.619 8.633 24.307 1.00 67.81 327 ASN A CA 1
ATOM 2648 C C . ASN A 1 327 ? -7.701 9.081 23.309 1.00 67.81 327 ASN A C 1
ATOM 2650 O O . ASN A 1 327 ? -7.852 8.513 22.225 1.00 67.81 327 ASN A O 1
ATOM 2654 N N . ILE A 1 328 ? -8.464 10.097 23.701 1.00 62.56 328 ILE A N 1
ATOM 2655 C CA . ILE A 1 328 ? -9.560 10.673 22.928 1.00 62.56 328 ILE A CA 1
ATOM 2656 C C . ILE A 1 328 ? -9.258 12.161 22.750 1.00 62.56 328 ILE A C 1
ATOM 2658 O O . ILE A 1 328 ? -9.761 13.009 23.487 1.00 62.56 328 ILE A O 1
ATOM 2662 N N . GLU A 1 329 ? -8.413 12.502 21.784 1.00 53.56 329 GLU A N 1
ATOM 2663 C CA . GLU A 1 329 ? -8.203 13.907 21.438 1.00 53.56 329 GLU A CA 1
ATOM 2664 C C . GLU A 1 329 ? -9.413 14.468 20.669 1.00 53.56 329 GLU A C 1
ATOM 2666 O O . GLU A 1 329 ? -10.069 13.769 19.900 1.00 53.56 329 GLU A O 1
ATOM 2671 N N . ASN A 1 330 ? -9.716 15.752 20.881 1.00 47.84 330 ASN A N 1
ATOM 2672 C CA . ASN A 1 330 ? -10.771 16.539 20.216 1.00 47.84 330 ASN A CA 1
ATOM 2673 C C . ASN A 1 330 ? -12.253 16.243 20.545 1.00 47.84 330 ASN A C 1
ATOM 2675 O O . ASN A 1 330 ? -13.104 17.020 20.115 1.00 47.84 330 ASN A O 1
ATOM 2679 N N . ILE A 1 331 ? -12.601 15.240 21.362 1.00 46.38 331 ILE A N 1
ATOM 2680 C CA . ILE A 1 331 ? -14.012 15.008 21.792 1.00 46.38 331 ILE A CA 1
ATOM 2681 C C . ILE A 1 331 ? -14.324 15.639 23.150 1.00 46.38 331 ILE A C 1
ATOM 2683 O O . ILE A 1 331 ? -15.480 15.864 23.512 1.00 46.38 331 ILE A O 1
ATOM 2687 N N . ILE A 1 332 ? -13.284 15.977 23.911 1.00 43.72 332 ILE A N 1
ATOM 2688 C CA . ILE A 1 332 ? -13.396 16.392 25.315 1.00 43.72 332 ILE A CA 1
ATOM 2689 C C . ILE A 1 332 ? -14.233 17.671 25.490 1.00 43.72 332 ILE A C 1
ATOM 2691 O O . ILE A 1 332 ? -14.828 17.873 26.546 1.00 43.72 332 ILE A O 1
ATOM 2695 N N . ASN A 1 333 ? -14.416 18.476 24.436 1.00 40.12 333 ASN A N 1
ATOM 2696 C CA . ASN A 1 333 ? -15.337 19.616 24.474 1.00 40.12 333 ASN A CA 1
ATOM 2697 C C . ASN A 1 333 ? -16.822 19.236 24.637 1.00 40.12 333 ASN A C 1
ATOM 2699 O O . ASN A 1 333 ? -17.647 20.131 24.811 1.00 40.12 333 ASN A O 1
ATOM 2703 N N . LYS A 1 334 ? -17.189 17.946 24.622 1.00 46.03 334 LYS A N 1
ATOM 2704 C CA . LYS A 1 334 ? -18.582 17.509 24.786 1.00 46.03 334 LYS A CA 1
ATOM 2705 C C . LYS A 1 334 ? -18.856 16.619 26.001 1.00 46.03 334 LYS A C 1
ATOM 2707 O O . LYS A 1 334 ? -20.028 16.428 26.303 1.00 46.03 334 LYS A O 1
ATOM 2712 N N . SER A 1 335 ? -17.870 16.104 26.739 1.00 48.09 335 SER A N 1
ATOM 2713 C CA . SER A 1 335 ? -18.109 15.152 27.847 1.00 48.09 335 SER A CA 1
ATOM 2714 C C . SER A 1 335 ? -18.008 15.803 29.236 1.00 48.09 335 SER A C 1
ATOM 2716 O O . SER A 1 335 ? -16.948 16.286 29.631 1.00 48.09 335 SER A O 1
ATOM 2718 N N . LYS A 1 336 ? -19.091 15.780 30.029 1.00 49.91 336 LYS A N 1
ATOM 2719 C CA . LYS A 1 336 ? -19.058 16.184 31.450 1.00 49.91 336 LYS A CA 1
ATOM 2720 C C . LYS A 1 336 ? -18.252 15.168 32.275 1.00 49.91 336 LYS A C 1
ATOM 2722 O O . LYS A 1 336 ? -18.618 13.999 32.305 1.00 49.91 336 LYS A O 1
ATOM 2727 N N . GLY A 1 337 ? -17.241 15.637 33.011 1.00 49.66 337 GLY A N 1
ATOM 2728 C CA . GLY A 1 337 ? -16.549 14.853 34.051 1.00 49.66 337 GLY A CA 1
ATOM 2729 C C . GLY A 1 337 ? -15.292 14.094 33.612 1.00 49.66 337 GLY A C 1
ATOM 2730 O O . GLY A 1 337 ? -14.827 13.236 34.351 1.00 49.66 337 GLY A O 1
ATOM 2731 N N . CYS A 1 338 ? -14.736 14.406 32.443 1.00 54.12 338 CYS A N 1
ATOM 2732 C CA . CYS A 1 338 ? -13.606 13.695 31.848 1.00 54.12 338 CYS A CA 1
ATOM 2733 C C . CYS A 1 338 ? -12.373 14.617 31.760 1.00 54.12 338 CYS A C 1
ATOM 2735 O O . CYS A 1 338 ? -12.475 15.714 31.213 1.00 54.12 338 CYS A O 1
ATOM 2737 N N . ASN A 1 339 ? -11.225 14.200 32.312 1.00 51.31 339 ASN A N 1
ATOM 2738 C CA . ASN A 1 339 ? -9.945 14.910 32.143 1.00 51.31 339 ASN A CA 1
ATOM 2739 C C . ASN A 1 339 ? -9.352 14.636 30.747 1.00 51.31 339 ASN A C 1
ATOM 2741 O O . ASN A 1 339 ? -9.714 13.662 30.099 1.00 51.31 339 ASN A O 1
ATOM 2745 N N . ASN A 1 340 ? -8.420 15.477 30.288 1.00 47.41 340 ASN A N 1
ATOM 2746 C CA . ASN A 1 340 ? -7.938 15.470 28.897 1.00 47.41 340 ASN A CA 1
ATOM 2747 C C . ASN A 1 340 ? -7.217 14.185 28.433 1.00 47.41 340 ASN A C 1
ATOM 2749 O O . ASN A 1 340 ? -7.012 14.008 27.239 1.00 47.41 340 ASN A O 1
ATOM 2753 N N . ILE A 1 341 ? -6.821 13.303 29.350 1.00 51.22 341 ILE A N 1
ATOM 2754 C CA . ILE A 1 341 ? -6.249 11.984 29.058 1.00 51.22 341 ILE A CA 1
ATOM 2755 C C . ILE A 1 341 ? -6.929 11.022 30.019 1.00 51.22 341 ILE A C 1
ATOM 2757 O O . ILE A 1 341 ? -6.859 11.224 31.234 1.00 51.22 341 ILE A O 1
ATOM 2761 N N . ILE A 1 342 ? -7.610 10.007 29.494 1.00 54.91 342 ILE A N 1
ATOM 2762 C CA . ILE A 1 342 ? -8.365 9.072 30.324 1.00 54.91 342 ILE A CA 1
ATOM 2763 C C . ILE A 1 342 ? -7.865 7.670 30.068 1.00 54.91 342 ILE A C 1
ATOM 2765 O O . ILE A 1 342 ? -8.301 6.972 29.160 1.00 54.91 342 ILE A O 1
ATOM 2769 N N . GLU A 1 343 ? -6.921 7.251 30.897 1.00 54.34 343 GLU A N 1
ATOM 2770 C CA . GLU A 1 343 ? -6.457 5.873 30.902 1.00 54.34 343 GLU A CA 1
ATOM 2771 C C . GLU A 1 343 ? -7.548 4.970 31.485 1.00 54.34 343 GLU A C 1
ATOM 2773 O O . GLU A 1 343 ? -7.592 4.681 32.681 1.00 54.34 343 GLU A O 1
ATOM 2778 N N . PHE A 1 344 ? -8.476 4.537 30.636 1.00 59.75 344 PHE A N 1
ATOM 2779 C CA . PHE A 1 344 ? -9.429 3.499 30.993 1.00 59.75 344 PHE A CA 1
ATOM 2780 C C . PHE A 1 344 ? -8.854 2.140 30.696 1.00 59.75 344 PHE A C 1
ATOM 2782 O O . PHE A 1 344 ? -8.677 1.808 29.531 1.00 59.75 344 PHE A O 1
ATOM 2789 N N . LYS A 1 345 ? -8.714 1.308 31.728 1.00 62.47 345 LYS A N 1
ATOM 2790 C CA . LYS A 1 345 ? -8.491 -0.115 31.512 1.00 62.47 345 LYS A CA 1
ATOM 2791 C C . LYS A 1 345 ? -9.669 -0.713 30.745 1.00 62.47 345 LYS A C 1
ATOM 2793 O O . LYS A 1 345 ? -10.744 -0.904 31.312 1.00 62.47 345 LYS A O 1
ATOM 2798 N N . VAL A 1 346 ? -9.469 -0.999 29.462 1.00 66.00 346 VAL A N 1
ATOM 2799 C CA . VAL A 1 346 ? -10.475 -1.641 28.608 1.00 66.00 346 VAL A CA 1
ATOM 2800 C C . VAL A 1 346 ? -10.016 -3.019 28.156 1.00 66.00 346 VAL A C 1
ATOM 2802 O O . VAL A 1 346 ? -8.840 -3.224 27.860 1.00 66.00 346 VAL A O 1
ATOM 2805 N N . TYR A 1 347 ? -10.960 -3.957 28.077 1.00 71.06 347 TYR A N 1
ATOM 2806 C CA . TYR A 1 347 ? -10.729 -5.256 27.458 1.00 71.06 347 TYR A CA 1
ATOM 2807 C C . TYR A 1 347 ? -11.088 -5.167 25.981 1.00 71.06 347 TYR A C 1
ATOM 2809 O O . TYR A 1 347 ? -12.240 -4.907 25.622 1.00 71.06 347 TYR A O 1
ATOM 2817 N N . LEU A 1 348 ? -10.086 -5.386 25.133 1.00 76.50 348 LEU A N 1
ATOM 2818 C CA . LEU A 1 348 ? -10.288 -5.561 23.704 1.00 76.50 348 LEU A CA 1
ATOM 2819 C C . LEU A 1 348 ? -10.445 -7.048 23.385 1.00 76.50 348 LEU A C 1
ATOM 2821 O O . LEU A 1 348 ? -9.770 -7.884 23.981 1.00 76.50 348 LEU A O 1
ATOM 2825 N N . SER A 1 349 ? -11.329 -7.379 22.449 1.00 78.75 349 SER A N 1
ATOM 2826 C CA . SER A 1 349 ? -11.357 -8.699 21.809 1.00 78.75 349 SER A CA 1
ATOM 2827 C C . SER A 1 349 ? -11.293 -8.529 20.301 1.00 78.75 349 SER A C 1
ATOM 2829 O O . SER A 1 349 ? -12.073 -7.770 19.724 1.00 78.75 349 SER A O 1
ATOM 2831 N N . TYR A 1 350 ? -10.325 -9.192 19.678 1.00 82.38 350 TYR A N 1
ATOM 2832 C CA . TYR A 1 350 ? -10.123 -9.139 18.237 1.00 82.38 350 TYR A CA 1
ATOM 2833 C C . TYR A 1 350 ? -11.012 -10.155 17.519 1.00 82.38 350 TYR A C 1
ATOM 2835 O O . TYR A 1 350 ? -11.135 -11.301 17.955 1.00 82.38 350 TYR A O 1
ATOM 2843 N N . VAL A 1 351 ? -11.603 -9.737 16.401 1.00 80.69 351 VAL A N 1
ATOM 2844 C CA . VAL A 1 351 ? -12.356 -10.603 15.494 1.00 80.69 351 VAL A CA 1
ATOM 2845 C C . VAL A 1 351 ? -11.707 -10.529 14.116 1.00 80.69 351 VAL A C 1
ATOM 2847 O O . VAL A 1 351 ? -11.721 -9.479 13.472 1.00 80.69 351 VAL A O 1
ATOM 2850 N N . ASN A 1 352 ? -11.141 -11.655 13.673 1.00 76.94 352 ASN A N 1
ATOM 2851 C CA . ASN A 1 352 ? -10.449 -11.794 12.388 1.00 76.94 352 ASN A CA 1
ATOM 2852 C C . ASN A 1 352 ? -11.428 -12.067 11.237 1.00 76.94 352 ASN A C 1
ATOM 2854 O O . ASN A 1 352 ? -11.323 -13.054 10.512 1.00 76.94 352 ASN A O 1
ATOM 2858 N N . GLU A 1 353 ? -12.431 -11.210 11.112 1.00 73.25 353 GLU A N 1
ATOM 2859 C CA . GLU A 1 353 ? -13.395 -11.242 10.023 1.00 73.25 353 GLU A CA 1
ATOM 2860 C C . GLU A 1 353 ? -13.567 -9.818 9.541 1.00 73.25 353 GLU A C 1
ATOM 2862 O O . GLU A 1 353 ? -13.664 -8.889 10.351 1.00 73.25 353 GLU A O 1
ATOM 2867 N N . LYS A 1 354 ? -13.623 -9.634 8.216 1.00 69.19 354 LYS A N 1
ATOM 2868 C CA . LYS A 1 354 ? -14.110 -8.363 7.702 1.00 69.19 354 LYS A CA 1
A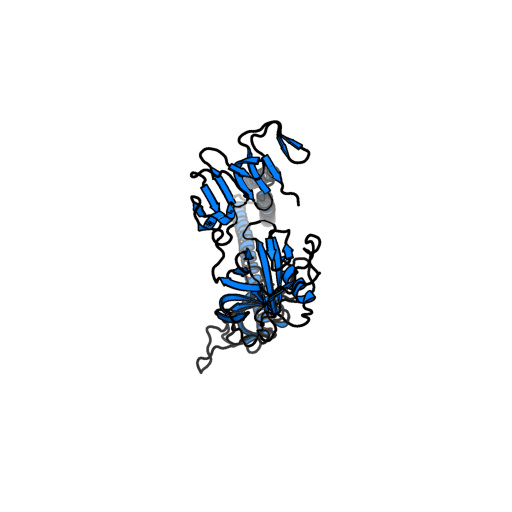TOM 2869 C C . LYS A 1 354 ? -15.486 -8.184 8.280 1.00 69.19 354 LYS A C 1
ATOM 2871 O O . LYS A 1 354 ? -16.353 -9.040 8.170 1.00 69.19 354 LYS A O 1
ATOM 2876 N N . LEU A 1 355 ? -15.638 -7.042 8.892 1.00 64.19 355 LEU A N 1
ATOM 2877 C CA . LEU A 1 355 ? -16.900 -6.587 9.359 1.00 64.19 355 LEU A CA 1
ATOM 2878 C C . LEU A 1 355 ? -17.848 -6.457 8.155 1.00 64.19 355 LEU A C 1
ATOM 2880 O O . LEU A 1 355 ? -17.788 -5.514 7.361 1.00 64.19 355 LEU A O 1
ATOM 2884 N N . GLU A 1 356 ? -18.681 -7.469 7.962 1.00 56.72 356 GLU A N 1
ATOM 2885 C CA . GLU A 1 356 ? -19.685 -7.444 6.920 1.00 56.72 356 GLU A CA 1
ATOM 2886 C C . GLU A 1 356 ? -20.808 -6.538 7.404 1.00 56.72 356 GLU A C 1
ATOM 2888 O O . GLU A 1 356 ? -21.461 -6.797 8.405 1.00 56.72 356 GLU A O 1
ATOM 2893 N N . LYS A 1 357 ? -21.061 -5.443 6.685 1.00 59.75 357 LYS A N 1
ATOM 2894 C CA . LYS A 1 357 ? -22.250 -4.607 6.900 1.00 59.75 357 LYS A CA 1
ATOM 2895 C C . LYS A 1 357 ? -23.471 -5.331 6.325 1.00 59.75 357 LYS A C 1
ATOM 2897 O O . LYS A 1 357 ? -24.157 -4.802 5.449 1.00 59.75 357 LYS A O 1
ATOM 2902 N N . ARG A 1 358 ? -23.698 -6.578 6.742 1.00 54.81 358 ARG A N 1
ATOM 2903 C CA . ARG A 1 358 ? -24.838 -7.369 6.302 1.00 54.81 358 ARG A CA 1
ATOM 2904 C C . ARG A 1 358 ? -26.032 -6.936 7.128 1.00 54.81 358 ARG A C 1
ATOM 2906 O O . ARG A 1 358 ? -26.066 -7.103 8.340 1.00 54.81 358 ARG A O 1
ATOM 2913 N N . LYS A 1 359 ? -27.001 -6.332 6.457 1.00 60.47 359 LYS A N 1
ATOM 2914 C CA . LYS A 1 359 ? -28.269 -6.003 7.088 1.00 60.47 359 LYS A CA 1
ATOM 2915 C C . LYS A 1 359 ? -29.043 -7.298 7.283 1.00 60.47 359 LYS A C 1
ATOM 2917 O O . LYS A 1 359 ? -29.348 -7.985 6.307 1.00 60.47 359 LYS A O 1
ATOM 2922 N N . GLU A 1 360 ? -29.320 -7.647 8.529 1.00 64.81 360 GLU A N 1
ATOM 2923 C CA . GLU A 1 360 ? -30.277 -8.699 8.834 1.00 64.81 360 GLU A CA 1
ATOM 2924 C C . GLU A 1 360 ? -31.654 -8.067 8.972 1.00 64.81 360 GLU A C 1
ATOM 2926 O O . GLU A 1 360 ? -31.842 -7.157 9.775 1.00 64.81 360 GLU A O 1
ATOM 2931 N N . LEU A 1 361 ? -32.604 -8.552 8.172 1.00 70.62 361 LEU A N 1
ATOM 2932 C CA . LEU A 1 361 ? -34.017 -8.236 8.318 1.00 70.62 361 LEU A CA 1
ATOM 2933 C C . LEU A 1 361 ? -34.682 -9.394 9.051 1.00 70.62 361 LEU A C 1
ATOM 2935 O O . LEU A 1 361 ? -34.667 -10.534 8.580 1.00 70.62 361 LEU A O 1
ATOM 2939 N N . GLY A 1 362 ? -35.296 -9.106 10.189 1.00 75.50 362 GLY A N 1
ATOM 2940 C CA . GLY A 1 362 ? -35.968 -10.128 10.973 1.00 75.50 362 GLY A CA 1
ATOM 2941 C C . GLY A 1 362 ? -36.987 -9.550 11.934 1.00 75.50 362 GLY A C 1
ATOM 2942 O O . GLY A 1 362 ? -37.080 -8.341 12.132 1.00 75.50 362 GLY A O 1
ATOM 2943 N N . ARG A 1 363 ? -37.764 -10.440 12.551 1.00 71.75 363 ARG A N 1
ATOM 2944 C CA . ARG A 1 363 ? -38.585 -10.072 13.706 1.00 71.75 363 ARG A CA 1
ATOM 2945 C C . ARG A 1 363 ? -37.696 -9.813 14.917 1.00 71.75 363 ARG A C 1
ATOM 2947 O O . ARG A 1 363 ? -36.551 -10.264 14.984 1.00 71.75 363 ARG A O 1
ATOM 2954 N N . ILE A 1 364 ? -38.253 -9.120 15.898 1.00 69.50 364 ILE A N 1
ATOM 2955 C CA . ILE A 1 364 ? -37.596 -8.882 17.181 1.00 69.50 364 ILE A CA 1
ATOM 2956 C C . ILE A 1 364 ? -37.279 -10.232 17.840 1.00 69.50 364 ILE A C 1
ATOM 2958 O O . ILE A 1 364 ? -38.147 -11.089 18.008 1.00 69.50 364 ILE A O 1
ATOM 2962 N N . THR A 1 365 ? -36.017 -10.432 18.207 1.00 69.50 365 THR A N 1
ATOM 2963 C CA . THR A 1 365 ? -35.526 -11.618 18.917 1.00 69.50 365 THR A CA 1
ATOM 2964 C C . THR A 1 365 ? -34.924 -11.193 20.247 1.00 69.50 365 THR A C 1
ATOM 2966 O O . THR A 1 365 ? -34.549 -10.038 20.419 1.00 69.50 365 THR A O 1
ATOM 2969 N N . LYS A 1 366 ? -34.727 -12.130 21.187 1.00 64.38 366 LYS A N 1
ATOM 2970 C CA . LYS A 1 366 ? -34.033 -11.832 22.458 1.00 64.38 366 LYS A CA 1
ATOM 2971 C C . LYS A 1 366 ? -32.670 -11.148 22.268 1.00 64.38 366 LYS A C 1
ATOM 2973 O O . LYS A 1 366 ? -32.264 -10.386 23.136 1.00 64.38 366 LYS A O 1
ATOM 2978 N N . ASN A 1 367 ? -31.994 -11.396 21.146 1.00 61.97 367 ASN A N 1
ATOM 2979 C CA . ASN A 1 367 ? -30.646 -10.896 20.892 1.00 61.97 367 ASN A CA 1
ATOM 2980 C C . ASN A 1 367 ? -30.613 -9.429 20.426 1.00 61.97 367 ASN A C 1
ATOM 2982 O O . ASN A 1 367 ? -29.586 -8.780 20.598 1.00 61.97 367 ASN A O 1
ATOM 2986 N N . ASN A 1 368 ? -31.707 -8.891 19.872 1.00 68.38 368 ASN A N 1
ATOM 2987 C CA . ASN A 1 368 ? -31.768 -7.517 19.351 1.00 68.38 368 ASN A CA 1
ATOM 2988 C C . ASN A 1 368 ? -32.678 -6.580 20.170 1.00 68.38 368 ASN A C 1
ATOM 2990 O O . ASN A 1 368 ? -32.764 -5.397 19.856 1.00 68.38 368 ASN A O 1
ATOM 2994 N N . VAL A 1 369 ? -33.274 -7.057 21.274 1.00 69.50 369 VAL A N 1
ATOM 2995 C CA . VAL A 1 369 ? -34.102 -6.231 22.185 1.00 69.50 369 VAL A CA 1
ATOM 2996 C C . VAL A 1 369 ? -33.344 -5.015 22.721 1.00 69.50 369 VAL A C 1
ATOM 2998 O O . VAL A 1 369 ? -33.938 -3.966 22.949 1.00 69.50 369 VAL A O 1
ATOM 3001 N N . ILE A 1 370 ? -32.022 -5.118 22.885 1.00 68.44 370 ILE A N 1
ATOM 3002 C CA . ILE A 1 370 ? -31.187 -3.996 23.335 1.00 68.44 370 ILE A CA 1
ATOM 3003 C C . ILE A 1 370 ? -31.230 -2.787 22.379 1.00 68.44 370 ILE A C 1
ATOM 3005 O O . ILE A 1 370 ? -30.986 -1.669 22.816 1.00 68.44 370 ILE A O 1
ATOM 3009 N N . LEU A 1 371 ? -31.600 -2.983 21.108 1.00 72.19 371 LEU A N 1
ATOM 3010 C CA . LEU A 1 371 ? -31.746 -1.920 20.096 1.00 72.19 371 LEU A CA 1
ATOM 3011 C C . LEU A 1 371 ? -33.033 -1.129 20.213 1.00 72.19 371 LEU A C 1
ATOM 3013 O O . LEU A 1 371 ? -33.197 -0.105 19.559 1.00 72.19 371 LEU A O 1
ATOM 3017 N N . LEU A 1 372 ? -33.951 -1.640 21.020 1.00 75.88 372 LEU A N 1
ATOM 3018 C CA . LEU A 1 372 ? -35.312 -1.157 21.117 1.00 75.88 372 LEU A CA 1
ATOM 3019 C C . LEU A 1 372 ? -35.579 -0.476 22.461 1.00 75.88 372 LEU A C 1
ATOM 3021 O O . LEU A 1 372 ? -36.724 -0.173 22.762 1.00 75.88 372 LEU A O 1
ATOM 3025 N N . GLN A 1 373 ? -34.540 -0.239 23.272 1.00 73.69 373 GLN A N 1
ATOM 3026 C CA . GLN A 1 373 ? -34.672 0.289 24.636 1.00 73.69 373 GLN A CA 1
ATOM 3027 C C . GLN A 1 373 ? -35.353 1.661 24.702 1.00 73.69 373 GLN A C 1
ATOM 3029 O O . GLN A 1 373 ? -36.052 1.938 25.674 1.00 73.69 373 GLN A O 1
ATOM 3034 N N . ASP A 1 374 ? -35.190 2.484 23.666 1.00 72.00 374 ASP A N 1
ATOM 3035 C CA . ASP A 1 374 ? -35.795 3.819 23.585 1.00 72.00 374 ASP A CA 1
ATOM 3036 C C . ASP A 1 374 ? -37.202 3.812 22.966 1.00 72.00 374 ASP A C 1
ATOM 3038 O O . ASP A 1 374 ? -37.856 4.856 22.879 1.00 72.00 374 ASP A O 1
ATOM 3042 N N . PHE A 1 375 ? -37.679 2.641 22.539 1.00 83.12 375 PHE A N 1
ATOM 3043 C CA . PHE A 1 375 ? -38.974 2.463 21.903 1.00 83.12 375 PHE A CA 1
ATOM 3044 C C . PHE A 1 375 ? -39.950 1.757 22.844 1.00 83.12 375 PHE A C 1
ATOM 3046 O O . PHE A 1 375 ? -39.588 0.855 23.598 1.00 83.12 375 PHE A O 1
ATOM 3053 N N . SER A 1 376 ? -41.222 2.144 22.796 1.00 86.81 376 SER A N 1
ATOM 3054 C CA . SER A 1 376 ? -42.270 1.522 23.610 1.00 86.81 376 SER A CA 1
ATOM 3055 C C . SER A 1 376 ? -43.504 1.165 22.789 1.00 86.81 376 SER A C 1
ATOM 3057 O O . SER A 1 376 ? -43.737 1.714 21.712 1.00 86.81 376 SER A O 1
ATOM 3059 N N . ASN A 1 377 ? -44.284 0.210 23.306 1.00 89.00 377 ASN A N 1
ATOM 3060 C CA . ASN A 1 377 ? -45.472 -0.351 22.652 1.00 89.00 377 ASN A CA 1
ATOM 3061 C C . ASN A 1 377 ? -45.196 -0.874 21.234 1.00 89.00 377 ASN A C 1
ATOM 3063 O O . ASN A 1 377 ? -45.985 -0.643 20.327 1.00 89.00 377 ASN A O 1
ATOM 3067 N N . ILE A 1 378 ? -44.066 -1.556 21.044 1.00 86.31 378 ILE A N 1
ATOM 3068 C CA . ILE A 1 378 ? -43.662 -2.084 19.739 1.00 86.31 378 ILE A CA 1
ATOM 3069 C C . ILE A 1 378 ? -44.557 -3.277 19.366 1.00 86.31 378 ILE A C 1
ATOM 3071 O O . ILE A 1 378 ? -44.581 -4.252 20.124 1.00 86.31 378 ILE A O 1
ATOM 3075 N N . PRO A 1 379 ? -45.286 -3.227 18.236 1.00 85.62 379 PRO A N 1
ATOM 3076 C CA . PRO A 1 379 ? -46.122 -4.336 17.779 1.00 85.62 379 PRO A CA 1
ATOM 3077 C C . PRO A 1 379 ? -45.328 -5.627 17.522 1.00 85.62 379 PRO A C 1
ATOM 3079 O O . PRO A 1 379 ? -44.165 -5.581 17.118 1.00 85.62 379 PRO A O 1
ATOM 3082 N N . GLU A 1 380 ? -45.954 -6.793 17.713 1.00 80.75 380 GLU A N 1
ATOM 3083 C CA . GLU A 1 380 ? -4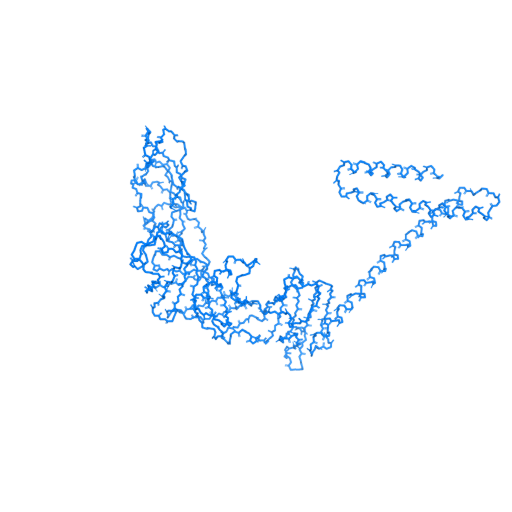5.309 -8.104 17.499 1.00 80.75 380 GLU A CA 1
ATOM 3084 C C . GLU A 1 380 ? -44.922 -8.366 16.030 1.00 80.75 380 GLU A C 1
ATOM 3086 O O . GLU A 1 380 ? -44.027 -9.167 15.751 1.00 80.75 380 GLU A O 1
ATOM 3091 N N . ASP A 1 381 ? -45.585 -7.693 15.091 1.00 81.00 381 ASP A N 1
ATOM 3092 C CA . ASP A 1 381 ? -45.331 -7.724 13.650 1.00 81.00 381 ASP A CA 1
ATOM 3093 C C . ASP A 1 381 ? -44.265 -6.714 13.199 1.00 81.00 381 ASP A C 1
ATOM 3095 O O . ASP A 1 381 ? -44.018 -6.565 12.004 1.00 81.00 381 ASP A O 1
ATOM 3099 N N . THR A 1 382 ? -43.588 -6.055 14.141 1.00 83.06 382 THR A N 1
ATOM 3100 C CA . THR A 1 382 ? -42.510 -5.125 13.815 1.00 83.06 382 THR A CA 1
ATOM 3101 C C . THR A 1 382 ? -41.293 -5.870 13.268 1.00 83.06 382 THR A C 1
ATOM 3103 O O . THR A 1 382 ? -40.731 -6.772 13.903 1.00 83.06 382 THR A O 1
ATOM 3106 N N . TYR A 1 383 ? -40.851 -5.438 12.093 1.00 85.19 383 TYR A N 1
ATOM 3107 C CA . TYR A 1 383 ? -39.592 -5.823 11.485 1.00 85.19 383 TYR A CA 1
ATOM 3108 C C . TYR A 1 383 ? -38.496 -4.866 11.928 1.00 85.19 383 TYR A C 1
ATOM 3110 O O . TYR A 1 383 ? -38.656 -3.644 11.930 1.00 85.19 383 TYR A O 1
ATOM 3118 N N . ILE A 1 384 ? -37.363 -5.447 12.294 1.00 82.94 384 ILE A N 1
ATOM 3119 C CA . ILE A 1 384 ? -36.154 -4.723 12.636 1.00 82.94 384 ILE A CA 1
ATOM 3120 C C . ILE A 1 384 ? -35.076 -5.098 11.627 1.00 82.94 384 ILE A C 1
ATOM 3122 O O . ILE A 1 384 ? -34.865 -6.274 11.320 1.00 82.94 384 ILE A O 1
ATOM 3126 N N . GLU A 1 385 ? -34.400 -4.079 11.115 1.00 80.25 385 GLU A N 1
ATOM 3127 C CA . GLU A 1 385 ? -33.191 -4.225 10.325 1.00 80.25 385 GLU A CA 1
ATOM 3128 C C . GLU A 1 385 ? -32.010 -3.724 11.148 1.00 80.25 385 GLU A C 1
ATOM 3130 O O . GLU A 1 385 ? -31.987 -2.578 11.612 1.00 80.25 385 GLU A O 1
ATOM 3135 N N . TRP A 1 386 ? -31.024 -4.588 11.358 1.00 75.75 386 TRP A N 1
ATOM 3136 C CA . TRP A 1 386 ? -29.837 -4.259 12.139 1.00 75.75 386 TRP A CA 1
ATOM 3137 C C . TRP A 1 386 ? -28.595 -4.895 11.526 1.00 75.75 386 TRP A C 1
ATOM 3139 O O . TRP A 1 386 ? -28.678 -5.773 10.667 1.00 75.75 386 TRP A O 1
ATOM 3149 N N . TYR A 1 387 ? -27.431 -4.442 11.981 1.00 69.06 387 TYR A N 1
ATOM 3150 C CA . TYR A 1 387 ? -26.172 -5.123 11.707 1.00 69.06 387 TYR A CA 1
ATOM 3151 C C . TYR A 1 387 ? -25.852 -6.022 12.912 1.00 69.06 387 TYR A C 1
ATOM 3153 O O . TYR A 1 387 ? -25.766 -5.525 14.031 1.00 69.06 387 TYR A O 1
ATOM 3161 N N . PRO A 1 388 ? -25.734 -7.347 12.785 1.00 64.19 388 PRO A N 1
ATOM 3162 C CA . PRO A 1 388 ? -25.447 -8.202 13.942 1.00 64.19 388 PRO A CA 1
ATOM 3163 C C . PRO A 1 388 ? -24.070 -7.908 14.575 1.00 64.19 388 PRO A C 1
ATOM 3165 O O . PRO A 1 388 ? -23.892 -8.036 15.790 1.00 64.19 388 PRO A O 1
ATOM 3168 N N . GLU A 1 389 ? -23.115 -7.428 13.780 1.00 60.16 389 GLU A N 1
ATOM 3169 C CA . GLU A 1 389 ? -21.752 -7.075 14.183 1.00 60.16 389 GLU A CA 1
ATOM 3170 C C . GLU A 1 389 ? -21.702 -5.721 14.916 1.00 60.16 389 GLU A C 1
ATOM 3172 O O . GLU A 1 389 ? -20.989 -5.578 15.915 1.00 60.16 389 GLU A O 1
ATOM 3177 N N . TYR A 1 390 ? -22.546 -4.768 14.500 1.00 65.88 390 TYR A N 1
ATOM 3178 C CA . TYR A 1 390 ? -22.864 -3.542 15.242 1.00 65.88 390 TYR A CA 1
ATOM 3179 C C . TYR A 1 390 ? -24.352 -3.517 15.486 1.00 65.88 390 TYR A C 1
ATOM 3181 O O . TYR A 1 390 ? -25.070 -3.064 14.597 1.00 65.88 390 TYR A O 1
ATOM 3189 N N . PRO A 1 391 ? -24.839 -3.990 16.639 1.00 59.53 391 PRO A N 1
ATOM 3190 C CA . PRO A 1 391 ? -26.253 -3.999 16.928 1.00 59.53 391 PRO A CA 1
ATOM 3191 C C . PRO A 1 391 ? -26.635 -2.522 17.084 1.00 59.53 391 PRO A C 1
ATOM 3193 O O . PRO A 1 391 ? -26.589 -1.963 18.167 1.00 59.53 391 PRO A O 1
ATOM 3196 N N . ARG A 1 392 ? -26.912 -1.912 15.936 1.00 68.19 392 ARG A N 1
ATOM 3197 C CA . ARG A 1 392 ? -27.255 -0.544 15.612 1.00 68.19 392 ARG A CA 1
ATOM 3198 C C . ARG A 1 392 ? -28.528 -0.716 14.826 1.00 68.19 392 ARG A C 1
ATOM 3200 O O . ARG A 1 392 ? -28.553 -1.422 13.813 1.00 68.19 392 ARG A O 1
ATOM 3207 N N . LEU A 1 393 ? -29.571 -0.073 15.314 1.00 71.38 393 LEU A N 1
ATOM 3208 C CA . LEU A 1 393 ? -30.823 -0.018 14.598 1.00 71.38 393 LEU A CA 1
ATOM 3209 C C . LEU A 1 393 ? -30.568 0.674 13.253 1.00 71.38 393 LEU A C 1
ATOM 3211 O O . LEU A 1 393 ? -30.086 1.808 13.217 1.00 71.38 393 LEU A O 1
ATOM 3215 N N . HIS A 1 394 ? -30.814 -0.026 12.149 1.00 76.44 394 HIS A N 1
ATOM 3216 C CA . HIS A 1 394 ? -30.798 0.591 10.830 1.00 76.44 394 HIS A CA 1
ATOM 3217 C C . HIS A 1 394 ? -32.202 1.029 10.449 1.00 76.44 394 HIS A C 1
ATOM 3219 O O . HIS A 1 394 ? -32.396 2.187 10.083 1.00 76.44 394 HIS A O 1
ATOM 3225 N N . SER A 1 395 ? -33.172 0.130 10.594 1.00 80.44 395 SER A N 1
ATOM 3226 C CA . SER A 1 395 ? -34.574 0.472 10.440 1.00 80.44 395 SER A CA 1
ATOM 3227 C C . SER A 1 395 ? -35.460 -0.303 11.412 1.00 80.44 395 SER A C 1
ATOM 3229 O O . SER A 1 395 ? -35.129 -1.402 11.861 1.00 80.44 395 SER A O 1
ATOM 3231 N N . LEU A 1 396 ? -36.583 0.311 11.764 1.00 86.00 396 LEU A N 1
ATOM 3232 C CA . LEU A 1 396 ? -37.688 -0.282 12.498 1.00 86.00 396 LEU A CA 1
ATOM 3233 C C . LEU A 1 396 ? -38.961 0.030 11.723 1.00 86.00 396 LEU A C 1
ATOM 3235 O O . LEU A 1 396 ? -39.262 1.200 11.497 1.00 86.00 396 LEU A O 1
ATOM 3239 N N . PHE A 1 397 ? -39.706 -0.986 11.310 1.00 86.50 397 PHE A N 1
ATOM 3240 C CA . PHE A 1 397 ? -40.926 -0.811 10.531 1.00 86.50 397 PHE A CA 1
ATOM 3241 C C . PHE A 1 397 ? -41.996 -1.775 11.021 1.00 86.50 397 PHE A C 1
ATOM 3243 O O . PHE A 1 397 ? -41.728 -2.963 11.184 1.00 86.50 397 PHE A O 1
ATOM 3250 N N . THR A 1 398 ? -43.210 -1.274 11.229 1.00 81.56 398 THR A N 1
ATOM 3251 C CA . THR A 1 398 ? -44.361 -2.122 11.540 1.00 81.56 398 THR A CA 1
ATOM 3252 C C . THR A 1 398 ? -45.327 -2.151 10.364 1.00 81.56 398 THR A C 1
ATOM 3254 O O . THR A 1 398 ? -45.645 -1.106 9.793 1.00 81.56 398 THR A O 1
ATOM 3257 N N . GLU A 1 399 ? -45.789 -3.344 9.984 1.00 78.62 399 GLU A N 1
ATOM 3258 C CA . GLU A 1 399 ? -46.819 -3.481 8.948 1.00 78.62 399 GLU A CA 1
ATOM 3259 C C . GLU A 1 399 ? -48.164 -2.959 9.465 1.00 78.62 399 GLU A C 1
ATOM 3261 O O . GLU A 1 399 ? -48.932 -2.345 8.712 1.00 78.62 399 GLU A O 1
ATOM 3266 N N . HIS A 1 400 ? -48.456 -3.181 10.751 1.00 78.00 400 HIS A N 1
ATOM 3267 C CA . HIS A 1 400 ? -49.694 -2.784 11.404 1.00 78.00 400 HIS A CA 1
ATOM 3268 C C . HIS A 1 400 ? -49.425 -2.049 12.728 1.00 78.00 400 HIS A C 1
ATOM 3270 O O . HIS A 1 400 ? -48.521 -2.372 13.492 1.00 78.00 400 HIS A O 1
ATOM 3276 N N . GLY A 1 401 ? -50.235 -1.031 13.026 1.00 83.88 401 GLY A N 1
ATOM 3277 C CA . GLY A 1 401 ? -50.129 -0.274 14.276 1.00 83.88 401 GLY A CA 1
ATOM 3278 C C . GLY A 1 401 ? -49.039 0.799 14.273 1.00 83.88 401 GLY A C 1
ATOM 3279 O O . GLY A 1 401 ? -48.723 1.395 13.243 1.00 83.88 401 GLY A O 1
ATOM 3280 N N . SER A 1 402 ? -48.538 1.113 15.464 1.00 87.31 402 SER A N 1
ATOM 3281 C CA . SER A 1 402 ? -47.546 2.158 15.693 1.00 87.31 402 SER A CA 1
ATOM 3282 C C . SER A 1 402 ? -46.776 1.889 16.982 1.00 87.31 402 SER A C 1
ATOM 3284 O O . SER A 1 402 ? -47.236 1.138 17.840 1.00 87.31 402 SER A O 1
ATOM 3286 N N . PHE A 1 403 ? -45.610 2.506 17.115 1.00 88.19 403 PHE A N 1
ATOM 3287 C CA . PHE A 1 403 ? -44.761 2.436 18.299 1.00 88.19 403 PHE A CA 1
ATOM 3288 C C . PHE A 1 403 ? -44.321 3.840 18.706 1.00 88.19 403 PHE A C 1
ATOM 3290 O O . PHE A 1 403 ? -44.393 4.784 17.919 1.00 88.19 403 PHE A O 1
ATOM 3297 N N . TYR A 1 404 ? -43.855 3.989 19.940 1.00 85.50 404 TYR A N 1
ATOM 3298 C CA . TYR A 1 404 ? -43.466 5.289 20.474 1.00 85.50 404 TYR A CA 1
ATOM 3299 C C . TYR A 1 404 ? -41.955 5.419 20.598 1.00 85.50 404 TYR A C 1
ATOM 3301 O O . TYR A 1 404 ? -41.312 4.503 21.103 1.00 85.50 404 TYR A O 1
ATOM 3309 N N . TRP A 1 405 ? -41.411 6.571 20.202 1.00 82.94 405 TRP A N 1
ATOM 3310 C CA . TRP A 1 405 ? -40.052 7.008 20.533 1.00 82.94 405 TRP A CA 1
ATOM 3311 C C . TRP A 1 405 ? -40.141 8.301 21.350 1.00 82.94 405 TRP A C 1
ATOM 3313 O O . TRP A 1 405 ? -40.428 9.375 20.812 1.00 82.94 405 TRP A O 1
ATOM 3323 N N . GLY A 1 406 ? -39.989 8.191 22.673 1.00 77.44 406 GLY A N 1
ATOM 3324 C CA . GLY A 1 406 ? -40.418 9.253 23.589 1.00 77.44 406 GLY A CA 1
ATOM 3325 C C . GLY A 1 406 ? -41.918 9.542 23.428 1.00 77.44 406 GLY A C 1
ATOM 3326 O O . GLY A 1 406 ? -42.730 8.621 23.463 1.00 77.44 406 GLY A O 1
ATOM 3327 N N . ASP A 1 407 ? -42.278 10.805 23.193 1.00 75.56 407 ASP A N 1
ATOM 3328 C CA . ASP A 1 407 ? -43.673 11.225 22.972 1.00 75.56 407 ASP A CA 1
ATOM 3329 C C . ASP A 1 407 ? -44.136 11.077 21.506 1.00 75.56 407 ASP A C 1
ATOM 3331 O O . ASP A 1 407 ? -45.298 11.339 21.184 1.00 75.56 407 ASP A O 1
ATOM 3335 N N . LEU A 1 408 ? -43.240 10.693 20.587 1.00 77.25 408 LEU A N 1
ATOM 3336 C CA . LEU A 1 408 ? -43.540 10.589 19.157 1.00 77.25 408 LEU A CA 1
ATOM 3337 C C . LEU A 1 408 ? -44.187 9.242 18.841 1.00 77.25 408 LEU A C 1
ATOM 3339 O O . LEU A 1 408 ? -43.594 8.203 19.105 1.00 77.25 408 LEU A O 1
ATOM 3343 N N . ASN A 1 409 ? -45.365 9.266 18.218 1.00 85.38 409 ASN A N 1
ATOM 3344 C CA . ASN A 1 409 ? -46.066 8.071 17.751 1.00 85.38 409 ASN A CA 1
ATOM 3345 C C . ASN A 1 409 ? -45.740 7.787 16.273 1.00 85.38 409 ASN A C 1
ATOM 3347 O O . ASN A 1 409 ? -46.136 8.565 15.399 1.00 85.38 409 ASN A O 1
ATOM 3351 N N . LEU A 1 410 ? -45.022 6.699 15.992 1.00 86.88 410 LEU A N 1
ATOM 3352 C CA . LEU A 1 410 ? -44.338 6.420 14.726 1.00 86.88 410 LEU A CA 1
ATOM 3353 C C . LEU A 1 410 ? -44.775 5.080 14.113 1.00 86.88 410 LEU A C 1
ATOM 3355 O O . LEU A 1 410 ? -45.164 4.157 14.821 1.00 86.88 410 LEU A O 1
ATOM 3359 N N . SER A 1 411 ? -44.695 4.965 12.785 1.00 85.75 411 SER A N 1
ATOM 3360 C CA . SER A 1 411 ? -44.907 3.697 12.047 1.00 85.75 411 SER A CA 1
ATOM 3361 C C . SER A 1 411 ? -43.610 3.125 11.488 1.00 85.75 411 SER A C 1
ATOM 3363 O O . SER A 1 411 ? -43.504 1.922 11.255 1.00 85.75 411 SER A O 1
ATOM 3365 N N . ASN A 1 412 ? -42.608 3.979 11.285 1.00 86.94 412 ASN A N 1
ATOM 3366 C CA . ASN A 1 412 ? -41.287 3.563 10.856 1.00 86.94 412 ASN A CA 1
ATOM 3367 C C . ASN A 1 412 ? -40.197 4.492 11.384 1.00 86.94 412 ASN A C 1
ATOM 3369 O O . ASN A 1 412 ? -40.449 5.658 11.687 1.00 86.94 412 ASN A O 1
ATOM 3373 N N . VAL A 1 413 ? -38.980 3.975 11.460 1.00 84.94 413 VAL A N 1
ATOM 3374 C CA . VAL A 1 413 ? -37.750 4.713 11.730 1.00 84.94 413 VAL A CA 1
ATOM 3375 C C . VAL A 1 413 ? -36.671 4.141 10.826 1.00 84.94 413 VAL A C 1
ATOM 3377 O O . VAL A 1 413 ? -36.457 2.938 10.818 1.00 84.94 413 VAL A O 1
ATOM 3380 N N . GLU A 1 414 ? -35.977 4.994 10.087 1.00 80.69 414 GLU A N 1
ATOM 3381 C CA . GLU A 1 414 ? -34.818 4.649 9.266 1.00 80.69 414 GLU A CA 1
ATOM 3382 C C . GLU A 1 414 ? -33.657 5.578 9.622 1.00 80.69 414 GLU A C 1
ATOM 3384 O O . GLU A 1 414 ? -33.792 6.804 9.638 1.00 80.69 414 GLU A O 1
ATOM 3389 N N . ILE A 1 415 ? -32.503 4.996 9.938 1.00 72.19 415 ILE A N 1
ATOM 3390 C CA . ILE A 1 415 ? -31.332 5.714 10.436 1.00 72.19 415 ILE A CA 1
ATOM 3391 C C . ILE A 1 415 ? -30.247 5.722 9.358 1.00 72.19 415 ILE A C 1
ATOM 3393 O O . ILE A 1 415 ? -29.686 4.686 8.986 1.00 72.19 415 ILE A O 1
ATOM 3397 N N . HIS A 1 416 ? -29.893 6.930 8.917 1.00 65.12 416 HIS A N 1
ATOM 3398 C CA . HIS A 1 416 ? -28.861 7.202 7.920 1.00 65.12 416 HIS A CA 1
ATOM 3399 C C . HIS A 1 416 ? -27.806 8.151 8.494 1.00 65.12 416 HIS A C 1
ATOM 3401 O O . HIS A 1 416 ? -27.951 9.374 8.453 1.00 65.12 416 HIS A O 1
ATOM 3407 N N . GLY A 1 417 ? -26.723 7.591 9.040 1.00 61.00 417 GLY A N 1
ATOM 3408 C CA . GLY A 1 417 ? -25.680 8.391 9.689 1.00 61.00 417 GLY A CA 1
ATOM 3409 C C . GLY A 1 417 ? -26.250 9.161 10.883 1.00 61.00 417 GLY A C 1
ATOM 3410 O O . GLY A 1 417 ? -26.717 8.531 11.830 1.00 61.00 417 GLY A O 1
ATOM 3411 N N . ASN A 1 418 ? -26.240 10.495 10.805 1.00 53.44 418 ASN A N 1
ATOM 3412 C CA . ASN A 1 418 ? -26.788 11.401 11.826 1.00 53.44 418 ASN A CA 1
ATOM 3413 C C . ASN A 1 418 ? -28.217 11.881 11.498 1.00 53.44 418 ASN A C 1
ATOM 3415 O O . ASN A 1 418 ? -28.703 12.842 12.085 1.00 53.44 418 ASN A O 1
ATOM 3419 N N . THR A 1 419 ? -28.881 11.274 10.514 1.00 57.84 419 THR A N 1
ATOM 3420 C CA . THR A 1 419 ? -30.243 11.646 10.105 1.00 57.84 419 THR A CA 1
ATOM 3421 C C . THR A 1 419 ? -31.203 10.505 10.390 1.00 57.84 419 THR A C 1
ATOM 3423 O O . THR A 1 419 ? -30.880 9.346 10.121 1.00 57.84 419 THR A O 1
ATOM 3426 N N . VAL A 1 420 ? -32.395 10.844 10.884 1.00 71.25 420 VAL A N 1
ATOM 3427 C CA . VAL A 1 420 ? -33.479 9.882 11.094 1.00 71.25 420 VAL A CA 1
ATOM 3428 C C . VAL A 1 420 ? -34.674 10.248 10.224 1.00 71.25 420 VAL A C 1
ATOM 3430 O O . VAL A 1 420 ? -35.130 11.394 10.202 1.00 71.25 420 VAL A O 1
ATOM 3433 N N . TRP A 1 421 ? -35.163 9.254 9.495 1.00 75.38 421 TRP A N 1
ATOM 3434 C CA . TRP A 1 421 ? -36.316 9.331 8.613 1.00 75.38 421 TRP A CA 1
ATOM 3435 C C . TRP A 1 421 ? -37.461 8.571 9.269 1.00 75.38 421 TRP A C 1
ATOM 3437 O O . TRP A 1 421 ? -37.290 7.432 9.694 1.00 75.38 421 TRP A O 1
ATOM 3447 N N . THR A 1 422 ? -38.617 9.212 9.414 1.00 82.38 422 THR A N 1
ATOM 3448 C CA . THR A 1 422 ? -39.739 8.616 10.144 1.00 82.38 422 THR A CA 1
ATOM 3449 C C . THR A 1 422 ? -41.091 9.149 9.676 1.00 82.38 422 THR A C 1
ATOM 3451 O O . THR A 1 422 ? -41.207 10.266 9.157 1.00 82.38 422 THR A O 1
ATOM 3454 N N . SER A 1 423 ? -42.124 8.337 9.886 1.00 81.69 423 SER A N 1
ATOM 3455 C CA . SER A 1 423 ? -43.519 8.620 9.566 1.00 81.69 423 SER A CA 1
ATOM 3456 C C . SER A 1 423 ? -44.342 8.645 10.851 1.00 81.69 423 SER A C 1
ATOM 3458 O O . SER A 1 423 ? -44.513 7.626 11.528 1.00 81.69 423 SER A O 1
ATOM 3460 N N . LEU A 1 424 ? -44.868 9.828 11.175 1.00 78.81 424 LEU A N 1
ATOM 3461 C CA . LEU A 1 424 ? -45.748 10.058 12.321 1.00 78.81 424 LEU A CA 1
ATOM 3462 C C . LEU A 1 424 ? -47.137 9.482 12.042 1.00 78.81 424 LEU A C 1
ATOM 3464 O O . LEU A 1 424 ? -47.727 9.775 11.004 1.00 78.81 424 LEU A O 1
ATOM 3468 N N . VAL A 1 425 ? -47.674 8.702 12.981 1.00 76.88 425 VAL A N 1
ATOM 3469 C CA . VAL A 1 425 ? -48.937 7.982 12.767 1.00 76.88 425 VAL A CA 1
ATOM 3470 C C . VAL A 1 425 ? -50.141 8.849 13.066 1.00 76.88 425 VAL A C 1
ATOM 3472 O O . VAL A 1 425 ? -51.047 8.859 12.250 1.00 76.88 425 VAL A O 1
ATOM 3475 N N . ASN A 1 426 ? -50.165 9.595 14.174 1.00 64.06 426 ASN A N 1
ATOM 3476 C CA . ASN A 1 426 ? -51.228 10.556 14.486 1.00 64.06 426 ASN A CA 1
ATOM 3477 C C . ASN A 1 426 ? -50.842 11.378 15.714 1.00 64.06 426 ASN A C 1
ATOM 3479 O O . ASN A 1 426 ? -50.694 10.778 16.766 1.00 64.06 426 ASN A O 1
ATOM 3483 N N . HIS A 1 427 ? -50.722 12.703 15.570 1.00 55.16 427 HIS A N 1
ATOM 3484 C CA . HIS A 1 427 ? -51.141 13.755 16.514 1.00 55.16 427 HIS A CA 1
ATOM 3485 C C . HIS A 1 427 ? -50.800 15.103 15.858 1.00 55.16 427 HIS A C 1
ATOM 3487 O O . HIS A 1 427 ? -49.647 15.515 15.852 1.00 55.16 427 HIS A O 1
ATOM 3493 N N . PHE A 1 428 ? -51.786 15.789 15.269 1.00 58.59 428 PHE A N 1
ATOM 3494 C CA . PHE A 1 428 ? -51.624 17.184 14.840 1.00 58.59 428 PHE A CA 1
ATOM 3495 C C . PHE A 1 428 ? -52.671 18.073 15.504 1.00 58.59 428 PHE A C 1
ATOM 3497 O O . PHE A 1 428 ? -53.831 17.664 15.584 1.00 58.59 428 PHE A O 1
ATOM 3504 N N . PRO A 1 429 ? -52.291 19.290 15.937 1.00 59.62 429 PRO A N 1
ATOM 3505 C CA . PRO A 1 429 ? -50.929 19.837 15.947 1.00 59.62 429 PRO A CA 1
ATOM 3506 C C . PRO A 1 429 ? -50.069 19.241 17.079 1.00 59.62 429 PRO A C 1
ATOM 3508 O O . PRO A 1 429 ? -50.546 19.086 18.200 1.00 59.62 429 PRO A O 1
ATOM 3511 N N . MET A 1 430 ? -48.798 18.940 16.799 1.00 62.72 430 MET A N 1
ATOM 3512 C CA . MET A 1 430 ? -47.839 18.443 17.796 1.00 62.72 430 MET A CA 1
ATOM 3513 C C . MET A 1 430 ? -46.658 19.397 17.915 1.00 62.72 430 MET A C 1
ATOM 3515 O O . MET A 1 430 ? -46.109 19.846 16.909 1.00 62.72 430 MET A O 1
ATOM 3519 N N . LYS A 1 431 ? -46.273 19.707 19.155 1.00 58.78 431 LYS A N 1
ATOM 3520 C CA . LYS A 1 431 ? -45.098 20.522 19.455 1.00 58.78 431 LYS A CA 1
ATOM 3521 C C . LYS A 1 431 ? -43.865 19.619 19.558 1.00 58.78 431 LYS A C 1
ATOM 3523 O O . LYS A 1 431 ? -43.862 18.698 20.366 1.00 58.78 431 LYS A O 1
ATOM 3528 N N . ILE A 1 432 ? -42.835 19.892 18.762 1.00 59.88 432 ILE A N 1
ATOM 3529 C CA . ILE A 1 432 ? -41.520 19.241 18.821 1.00 59.88 432 ILE A CA 1
ATOM 3530 C C . ILE A 1 432 ? -40.487 20.343 19.069 1.00 59.88 432 ILE A C 1
ATOM 3532 O O . ILE A 1 432 ? -40.230 21.169 18.191 1.00 59.88 432 ILE A O 1
ATOM 3536 N N . GLY A 1 433 ? -39.927 20.399 20.280 1.00 63.09 433 GLY A N 1
ATOM 3537 C CA . GLY A 1 433 ? -39.099 21.535 20.701 1.00 63.09 433 GLY A CA 1
ATOM 3538 C C . GLY A 1 433 ? -39.892 22.844 20.624 1.00 63.09 433 GLY A C 1
ATOM 3539 O O . GLY A 1 433 ? -40.972 22.940 21.202 1.00 63.09 433 GLY A O 1
ATOM 3540 N N . ASP A 1 434 ? -39.396 23.830 19.877 1.00 45.69 434 ASP A N 1
ATOM 3541 C CA . ASP A 1 434 ? -40.085 25.113 19.650 1.00 45.69 434 ASP A CA 1
ATOM 3542 C C . ASP A 1 434 ? -41.030 25.116 18.438 1.00 45.69 434 ASP A C 1
ATOM 3544 O O . ASP A 1 434 ? -41.745 26.091 18.201 1.00 45.69 434 ASP A O 1
ATOM 3548 N N . PHE A 1 435 ? -41.072 24.028 17.672 1.00 43.25 435 PHE A N 1
ATOM 3549 C CA . PHE A 1 435 ? -41.833 23.953 16.431 1.00 43.25 435 PHE A CA 1
ATOM 3550 C C . PHE A 1 435 ? -43.180 23.272 16.646 1.00 43.25 435 PHE A C 1
ATOM 3552 O O . PHE A 1 435 ? -43.285 22.295 17.382 1.00 43.25 435 PHE A O 1
ATOM 3559 N N . PHE A 1 436 ? -44.211 23.751 15.952 1.00 51.94 436 PHE A N 1
ATOM 3560 C CA . PHE A 1 436 ? -45.483 23.046 15.823 1.00 51.94 436 PHE A CA 1
ATOM 3561 C C . PHE A 1 436 ? -45.564 22.404 14.446 1.00 51.94 436 PHE A C 1
ATOM 3563 O O . PHE A 1 436 ? -45.560 23.086 13.422 1.00 51.94 436 PHE A O 1
ATOM 3570 N N . VAL A 1 437 ? -45.674 21.083 14.422 1.00 57.31 437 VAL A N 1
ATOM 3571 C CA . VAL A 1 437 ? -45.993 20.338 13.213 1.00 57.31 437 VAL A CA 1
ATOM 3572 C C . VAL A 1 437 ? -47.510 20.343 13.077 1.00 57.31 437 VAL A C 1
ATOM 3574 O O . VAL A 1 437 ? -48.221 19.981 14.012 1.00 57.31 437 VAL A O 1
ATOM 3577 N N . ILE A 1 438 ? -48.013 20.817 11.936 1.00 51.44 438 ILE A N 1
ATOM 3578 C CA . ILE A 1 438 ? -49.457 20.994 11.683 1.00 51.44 438 ILE A CA 1
ATOM 3579 C C . ILE A 1 438 ? -49.950 19.981 10.633 1.00 51.44 438 ILE A C 1
ATOM 3581 O O . ILE A 1 438 ? -51.138 19.667 10.575 1.00 51.44 438 ILE A O 1
ATOM 3585 N N . LYS A 1 439 ? -49.029 19.430 9.825 1.00 54.62 439 LYS A N 1
ATOM 3586 C CA . LYS A 1 439 ? -49.268 18.314 8.901 1.00 54.62 439 LYS A CA 1
ATOM 3587 C C . LYS A 1 439 ? -47.944 17.787 8.313 1.00 54.62 439 LYS A C 1
ATOM 3589 O O . LYS A 1 439 ? -47.304 18.514 7.561 1.00 54.62 439 LYS A O 1
ATOM 3594 N N . PRO A 1 440 ? -47.534 16.548 8.589 1.00 52.75 440 PRO A N 1
ATOM 3595 C CA . PRO A 1 440 ? -46.463 15.867 7.898 1.00 52.75 440 PRO A CA 1
ATOM 3596 C C . PRO A 1 440 ? -47.034 14.651 7.165 1.00 52.75 440 PRO A C 1
ATOM 3598 O O . PRO A 1 440 ? -47.856 13.900 7.686 1.00 52.75 440 PRO A O 1
ATOM 3601 N N . GLN A 1 441 ? -46.583 14.455 5.933 1.00 50.25 441 GLN A N 1
ATOM 3602 C CA . GLN A 1 441 ? -46.570 13.118 5.337 1.00 50.25 441 GLN A CA 1
ATOM 3603 C C . GLN A 1 441 ? -45.216 12.435 5.586 1.00 50.25 441 GLN A C 1
ATOM 3605 O O . GLN A 1 441 ? -45.173 11.217 5.659 1.00 50.25 441 GLN A O 1
ATOM 3610 N N . PHE A 1 442 ? -44.146 13.210 5.808 1.00 50.22 442 PHE A N 1
ATOM 3611 C CA . PHE A 1 442 ? -42.803 12.744 6.160 1.00 50.22 442 PHE A CA 1
ATOM 3612 C C . PHE A 1 442 ? -42.129 13.791 7.055 1.00 50.22 442 PHE A C 1
ATOM 3614 O O . PHE A 1 442 ? -42.251 14.989 6.785 1.00 50.22 442 PHE A O 1
ATOM 3621 N N . LEU A 1 443 ? -41.441 13.363 8.116 1.00 54.38 443 LEU A N 1
ATOM 3622 C CA . LEU A 1 443 ? -40.610 14.238 8.943 1.00 54.38 443 LEU A CA 1
ATOM 3623 C C . LEU A 1 443 ? -39.151 13.788 8.788 1.00 54.38 443 LEU A C 1
ATOM 3625 O O . LEU A 1 443 ? -38.784 12.697 9.218 1.00 54.38 443 LEU A O 1
ATOM 3629 N N . SER A 1 444 ? -38.318 14.621 8.167 1.00 45.19 444 SER A N 1
ATOM 3630 C CA . SER A 1 444 ? -36.864 14.448 8.205 1.00 45.19 444 SER A CA 1
ATOM 3631 C C . SER A 1 444 ? -36.338 15.252 9.384 1.00 45.19 444 SER A C 1
ATOM 3633 O O . SER A 1 444 ? -36.338 16.483 9.342 1.00 45.19 444 SER A O 1
ATOM 3635 N N . VAL A 1 445 ? -35.922 14.569 10.448 1.00 50.84 445 VAL A N 1
ATOM 3636 C CA . VAL A 1 445 ? -35.277 15.229 11.585 1.00 50.84 445 VAL A CA 1
ATOM 3637 C C . VAL A 1 445 ? -33.775 15.122 11.379 1.00 50.84 445 VAL A C 1
ATOM 3639 O O . VAL A 1 445 ? -33.200 14.032 11.397 1.00 50.84 445 VAL A O 1
ATOM 3642 N N . ILE A 1 446 ? -33.135 16.268 11.160 1.00 35.78 446 ILE A N 1
ATOM 3643 C CA . ILE A 1 446 ? -31.681 16.362 11.253 1.00 35.78 446 ILE A CA 1
ATOM 3644 C C . ILE A 1 446 ? -31.364 16.330 12.744 1.00 35.78 446 ILE A C 1
ATOM 3646 O O . ILE A 1 446 ? -31.781 17.225 13.482 1.00 35.78 446 ILE A O 1
ATOM 3650 N N . TYR A 1 447 ? -30.655 15.296 13.191 1.00 37.53 447 TYR A N 1
ATOM 3651 C CA . TYR A 1 447 ? -30.119 15.259 14.544 1.00 37.53 447 TYR A CA 1
ATOM 3652 C C . TYR A 1 447 ? -28.967 16.272 14.592 1.00 37.53 447 TYR A C 1
ATOM 3654 O O . TYR A 1 447 ? -27.834 15.979 14.214 1.00 37.53 447 TYR A O 1
ATOM 3662 N N . ILE A 1 448 ? -29.289 17.516 14.948 1.00 27.84 448 ILE A N 1
ATOM 3663 C CA . ILE A 1 448 ? -28.291 18.552 15.209 1.00 27.84 448 ILE A CA 1
ATOM 3664 C C . ILE A 1 448 ? -27.898 18.399 16.678 1.00 27.84 448 ILE A C 1
ATOM 3666 O O . ILE A 1 448 ? -28.707 18.673 17.566 1.00 27.84 448 ILE A O 1
ATOM 3670 N N . HIS A 1 449 ? -26.678 17.915 16.913 1.00 35.59 449 HIS A N 1
ATOM 3671 C CA . HIS A 1 449 ? -26.015 17.956 18.215 1.00 35.59 449 HIS A CA 1
ATOM 3672 C C . HIS A 1 449 ? -25.066 19.141 18.305 1.00 35.59 449 HIS A C 1
ATOM 3674 O O . HIS A 1 449 ? -24.090 19.170 17.517 1.00 35.59 449 HIS A O 1
#

Foldseek 3Di:
DVVVLVVVLVVLVVVLVVVVVVVDPVNVVSVVVSVLSVVLVVQLVVLLVVVVVVDPDRDDPVRSVVSNVVSVVVSVVVVVVVVVVVVVVQVVQFVVQQVVVVVQKAPQDPPWDWTDHQFKIKIAQQVPAPPVRHGDWIDFAQDTFRMKIDDVPTPFKMKTFAPDDRLQAAPQFDFPRIFMWGFCDPDDRGDDTSNRIDTFKGWGAWHWDAFLNDTDIAGGKIKGWDDDLDDDPPDDPVNVLVSVLCVVLVNPDTKIKIFGQFWKDFPPFKIFARKIFIADSNRHTAKIKGKIATLLQAFDDDVPKTQGGRIAIWIWGPRPHNFTFTQGPPRVVPIPPDDNGGGGRTDMDTDNHHQDQDWDKDFDDPLLVSNCVQKPPQDRQWIFIARSSRSYTQKIAHPDAFIDRPPFTWRMWGDDNQKIKTAGDDDPQDDDPNDTDHDDRIDIDRNDD

Secondary structure (DSSP, 8-state):
-HHHHHHHHHHHHHHHHHHHHTT-THHHHHHHHHHHHHHHHHHHHHHHHHHHHT-SSPPPHHHHHHHHHHHHHHHHHHHHHHHHHHHHHHHHHHHHHHHHHHHTEET--TT-EEEEETTEEEEE-TT-B-TTSPBP-EEETTEEESEEEEETTEEEEEEEE-SS--TTS-TT--B-SEEEEEESSSS--S---GGGEEEEEEEEEEEEEEETTEEEEEEEEEEEEP--SSPPTT--HHHHHHHHHHHHTT--S-EEEEE-SSEEEETTTEEEEEEEEEEETTS-EEEEEEEEEETTSS-EEETTEEE--SEEEEEEE-TTSSSEEEE--S-GGG-TT--SSEEEEE-EEEE-S-----PEEEE--TTTGGGGTTEES--TTEEEEE-SSS--EEEEEESSS-EEETTEEEEEEEEETTEEEEEE-S-SSEEETTEEES--S-EEEE---

pLDDT: mean 79.14, std 12.8, range [27.84, 97.12]

Radius of gyration: 35.97 Å; chains: 1; bounding box: 78×49×111 Å

Sequence (449 aa):
MTRFLISILFILILAFIITLLSGTIQAILIGGAIFYYVIFLFIYAIICFIAQGFNSKPLSESTKTFLLISTILIFLGYFIWNNYDALNQDKIRRQLYTAAFREELENLPQKAMVRANHSSFFASVENLKDKDGKQLTFKWGDYELARVNTVEGGIFDVVAFSPIQPEVIPNKIQCDGHFYLTHKDKNPMTLDSGKEYRFDYCPVKEWNIRLNNQEISLYSFELHYIFNLEIENGDSEKVKNIKSAATNLGINEKYFFADLPGYFKINDLWVIDTPILLIDNKANPIALIGNAISRTGYTTKIGECAINDSYFNALFTNLKDESFSLNIENIINKSKGCNNIIEFKVYLSYVNEKLEKRKELGRITKNNVILLQDFSNIPEDTYIEWYPEYPRLHSLFTEHGSFYWGDLNLSNVEIHGNTVWTSLVNHFPMKIGDFFVIKPQFLSVIYIH

Organism: NCBI:txid1908257